Protein 7Y9I (pdb70)

Organism: Arabidopsis thaliana (NCBI:txid3702)

Radius of gyration: 23.37 Å; Cα contacts (8 Å, |Δi|>4): 580; chains: 1; bounding box: 47×69×60 Å

Secondary structure (DSSP, 8-state):
---SS---SS-EEEEE-STTSSHHHHHHHHHHTSPPGGG-TT----TTEEEEEPP-HHHHHHHHHH--SEEE--EEEEEE------HHHHH-SEEEEEEE----SSS--TT----HHHHHHHHHHHHHHHHHHHHHHHHHHHHHHHHH---HHHHHHHHHHHHHHHHHHTT--GGGS---HHHHHHHHHHT-GGGS-EEEEEE--HHHHHHT--TTHHHHHHHHHHTT---EEEE-HHHHHHHHHS-HHHHHHHHHHHT---SHHHHHHH-BTTB-EEEEEEESSSEEEEEEEETT-BHHHHHHHH-HHHHHTEEEEEEE-HHHHHHH-SHHHHHHTT--EEE-TTPBP-TT-EEEEEE---

Foldseek 3Di:
DQAAFDDAWAFEEEEDFAPPLCLVLVQVLQQLQFDDPVVCPPDDADPQKTKHFQDDPLLVLLCVQFVAPDEAGGIYIYGYCRHLVCPSLLPGQAYAYGARQEADDPDHDPPPDGDRLVRVLVVLLSLLVVLLVLLVVVLVVLVVVVVPDVDPVSVVLNVLSVVSNVCSVVVAQPCPDPDDSSSSVSVNVSSRNSNHFYEYEYAYAPVCQLVVHGPCVVVVCVSCVVRPNWHYFYAHSVLSSVLSPDDPVVNVVCCVVSVHDHSVSVVRNVDGPSQAWAWEWEHHRHYTHITIDGAQDFPLVSLCSVPPQLSVFFDWKFKAASVLCVVLVHDVSCVVVVRRDTGDRGHGDDHRIHIDTDGDPD

Sequence (362 aa):
RPILGRFSSHLKIGIVGLPNVGKSTLFNTLTKLSIPAENFPFCTIEPNEARVNIPDERFDWLCQTYKPKSEIPAFLEIHDIAGLFLSHIRAVDGIFHVLRAFEDADIIHVDDIVDPVRDLETITEELRLKDIEFVGKKIDDVEKSMKRSNDKQLKIELELLQKVKAWLEDGKDVRFGDWKTADIEILNTFQLLSAKPVVYLINLNERDYQRKKNKFLPKIHAWVQEHGGDTMIPFSGVFERSLADMAPDEAAKYCEENKLQSALPRIIKTGFSAINLIYFFTAGPDEVKCWQIRRQSKAPQAAGAIHTDFERGFICAEVMKFEDLKELGNEPAVKAAGKYRQEGKTYVVQDGDIIFFKFNVS

Solvent-accessible surface area: 18827 Å² total; per-residue (Å²): 249,59,74,29,26,138,27,79,64,19,8,45,1,0,0,10,5,47,94,132,5,19,14,60,37,1,12,89,5,0,62,101,84,34,23,86,65,92,92,28,115,202,56,138,41,53,126,83,20,5,23,4,58,10,61,24,83,61,13,86,71,0,11,100,49,42,102,16,121,48,101,59,30,6,34,5,14,0,34,16,21,100,48,78,141,54,91,50,8,61,66,4,16,0,0,3,1,1,2,41,2,51,57,78,93,97,155,120,134,139,122,54,116,17,54,1,42,107,14,0,73,58,6,12,95,66,14,35,88,25,2,32,63,48,0,17,82,37,18,74,81,10,87,127,44,77,87,203,51,111,79,72,74,34,55,91,20,25,57,4,0,90,99,0,62,60,72,3,105,97,41,82,14,0,42,84,21,153,32,142,77,56,17,22,53,32,3,18,88,13,65,3,2,4,15,16,12,12,2,1,0,0,9,5,46,44,170,24,32,63,137,172,115,11,137,27,42,90,130,0,97,59,30,0,94,81,81,43,43,21,57,33,1,38,0,0,3,90,0,2,124,49,23,30,116,58,60,122,83,49,20,64,61,68,27,76,88,61,117,18,134,30,6,6,56,133,1,12,114,46,20,17,101,52,6,73,32,3,36,0,0,29,25,14,118,88,62,0,48,6,42,10,10,58,114,123,14,58,0,19,74,0,0,20,42,53,90,86,83,59,68,94,11,27,90,8,0,30,0,6,102,19,57,20,0,79,127,53,33,67,53,95,30,0,104,96,52,62,72,53,72,139,38,35,78,119,31,53,2,93,66,2,1,7,4,144,37,89,82,82,140,125

B-factor: mean 53.59, std 10.77, range [34.73, 107.67]

Structure (mmCIF, N/CA/C/O backbone):
data_7Y9I
#
_entry.id   7Y9I
#
_cell.length_a   72.460
_cell.length_b   111.500
_cell.length_c   52.330
_cell.angle_alpha   90.000
_cell.angle_beta   90.000
_cell.angle_gamma   90.000
#
_symmetry.space_group_name_H-M   'P 21 21 2'
#
loop_
_entity.id
_entity.type
_entity.pdbx_description
1 polymer 'Obg-like ATPase 1'
2 non-polymer "GUANOSINE-5',3'-TETRAPHOSPHATE"
3 non-polymer 'MAGNESIUM ION'
4 water water
#
loop_
_atom_site.group_PDB
_atom_site.id
_atom_site.type_symbol
_atom_site.label_atom_id
_atom_site.label_alt_id
_atom_site.label_comp_id
_atom_site.label_asym_id
_atom_site.label_entity_id
_atom_site.label_seq_id
_atom_site.pdbx_PDB_ins_code
_atom_site.Cartn_x
_atom_site.Cartn_y
_atom_site.Cartn_z
_atom_site.occupancy
_atom_site.B_iso_or_equiv
_atom_site.auth_seq_id
_atom_site.auth_comp_id
_atom_site.auth_asym_id
_atom_site.auth_atom_id
_atom_site.pdbx_PDB_model_num
ATOM 1 N N . ARG A 1 15 ? 17.392 -26.843 1.437 1.000 79.871 15 ARG A N 1
ATOM 2 C CA . ARG A 1 15 ? 18.332 -26.194 0.472 1.000 81.337 15 ARG A CA 1
ATOM 3 C C . ARG A 1 15 ? 18.927 -27.246 -0.473 1.000 84.700 15 ARG A C 1
ATOM 4 O O . ARG A 1 15 ? 18.811 -27.076 -1.688 1.000 87.514 15 ARG A O 1
ATOM 12 N N . PRO A 1 16 ? 19.595 -28.337 0.001 1.000 78.916 16 PRO A N 1
ATOM 13 C CA . PRO A 1 16 ? 19.951 -29.457 -0.878 1.000 68.571 16 PRO A CA 1
ATOM 14 C C . PRO A 1 16 ? 18.723 -30.139 -1.507 1.000 60.009 16 PRO A C 1
ATOM 15 O O . PRO A 1 16 ? 17.761 -30.388 -0.812 1.000 62.060 16 PRO A O 1
ATOM 19 N N . ILE A 1 17 ? 18.782 -30.393 -2.816 1.000 57.972 17 ILE A N 1
ATOM 20 C CA . ILE A 1 17 ? 17.753 -31.143 -3.604 1.000 60.622 17 ILE A CA 1
ATOM 21 C C . ILE A 1 17 ? 18.489 -32.154 -4.498 1.000 51.570 17 ILE A C 1
ATOM 22 O O . ILE A 1 17 ? 19.647 -31.889 -4.831 1.000 50.028 17 ILE A O 1
ATOM 27 N N . LEU A 1 18 ? 17.869 -33.280 -4.848 1.000 51.324 18 LEU A N 1
ATOM 28 C CA . LEU A 1 18 ? 18.494 -34.282 -5.751 1.000 53.203 18 LEU A CA 1
ATOM 29 C C . LEU A 1 18 ? 18.803 -33.608 -7.085 1.000 50.783 18 LEU A C 1
ATOM 30 O O . LEU A 1 18 ? 17.891 -32.992 -7.619 1.000 58.644 18 LEU A O 1
ATOM 35 N N . GLY A 1 19 ? 20.031 -33.760 -7.589 1.000 54.001 19 GLY A N 1
ATOM 36 C CA . GLY A 1 19 ? 20.484 -33.241 -8.893 1.000 57.000 19 GLY A CA 1
ATOM 37 C C . GLY A 1 19 ? 21.058 -31.842 -8.753 1.000 65.124 19 GLY A C 1
ATOM 38 O O . GLY A 1 19 ? 20.337 -30.957 -8.243 1.000 70.455 19 GLY A O 1
ATOM 39 N N . ARG A 1 20 ? 22.295 -31.635 -9.211 1.000 63.492 20 ARG A N 1
ATOM 40 C CA . ARG A 1 20 ? 23.018 -30.341 -9.073 1.000 67.512 20 ARG A CA 1
ATOM 41 C C . ARG A 1 20 ? 22.930 -29.544 -10.381 1.000 58.145 20 ARG A C 1
ATOM 42 O O . ARG A 1 20 ? 23.917 -29.490 -11.115 1.000 64.370 20 ARG A O 1
ATOM 50 N N . PHE A 1 21 ? 21.786 -28.917 -10.633 1.000 53.795 21 PHE A N 1
ATOM 51 C CA . PHE A 1 21 ? 21.589 -27.919 -11.714 1.000 52.997 21 PHE A CA 1
ATOM 52 C C . PHE A 1 21 ? 22.546 -26.736 -11.533 1.000 52.872 21 PHE A C 1
ATOM 53 O O . PHE A 1 21 ? 22.596 -26.167 -10.436 1.000 54.542 21 PHE A O 1
ATOM 61 N N . SER A 1 22 ? 23.24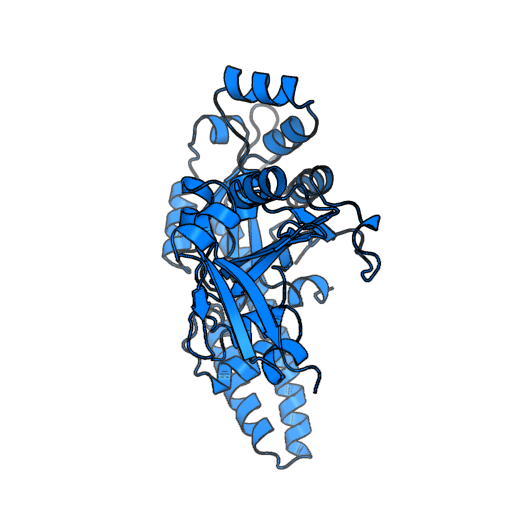0 -26.347 -12.599 1.000 50.274 22 SER A N 1
ATOM 62 C CA . SER A 1 22 ? 24.173 -25.198 -12.582 1.000 59.457 22 SER A CA 1
ATOM 63 C C . SER A 1 22 ? 23.630 -24.071 -13.465 1.000 64.035 22 SER A C 1
ATOM 64 O O . SER A 1 22 ? 23.057 -23.113 -12.894 1.000 84.596 22 SER A O 1
ATOM 67 N N . SER A 1 23 ? 23.806 -24.127 -14.782 1.000 54.021 23 SER A N 1
ATOM 68 C CA . SER A 1 23 ? 23.554 -22.930 -15.637 1.000 46.531 23 SER A CA 1
ATOM 69 C C . SER A 1 23 ? 22.550 -23.255 -16.752 1.000 45.903 23 SER A C 1
ATOM 70 O O . SER A 1 23 ? 21.783 -22.340 -17.174 1.000 41.289 23 SER A O 1
ATOM 73 N N . HIS A 1 24 ? 22.516 -24.519 -17.186 1.000 39.724 24 HIS A N 1
ATOM 74 C CA . HIS A 1 24 ? 21.574 -25.037 -18.214 1.000 43.269 24 HIS A CA 1
ATOM 75 C C . HIS A 1 24 ? 21.389 -26.545 -18.007 1.000 40.870 24 HIS A C 1
ATOM 76 O O . HIS A 1 24 ? 22.294 -27.185 -17.424 1.000 36.739 24 HIS A O 1
ATOM 83 N N . LEU A 1 25 ? 20.270 -27.104 -18.469 1.000 43.022 25 LEU A N 1
ATOM 84 C CA . LEU A 1 25 ? 20.039 -28.574 -18.399 1.000 44.989 25 LEU A CA 1
ATOM 85 C C . LEU A 1 25 ? 20.987 -29.299 -19.359 1.000 40.045 25 LEU A C 1
ATOM 86 O O . LEU A 1 25 ? 21.116 -28.868 -20.513 1.000 40.870 25 LEU A O 1
ATOM 91 N N . LYS A 1 26 ? 21.561 -30.407 -18.906 1.000 42.645 26 LYS A N 1
ATOM 92 C CA . LYS A 1 26 ? 22.224 -31.414 -19.762 1.000 43.878 26 LYS A CA 1
ATOM 93 C C . LYS A 1 26 ? 21.322 -32.653 -19.798 1.000 43.386 26 LYS A C 1
ATOM 94 O O . LYS A 1 26 ? 20.976 -33.178 -18.703 1.000 41.407 26 LYS A O 1
ATOM 100 N N . ILE A 1 27 ? 20.904 -33.076 -20.990 1.000 40.005 27 ILE A N 1
ATOM 101 C CA . ILE A 1 27 ? 19.933 -34.197 -21.153 1.000 41.306 27 ILE A CA 1
ATOM 102 C C . ILE A 1 27 ? 20.620 -35.347 -21.869 1.000 40.337 27 ILE A C 1
ATOM 103 O O . ILE A 1 27 ? 21.175 -35.093 -22.940 1.000 40.752 27 ILE A O 1
ATOM 108 N N . GLY A 1 28 ? 20.508 -36.559 -21.320 1.000 40.352 28 GLY A N 1
ATOM 109 C CA . GLY A 1 28 ? 20.840 -37.810 -22.029 1.000 38.665 28 GLY A CA 1
ATOM 110 C C . GLY A 1 28 ? 19.629 -38.407 -22.728 1.000 39.346 28 GLY A C 1
ATOM 111 O O . GLY A 1 28 ? 18.562 -38.519 -22.086 1.000 38.932 28 GLY A O 1
ATOM 112 N N . ILE A 1 29 ? 19.777 -38.812 -23.990 1.000 38.121 29 ILE A N 1
ATOM 113 C CA . ILE A 1 29 ? 18.729 -39.588 -24.720 1.000 41.534 29 ILE A CA 1
ATOM 114 C C . ILE A 1 29 ? 19.001 -41.068 -24.494 1.000 43.219 29 ILE A C 1
ATOM 115 O O . ILE A 1 29 ? 20.058 -41.530 -24.952 1.000 46.196 29 ILE A O 1
ATOM 120 N N . VAL A 1 30 ? 18.093 -41.790 -23.828 1.000 42.677 30 VAL A N 1
ATOM 121 C CA . VAL A 1 30 ? 18.276 -43.246 -23.558 1.000 39.827 30 VAL A CA 1
ATOM 122 C C . VAL A 1 30 ? 17.094 -44.051 -24.094 1.000 41.617 30 VAL A C 1
ATOM 123 O O . VAL A 1 30 ? 15.983 -43.494 -24.266 1.000 38.973 30 VAL A O 1
ATOM 127 N N . GLY A 1 31 ? 17.342 -45.339 -24.308 1.000 40.526 31 GLY A N 1
ATOM 128 C CA . GLY A 1 31 ? 16.329 -46.319 -24.743 1.000 41.422 31 GLY A CA 1
ATOM 129 C C . GLY A 1 31 ? 16.994 -47.530 -25.372 1.000 43.871 31 GLY A C 1
ATOM 130 O O . GLY A 1 31 ? 18.231 -47.525 -25.528 1.000 41.583 31 GLY A O 1
ATOM 131 N N . LEU A 1 32 ? 16.214 -48.544 -25.739 1.000 44.549 32 LEU A N 1
ATOM 132 C CA . LEU A 1 32 ? 16.773 -49.732 -26.418 1.000 43.206 32 LEU A CA 1
ATOM 133 C C . LEU A 1 32 ? 17.241 -49.320 -27.811 1.000 40.806 32 LEU A C 1
ATOM 134 O O . LEU A 1 32 ? 16.914 -48.236 -28.293 1.000 37.812 32 LEU A O 1
ATOM 139 N N . PRO A 1 33 ? 18.069 -50.156 -28.475 1.000 44.043 33 PRO A N 1
ATOM 140 C CA . PRO A 1 33 ? 18.482 -49.897 -29.849 1.000 42.754 33 PRO A CA 1
ATOM 141 C C . PRO A 1 33 ? 17.292 -49.823 -30.808 1.000 40.257 33 PRO A C 1
ATOM 142 O O . PRO A 1 33 ? 16.300 -50.508 -30.568 1.000 43.973 33 PRO A O 1
ATOM 146 N N . ASN A 1 34 ? 17.449 -49.042 -31.875 1.000 38.757 34 ASN A N 1
ATOM 147 C CA . ASN A 1 34 ? 16.511 -48.943 -33.023 1.000 44.867 34 ASN A CA 1
ATOM 148 C C . ASN A 1 34 ? 15.181 -48.285 -32.621 1.000 42.120 34 ASN A C 1
ATOM 149 O O . ASN A 1 34 ? 14.166 -48.574 -33.287 1.000 41.896 34 ASN A O 1
ATOM 154 N N . VAL A 1 35 ? 15.164 -47.397 -31.623 1.000 42.517 35 VAL A N 1
ATOM 155 C CA . VAL A 1 35 ? 13.908 -46.678 -31.236 1.000 42.659 35 VAL A CA 1
ATOM 156 C C . VAL A 1 35 ? 13.896 -45.266 -31.834 1.000 41.040 35 VAL A C 1
ATOM 157 O O . VAL A 1 35 ? 12.839 -44.654 -31.783 1.000 37.188 35 VAL A O 1
ATOM 161 N N . GLY A 1 36 ? 15.019 -44.788 -32.389 1.000 41.767 36 GLY A N 1
ATOM 162 C CA . GLY A 1 36 ? 15.113 -43.488 -33.087 1.000 39.550 36 GLY A CA 1
ATOM 163 C C . GLY A 1 36 ? 15.851 -42.424 -32.272 1.000 40.478 36 GLY A C 1
ATOM 164 O O . GLY A 1 36 ? 15.609 -41.211 -32.512 1.000 42.461 36 GLY A O 1
ATOM 165 N N . LYS A 1 37 ? 16.717 -42.831 -31.338 1.000 40.070 37 LYS A N 1
ATOM 166 C CA . LYS A 1 37 ? 17.501 -41.897 -30.487 1.000 39.346 37 LYS A CA 1
ATOM 167 C C . LYS A 1 37 ? 18.430 -41.060 -31.379 1.000 43.964 37 LYS A C 1
ATOM 168 O O . LYS A 1 37 ? 18.348 -39.797 -31.325 1.000 42.099 37 LYS A O 1
ATOM 174 N N . SER A 1 38 ? 19.238 -41.712 -32.222 1.000 42.556 38 SER A N 1
ATOM 175 C CA . SER A 1 38 ? 20.254 -41.020 -33.059 1.000 45.671 38 SER A CA 1
ATOM 176 C C . SER A 1 38 ? 19.556 -40.203 -34.147 1.000 46.396 38 SER A C 1
ATOM 177 O O . SER A 1 38 ? 20.062 -39.111 -34.493 1.000 45.995 38 SER A O 1
ATOM 180 N N . THR A 1 39 ? 18.396 -40.662 -34.618 1.000 43.885 39 THR A N 1
ATOM 181 C CA . THR A 1 39 ? 17.569 -39.905 -35.587 1.000 41.358 39 THR A CA 1
ATOM 182 C C . THR A 1 39 ? 17.055 -38.632 -34.912 1.000 42.055 39 THR A C 1
ATOM 183 O O . THR A 1 39 ? 17.217 -37.543 -35.497 1.000 40.465 39 THR A O 1
ATOM 187 N N . LEU A 1 40 ? 16.489 -38.749 -33.706 1.000 40.577 40 LEU A N 1
ATOM 188 C CA . LEU A 1 40 ? 16.024 -37.562 -32.944 1.000 40.036 40 LEU A CA 1
ATOM 189 C C . LEU A 1 40 ? 17.199 -36.598 -32.732 1.000 39.831 40 LEU A C 1
ATOM 190 O O . LEU A 1 40 ? 17.021 -35.382 -32.957 1.000 43.624 40 LEU A O 1
ATOM 195 N N . PHE A 1 41 ? 18.353 -37.118 -32.302 1.000 40.831 41 PHE A N 1
ATOM 196 C CA . PHE A 1 41 ? 19.573 -36.313 -32.045 1.000 41.291 41 PHE A CA 1
ATOM 197 C C . PHE A 1 41 ? 19.970 -35.576 -33.335 1.000 41.520 41 PHE A C 1
ATOM 198 O O . PHE A 1 41 ? 20.241 -34.384 -33.258 1.000 38.898 41 PHE A O 1
ATOM 206 N N . ASN A 1 42 ? 19.974 -36.254 -34.487 1.000 43.186 42 ASN A N 1
ATOM 207 C CA . ASN A 1 42 ? 20.366 -35.650 -35.790 1.000 41.529 42 ASN A CA 1
ATOM 208 C C . ASN A 1 42 ? 19.352 -34.574 -36.169 1.000 42.272 42 ASN A C 1
ATOM 209 O O . ASN A 1 42 ? 19.783 -33.547 -36.738 1.000 42.472 42 ASN A O 1
ATOM 214 N N . THR A 1 43 ? 18.066 -34.780 -35.860 1.000 39.266 43 THR A N 1
ATOM 215 C CA . THR A 1 43 ? 17.014 -33.766 -36.115 1.000 42.891 43 THR A CA 1
ATOM 216 C C . THR A 1 43 ? 17.332 -32.512 -35.285 1.000 45.625 43 THR A C 1
ATOM 217 O O . THR A 1 43 ? 17.280 -31.398 -35.846 1.000 46.090 43 THR A O 1
ATOM 221 N N . LEU A 1 44 ? 17.640 -32.679 -33.997 1.000 45.608 44 LEU A N 1
ATOM 222 C CA . LEU A 1 44 ? 17.994 -31.559 -33.076 1.000 48.485 44 LEU A CA 1
ATOM 223 C C . LEU A 1 44 ? 19.332 -30.924 -33.498 1.000 49.203 44 LEU A C 1
ATOM 224 O O . LEU A 1 44 ? 19.498 -29.708 -33.325 1.000 44.792 44 LEU A O 1
ATOM 229 N N . THR A 1 45 ? 20.286 -31.713 -33.995 1.000 48.169 45 THR A N 1
ATOM 230 C CA . THR A 1 45 ? 21.585 -31.171 -34.475 1.000 54.237 45 THR A CA 1
ATOM 231 C C . THR A 1 45 ? 21.319 -30.159 -35.598 1.000 55.277 45 THR A C 1
ATOM 232 O O . THR A 1 45 ? 21.953 -29.086 -35.551 1.000 54.138 45 THR A O 1
ATOM 236 N N . LYS A 1 46 ? 20.410 -30.457 -36.542 1.000 53.583 46 LYS A N 1
ATOM 237 C CA . LYS A 1 46 ? 20.077 -29.540 -37.674 1.000 59.961 46 LYS A CA 1
ATOM 238 C C . LYS A 1 46 ? 19.592 -28.189 -37.128 1.000 59.284 46 LYS A C 1
ATOM 239 O O . LYS A 1 46 ? 19.835 -27.186 -37.792 1.000 58.216 46 LYS A O 1
ATOM 243 N N . LEU A 1 47 ? 18.965 -28.172 -35.948 1.000 64.633 47 LEU A N 1
ATOM 244 C CA . LEU A 1 47 ? 18.353 -26.968 -35.318 1.000 65.870 47 LEU A CA 1
ATOM 245 C C . LEU A 1 47 ? 19.331 -26.288 -34.339 1.000 61.777 47 LEU A C 1
ATOM 246 O O . LEU A 1 47 ? 18.930 -25.284 -33.735 1.000 63.382 47 LEU A O 1
ATOM 251 N N . SER A 1 48 ? 20.556 -26.796 -34.173 1.000 55.864 48 SER A N 1
ATOM 252 C CA . SER A 1 48 ? 21.413 -26.509 -32.992 1.000 53.374 48 SER A CA 1
ATOM 253 C C . SER A 1 48 ? 22.204 -25.203 -33.167 1.000 55.254 48 SER A C 1
ATOM 254 O O . SER A 1 48 ? 22.254 -24.668 -34.276 1.000 57.064 48 SER A O 1
ATOM 257 N N . ILE A 1 49 ? 22.820 -24.729 -32.083 1.000 53.629 49 ILE A N 1
ATOM 258 C CA . ILE A 1 49 ? 23.758 -23.566 -32.070 1.000 53.179 49 ILE A CA 1
ATOM 259 C C . ILE A 1 49 ? 25.115 -24.060 -32.573 1.000 52.344 49 ILE A C 1
ATOM 260 O O . ILE A 1 49 ? 25.646 -25.031 -32.039 1.000 50.571 49 ILE A O 1
ATOM 265 N N . PRO A 1 50 ? 25.731 -23.432 -33.606 1.000 56.863 50 PRO A N 1
ATOM 266 C CA . PRO A 1 50 ? 27.051 -23.864 -34.085 1.000 55.063 50 PRO A CA 1
ATOM 267 C C . PRO A 1 50 ? 28.120 -23.788 -32.980 1.000 55.351 50 PRO A C 1
ATOM 268 O O . PRO A 1 50 ? 28.013 -22.939 -32.089 1.000 49.625 50 PRO A O 1
ATOM 272 N N . ALA A 1 51 ? 29.113 -24.674 -33.040 1.000 52.258 51 ALA A N 1
ATOM 273 C CA . ALA A 1 51 ? 30.123 -24.877 -31.976 1.000 58.204 51 ALA A CA 1
ATOM 274 C C . ALA A 1 51 ? 31.025 -23.642 -31.819 1.000 61.905 51 ALA A C 1
ATOM 275 O O . ALA A 1 51 ? 31.614 -23.491 -30.734 1.000 66.024 51 ALA A O 1
ATOM 277 N N . GLU A 1 52 ? 31.106 -22.780 -32.839 1.000 64.965 52 GLU A N 1
ATOM 278 C CA . GLU A 1 52 ? 31.968 -21.566 -32.847 1.000 62.871 52 GLU A CA 1
ATOM 279 C C . GLU A 1 52 ? 31.450 -20.536 -31.825 1.000 66.138 52 GLU A C 1
ATOM 280 O O . GLU A 1 52 ? 32.262 -19.688 -31.401 1.000 63.517 52 GLU A O 1
ATOM 282 N N . ASN A 1 53 ? 30.168 -20.597 -31.426 1.000 62.384 53 ASN A N 1
ATOM 283 C CA . ASN A 1 53 ? 29.559 -19.630 -30.465 1.000 57.156 53 ASN A CA 1
ATOM 284 C C . ASN A 1 53 ? 29.963 -19.945 -29.016 1.000 53.893 53 ASN A C 1
ATOM 285 O O . ASN A 1 53 ? 29.603 -19.131 -28.139 1.000 51.619 53 ASN A O 1
ATOM 290 N N . PHE A 1 54 ? 30.666 -21.058 -28.760 1.000 49.825 54 PHE A N 1
ATOM 291 C CA . PHE A 1 54 ? 31.141 -21.461 -27.403 1.000 51.040 54 PHE A CA 1
ATOM 292 C C . PHE A 1 54 ? 32.667 -21.517 -27.379 1.000 49.567 54 PHE A C 1
ATOM 293 O O . PHE A 1 54 ? 33.267 -22.568 -27.159 1.000 50.564 54 PHE A O 1
ATOM 301 N N . PRO A 1 55 ? 33.342 -20.353 -27.482 1.000 50.924 55 PRO A N 1
ATOM 302 C CA . PRO A 1 55 ? 34.805 -20.325 -27.536 1.000 49.665 55 PRO A CA 1
ATOM 303 C C . PRO A 1 55 ? 35.510 -20.841 -26.272 1.000 52.474 55 PRO A C 1
ATOM 304 O O . PRO A 1 55 ? 36.704 -21.029 -26.354 1.000 55.097 55 PRO A O 1
ATOM 308 N N . PHE A 1 56 ? 34.794 -21.020 -25.149 1.000 47.936 56 PHE A N 1
ATOM 309 C CA . PHE A 1 56 ? 35.363 -21.511 -23.867 1.000 45.981 56 PHE A CA 1
ATOM 310 C C . PHE A 1 56 ? 35.160 -23.018 -23.740 1.000 47.642 56 PHE A C 1
ATOM 311 O O . PHE A 1 56 ? 35.704 -23.591 -22.797 1.000 53.682 56 PHE A O 1
ATOM 319 N N . CYS A 1 57 ? 34.364 -23.632 -24.618 1.000 52.377 57 CYS A N 1
ATOM 320 C CA . CYS A 1 57 ? 33.914 -25.042 -24.460 1.000 52.126 57 CYS A CA 1
ATOM 321 C C . CYS A 1 57 ? 34.421 -25.901 -25.625 1.000 52.493 57 CYS A C 1
ATOM 322 O O . CYS A 1 57 ? 34.473 -25.408 -26.772 1.000 53.320 57 CYS A O 1
ATOM 325 N N . THR A 1 58 ? 34.746 -27.161 -25.344 1.000 55.056 58 THR A N 1
ATOM 326 C CA . THR A 1 58 ? 34.875 -28.221 -26.374 1.000 56.539 58 THR A CA 1
ATOM 327 C C . THR A 1 58 ? 33.571 -29.021 -26.392 1.000 54.376 58 THR A C 1
ATOM 328 O O . THR A 1 58 ? 33.232 -29.614 -25.358 1.000 53.343 58 THR A O 1
ATOM 332 N N . ILE A 1 59 ? 32.874 -29.016 -27.524 1.000 52.587 59 ILE A N 1
ATOM 333 C CA . ILE A 1 59 ? 31.590 -29.741 -27.723 1.000 56.570 59 ILE A CA 1
ATOM 334 C C . ILE A 1 59 ? 31.899 -31.078 -28.404 1.000 60.098 59 ILE A C 1
ATOM 335 O O . ILE A 1 59 ? 32.281 -31.054 -29.588 1.000 55.664 59 ILE A O 1
ATOM 340 N N . GLU A 1 60 ? 31.747 -32.184 -27.660 1.000 62.009 60 GLU A N 1
ATOM 341 C CA . GLU A 1 60 ? 32.003 -33.574 -28.130 1.000 62.107 60 GLU A CA 1
ATOM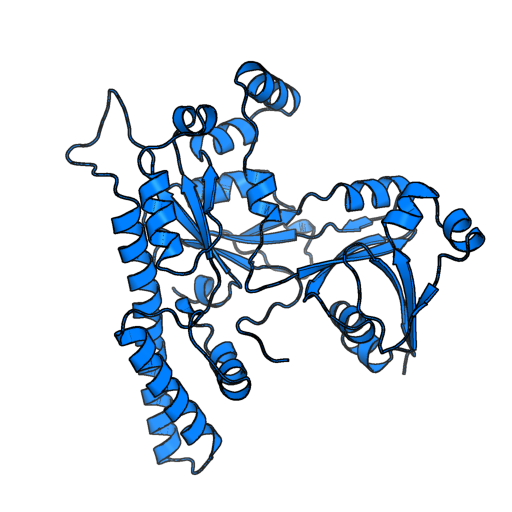 342 C C . GLU A 1 60 ? 31.090 -33.856 -29.319 1.000 62.316 60 GLU A C 1
ATOM 343 O O . GLU A 1 60 ? 30.098 -33.160 -29.529 1.000 60.308 60 GLU A O 1
ATOM 345 N N . PRO A 1 61 ? 31.394 -34.882 -30.145 1.000 68.411 61 PRO A N 1
ATOM 346 C CA . PRO A 1 61 ? 30.630 -35.121 -31.371 1.000 67.194 61 PRO A CA 1
ATOM 347 C C . PRO A 1 61 ? 29.180 -35.574 -31.107 1.000 59.823 61 PRO A C 1
ATOM 348 O O . PRO A 1 61 ? 28.325 -35.275 -31.921 1.000 59.815 61 PRO A O 1
ATOM 352 N N . ASN A 1 62 ? 28.905 -36.238 -29.981 1.000 51.855 62 ASN A N 1
ATOM 353 C CA . ASN A 1 62 ? 27.531 -36.733 -29.683 1.000 54.081 62 ASN A CA 1
ATOM 354 C C . ASN A 1 62 ? 26.791 -35.747 -28.766 1.000 48.773 62 ASN A C 1
ATOM 355 O O . ASN A 1 62 ? 25.934 -36.193 -28.012 1.000 46.715 62 ASN A O 1
ATOM 360 N N . GLU A 1 63 ? 27.074 -34.447 -28.884 1.000 47.710 63 GLU A N 1
ATOM 361 C CA . GLU A 1 63 ? 26.534 -33.374 -28.007 1.000 50.474 63 GLU A CA 1
ATOM 362 C C . GLU A 1 63 ? 26.031 -32.254 -28.910 1.000 46.742 63 GLU A C 1
ATOM 363 O O . GLU A 1 63 ? 26.657 -32.008 -29.920 1.000 50.627 63 GLU A O 1
ATOM 369 N N . ALA A 1 64 ? 24.886 -31.668 -28.586 1.000 44.498 64 ALA A N 1
ATOM 370 C CA . ALA A 1 64 ? 24.275 -30.560 -29.347 1.000 43.644 64 ALA A CA 1
ATOM 371 C C . ALA A 1 64 ? 23.705 -29.575 -28.335 1.000 41.869 64 ALA A C 1
ATOM 372 O O . ALA A 1 64 ? 23.213 -30.019 -27.287 1.000 44.458 64 ALA A O 1
ATOM 374 N N . ARG A 1 65 ? 23.825 -28.288 -28.627 1.000 45.589 65 ARG A N 1
ATOM 375 C CA . ARG A 1 65 ? 23.246 -27.202 -27.808 1.000 42.985 65 ARG A CA 1
ATOM 376 C C . ARG A 1 65 ? 22.139 -26.586 -28.642 1.000 40.711 65 ARG A C 1
ATOM 377 O O . ARG A 1 65 ? 22.429 -26.163 -29.750 1.000 45.612 65 ARG A O 1
ATOM 385 N N . VAL A 1 66 ? 20.909 -26.602 -28.138 1.000 41.067 66 VAL A N 1
ATOM 386 C CA . VAL A 1 66 ? 19.727 -26.126 -28.908 1.000 44.119 66 VAL A CA 1
ATOM 387 C C . VAL A 1 66 ? 19.036 -25.036 -28.090 1.000 44.013 66 VAL A C 1
ATOM 388 O O . VAL A 1 66 ? 18.836 -25.239 -26.867 1.000 46.750 66 VAL A O 1
ATOM 392 N N . ASN A 1 67 ? 18.735 -23.914 -28.746 1.000 40.493 67 ASN A N 1
ATOM 393 C CA . ASN A 1 67 ? 18.035 -22.748 -28.154 1.000 44.602 67 ASN A CA 1
ATOM 394 C C . ASN A 1 67 ? 16.619 -23.160 -27.741 1.000 43.369 67 ASN A C 1
ATOM 395 O O . ASN A 1 67 ? 15.969 -23.939 -28.463 1.000 42.398 67 ASN A O 1
ATOM 400 N N . ILE A 1 68 ? 16.190 -22.680 -26.577 1.000 45.662 68 ILE A N 1
ATOM 401 C CA . ILE A 1 68 ? 14.802 -22.837 -26.061 1.000 43.040 68 ILE A CA 1
ATOM 402 C C . ILE A 1 68 ? 14.001 -21.667 -26.613 1.000 44.616 68 ILE A C 1
ATOM 403 O O . ILE A 1 68 ? 14.346 -20.516 -26.348 1.000 43.182 68 ILE A O 1
ATOM 408 N N . PRO A 1 69 ? 12.969 -21.915 -27.459 1.000 47.623 69 PRO A N 1
ATOM 409 C CA . PRO A 1 69 ? 12.204 -20.830 -28.071 1.000 47.306 69 PRO A CA 1
ATOM 410 C C . PRO A 1 69 ? 11.382 -20.153 -26.974 1.000 44.515 69 PRO A C 1
ATOM 411 O O . PRO A 1 69 ? 10.859 -20.852 -26.141 1.000 44.188 69 PRO A O 1
ATOM 415 N N . ASP A 1 70 ? 11.340 -18.827 -26.994 1.000 46.424 70 ASP A N 1
ATOM 416 C CA . ASP A 1 70 ? 10.631 -18.003 -25.995 1.000 49.264 70 ASP A CA 1
ATOM 417 C C . ASP A 1 70 ? 10.225 -16.695 -26.664 1.000 50.463 70 ASP A C 1
ATOM 418 O O . ASP A 1 70 ? 11.134 -15.921 -27.040 1.000 46.187 70 ASP A O 1
ATOM 423 N N . GLU A 1 71 ? 8.909 -16.474 -26.791 1.000 52.527 71 GLU A N 1
ATOM 424 C CA . GLU A 1 71 ? 8.297 -15.272 -27.421 1.000 52.001 71 GLU A CA 1
ATOM 425 C C . GLU A 1 71 ? 8.786 -14.024 -26.680 1.000 47.335 71 GLU A C 1
ATOM 426 O O . GLU A 1 71 ? 9.032 -12.997 -27.341 1.000 51.750 71 GLU A O 1
ATOM 428 N N . ARG A 1 72 ? 8.896 -14.115 -25.351 1.000 47.711 72 ARG A N 1
ATOM 429 C CA . ARG A 1 72 ? 9.372 -13.012 -24.475 1.000 47.867 72 ARG A CA 1
ATOM 430 C C . ARG A 1 72 ? 10.788 -12.609 -24.903 1.000 47.147 72 ARG A C 1
ATOM 431 O O . ARG A 1 72 ? 11.067 -11.389 -25.019 1.000 43.966 72 ARG A O 1
ATOM 439 N N . PHE A 1 73 ? 11.650 -13.597 -25.158 1.000 46.359 73 PHE A N 1
ATOM 440 C CA . PHE A 1 73 ? 13.085 -13.360 -25.459 1.000 46.387 73 PHE A CA 1
ATOM 441 C C . PHE A 1 73 ? 13.176 -12.640 -26.810 1.000 47.513 73 PHE A C 1
ATOM 442 O O . PHE A 1 73 ? 13.976 -11.688 -26.942 1.000 46.425 73 PHE A O 1
ATOM 450 N N . ASP A 1 74 ? 12.361 -13.077 -27.774 1.000 51.647 74 ASP A N 1
ATOM 451 C CA . ASP A 1 74 ? 12.260 -12.474 -29.133 1.000 53.434 74 ASP A CA 1
ATOM 452 C C . ASP A 1 74 ? 11.785 -11.023 -28.997 1.000 50.335 74 ASP A C 1
ATOM 453 O O . ASP A 1 74 ? 12.397 -10.123 -29.629 1.000 51.543 74 ASP A O 1
ATOM 458 N N . TRP A 1 75 ? 10.757 -10.788 -28.180 1.000 49.507 75 TRP A N 1
ATOM 459 C CA . TRP A 1 75 ? 10.202 -9.425 -27.966 1.000 54.773 75 TRP A CA 1
ATOM 460 C C . TRP A 1 75 ? 11.274 -8.501 -27.370 1.000 56.038 75 TRP A C 1
ATOM 461 O O . TRP A 1 75 ? 11.473 -7.398 -27.917 1.000 54.935 75 TRP A O 1
ATOM 472 N N . LEU A 1 76 ? 11.959 -8.928 -26.305 1.000 54.916 76 LEU A N 1
ATOM 473 C CA . LEU A 1 76 ? 13.047 -8.131 -25.673 1.000 55.888 76 LEU A CA 1
ATOM 474 C C . LEU A 1 76 ? 14.102 -7.738 -26.705 1.000 53.124 76 LEU A C 1
ATOM 475 O O . LEU A 1 76 ? 14.608 -6.614 -26.600 1.000 56.316 76 LEU A O 1
ATOM 480 N N . CYS A 1 77 ? 14.449 -8.638 -27.624 1.000 51.804 77 CYS A N 1
ATOM 481 C CA . CYS A 1 77 ? 15.503 -8.413 -28.656 1.000 54.995 77 CYS A CA 1
ATOM 482 C C . CYS A 1 77 ? 15.022 -7.400 -29.713 1.000 58.852 77 CYS A C 1
ATOM 483 O O . CYS A 1 77 ? 15.848 -6.575 -30.155 1.000 57.318 77 CYS A O 1
ATOM 486 N N . GLN A 1 78 ? 13.740 -7.451 -30.100 1.000 59.248 78 GLN A N 1
ATOM 487 C CA . GLN A 1 78 ? 13.100 -6.428 -30.976 1.000 61.711 78 GLN A CA 1
ATOM 488 C C . GLN A 1 78 ? 13.135 -5.072 -30.253 1.000 59.181 78 GLN A C 1
ATOM 489 O O . GLN A 1 78 ? 13.540 -4.097 -30.877 1.000 63.825 78 GLN A O 1
ATOM 492 N N . THR A 1 79 ? 12.811 -5.039 -28.961 1.000 56.569 79 THR A N 1
ATOM 493 C CA . THR A 1 79 ? 12.694 -3.807 -28.134 1.000 58.146 79 THR A CA 1
ATOM 494 C C . THR A 1 79 ? 14.062 -3.164 -27.863 1.000 61.671 79 THR A C 1
ATOM 495 O O . THR A 1 79 ? 14.119 -1.923 -27.900 1.000 60.882 79 THR A O 1
ATOM 499 N N . TYR A 1 80 ? 15.105 -3.936 -27.521 1.000 55.097 80 TYR A N 1
ATOM 500 C CA . TYR A 1 80 ? 16.430 -3.382 -27.126 1.000 51.507 80 TYR A CA 1
ATOM 501 C C . TYR A 1 80 ? 17.404 -3.360 -28.304 1.000 48.168 80 TYR A C 1
ATOM 502 O O . TYR A 1 80 ? 18.404 -2.657 -28.184 1.000 54.342 80 TYR A O 1
ATOM 511 N N . LYS A 1 81 ? 17.155 -4.115 -29.374 1.000 55.218 81 LYS A N 1
ATOM 512 C CA . LYS A 1 81 ? 18.111 -4.244 -30.512 1.000 58.783 81 LYS A CA 1
ATOM 513 C C . LYS A 1 81 ? 19.528 -4.382 -29.945 1.000 60.652 81 LYS A C 1
ATOM 514 O O . LYS A 1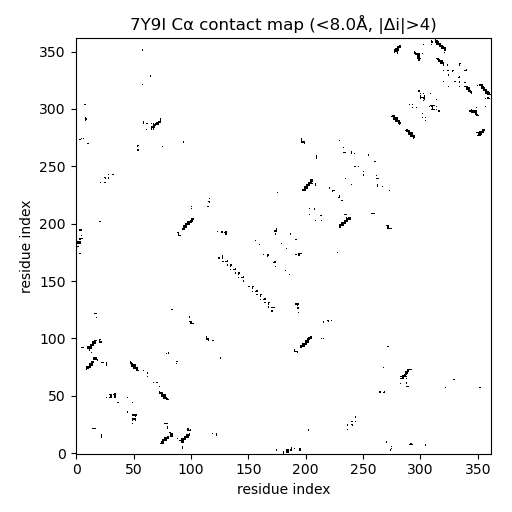 81 ? 20.377 -3.526 -30.188 1.000 63.762 81 LYS A O 1
ATOM 517 N N . PRO A 1 82 ? 19.849 -5.440 -29.157 1.000 55.635 82 PRO A N 1
ATOM 518 C CA . PRO A 1 82 ? 21.155 -5.527 -28.500 1.000 55.216 82 PRO A CA 1
ATOM 519 C C . PRO A 1 82 ? 22.245 -5.897 -29.516 1.000 49.987 82 PRO A C 1
ATOM 520 O O . PRO A 1 82 ? 21.896 -6.418 -30.548 1.000 51.242 82 PRO A O 1
ATOM 524 N N . LYS A 1 83 ? 23.515 -5.653 -29.192 1.000 50.682 83 LYS A N 1
ATOM 525 C CA . LYS A 1 83 ? 24.681 -6.067 -30.027 1.000 55.270 83 LYS A CA 1
ATOM 526 C C . LYS A 1 83 ? 24.674 -7.598 -30.147 1.000 57.603 83 LYS A C 1
ATOM 527 O O . LYS A 1 83 ? 24.870 -8.105 -31.270 1.000 54.620 83 LYS A O 1
ATOM 530 N N . SER A 1 84 ? 24.406 -8.322 -29.049 1.000 57.402 84 SER A N 1
ATOM 531 C CA . SER A 1 84 ? 24.370 -9.809 -29.058 1.000 54.485 84 SER A CA 1
ATOM 532 C C . SER A 1 84 ? 23.126 -10.340 -28.341 1.000 45.357 84 SER A C 1
ATOM 533 O O . SER A 1 84 ? 22.717 -9.765 -27.341 1.000 50.131 84 SER A O 1
ATOM 536 N N . GLU A 1 85 ? 22.566 -11.422 -28.863 1.000 46.785 85 GLU A N 1
ATOM 537 C CA . GLU A 1 85 ? 21.366 -12.121 -28.340 1.000 48.311 85 GLU A CA 1
ATOM 538 C C . GLU A 1 85 ? 21.781 -13.506 -27.840 1.000 48.970 85 GLU A C 1
ATOM 539 O O . GLU A 1 85 ? 22.243 -14.313 -28.670 1.000 46.774 85 GLU A O 1
ATOM 545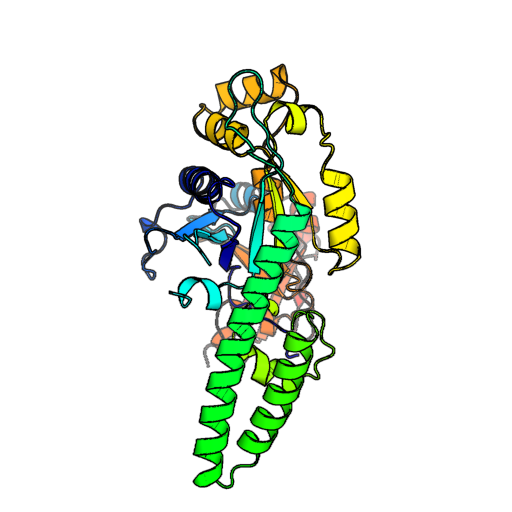 N N . ILE A 1 86 ? 21.591 -13.773 -26.541 1.000 45.426 86 ILE A N 1
ATOM 546 C CA . ILE A 1 86 ? 21.932 -15.074 -25.894 1.000 43.530 86 ILE A CA 1
ATOM 547 C C . ILE A 1 86 ? 20.662 -15.716 -25.343 1.000 41.529 86 ILE A C 1
ATOM 548 O O . ILE A 1 86 ? 20.282 -15.478 -24.195 1.000 39.724 86 ILE A O 1
ATOM 553 N N . PRO A 1 87 ? 19.976 -16.560 -26.143 1.000 42.226 87 PRO A N 1
ATOM 554 C CA . PRO A 1 87 ? 18.806 -17.294 -25.666 1.000 40.227 87 PRO A CA 1
ATOM 555 C C . PRO A 1 87 ? 19.220 -18.348 -24.640 1.000 39.426 87 PRO A C 1
ATOM 556 O O . PRO A 1 87 ? 20.378 -18.714 -24.597 1.000 37.908 87 PRO A O 1
ATOM 560 N N . ALA A 1 88 ? 18.281 -18.786 -23.819 1.000 40.034 88 ALA A N 1
ATOM 561 C CA . ALA A 1 88 ? 18.473 -19.991 -22.988 1.000 42.329 88 ALA A CA 1
ATOM 562 C C . ALA A 1 88 ? 18.673 -21.172 -23.942 1.000 44.610 88 ALA A C 1
ATOM 563 O O . ALA A 1 88 ? 18.102 -21.154 -25.053 1.000 40.891 88 ALA A O 1
ATOM 565 N N . PHE A 1 89 ? 19.472 -22.155 -23.547 1.000 41.413 89 PHE A N 1
ATOM 566 C CA . PHE A 1 89 ? 19.678 -23.370 -24.359 1.000 44.116 89 PHE A CA 1
ATOM 567 C C . PHE A 1 89 ? 19.660 -24.585 -23.443 1.000 43.361 89 PHE A C 1
ATOM 568 O O . PHE A 1 89 ? 19.799 -24.490 -22.199 1.000 40.916 89 PHE A O 1
ATOM 576 N N . LEU A 1 90 ? 19.447 -25.701 -24.119 1.000 43.564 90 LEU A N 1
ATOM 577 C CA . LEU A 1 90 ? 19.458 -27.088 -23.618 1.000 48.141 90 LEU A CA 1
ATOM 578 C C . LEU A 1 90 ? 20.695 -27.769 -24.221 1.000 45.960 90 LEU A C 1
ATOM 579 O O . LEU A 1 90 ? 20.976 -27.542 -25.417 1.000 44.094 90 LEU A O 1
ATOM 584 N N . GLU A 1 91 ? 21.432 -28.538 -23.435 1.000 41.767 91 GLU A N 1
ATOM 585 C CA . GLU A 1 91 ? 22.542 -29.383 -23.937 1.000 45.022 91 GLU A CA 1
ATOM 586 C C . GLU A 1 91 ? 22.070 -30.845 -23.991 1.000 43.024 91 GLU A C 1
ATOM 587 O O . GLU A 1 91 ? 21.691 -31.390 -22.927 1.000 41.351 91 GLU A O 1
ATOM 593 N N . ILE A 1 92 ? 22.130 -31.464 -25.170 1.000 41.238 92 ILE A N 1
ATOM 594 C CA . ILE A 1 92 ? 21.604 -32.842 -25.410 1.000 46.334 92 ILE A CA 1
ATOM 595 C C . ILE A 1 92 ? 22.753 -33.761 -25.835 1.000 42.652 92 ILE A C 1
ATOM 596 O O . ILE A 1 92 ? 23.556 -33.354 -26.677 1.000 44.973 92 ILE A O 1
ATOM 601 N N . HIS A 1 93 ? 22.810 -34.948 -25.233 1.000 43.848 93 HIS A N 1
ATOM 602 C CA . HIS A 1 93 ? 23.804 -36.016 -25.501 1.000 44.464 93 HIS A CA 1
ATOM 603 C C . HIS A 1 93 ? 23.073 -37.253 -26.008 1.000 44.912 93 HIS A C 1
ATOM 604 O O . HIS A 1 93 ? 22.209 -37.756 -25.278 1.000 42.573 93 HIS A O 1
ATOM 611 N N . ASP A 1 94 ? 23.440 -37.722 -27.201 1.000 47.514 94 ASP A N 1
ATOM 612 C CA . ASP A 1 94 ? 23.068 -39.057 -27.733 1.000 49.357 94 ASP A CA 1
ATOM 613 C C . ASP A 1 94 ? 23.928 -40.130 -27.050 1.000 52.620 94 ASP A C 1
ATOM 614 O O . ASP A 1 94 ? 25.147 -40.061 -27.179 1.000 56.468 94 ASP A O 1
ATOM 619 N N . ILE A 1 95 ? 23.297 -41.070 -26.344 1.000 57.772 95 ILE A N 1
ATOM 620 C CA . ILE A 1 95 ? 23.943 -42.261 -25.716 1.000 62.200 95 ILE A CA 1
ATOM 621 C C . ILE A 1 95 ? 23.694 -43.470 -26.632 1.000 62.599 95 ILE A C 1
ATOM 622 O O . ILE A 1 95 ? 22.522 -43.681 -27.007 1.000 62.328 95 ILE A O 1
ATOM 627 N N . ALA A 1 96 ? 24.746 -44.223 -26.974 1.000 66.450 96 ALA A N 1
ATOM 628 C CA . ALA A 1 96 ? 24.742 -45.307 -27.992 1.000 72.478 96 ALA A CA 1
ATOM 629 C C . ALA A 1 96 ? 24.018 -46.564 -27.482 1.000 72.711 96 ALA A C 1
ATOM 630 O O . ALA A 1 96 ? 23.229 -47.149 -28.257 1.000 70.815 96 ALA A O 1
ATOM 632 N N . GLY A 1 97 ? 24.320 -46.996 -26.254 1.000 76.687 97 GLY A N 1
ATOM 633 C CA . GLY A 1 97 ? 23.716 -48.181 -25.609 1.000 80.188 97 GLY A CA 1
ATOM 634 C C . GLY A 1 97 ? 23.798 -48.076 -24.095 1.000 84.014 97 GLY A C 1
ATOM 635 O O . GLY A 1 97 ? 24.449 -47.120 -23.626 1.000 86.426 97 GLY A O 1
ATOM 636 N N . LEU A 1 98 ? 23.151 -48.995 -23.362 1.000 81.993 98 LEU A N 1
ATOM 637 C CA . LEU A 1 98 ? 23.132 -49.042 -21.869 1.000 87.494 98 LEU A CA 1
ATOM 638 C C . LEU A 1 98 ? 23.728 -50.373 -21.387 1.000 86.737 98 LEU A C 1
ATOM 639 O O . LEU A 1 98 ? 24.118 -51.177 -22.261 1.000 86.611 98 LEU A O 1
ATOM 641 N N . PHE A 1 112 ? 32.561 -45.669 -20.323 1.000 86.203 112 PHE A N 1
ATOM 642 C CA . PHE A 1 112 ? 31.320 -46.114 -21.016 1.000 88.767 112 PHE A CA 1
ATOM 643 C C . PHE A 1 112 ? 30.101 -45.386 -20.422 1.000 95.754 112 PHE A C 1
ATOM 644 O O . PHE A 1 112 ? 29.215 -44.966 -21.197 1.000 89.241 112 PHE A O 1
ATOM 646 N N . LEU A 1 113 ? 30.070 -45.247 -19.088 1.000 99.249 113 LEU A N 1
ATOM 647 C CA . LEU A 1 113 ? 28.959 -44.653 -18.293 1.000 92.880 113 LEU A CA 1
ATOM 648 C C . LEU A 1 113 ? 29.332 -43.247 -17.802 1.000 88.802 113 LEU A C 1
ATOM 649 O O . LEU A 1 113 ? 28.613 -42.724 -16.938 1.000 86.278 113 LEU A O 1
ATOM 654 N N . SER A 1 114 ? 30.411 -42.648 -18.310 1.000 83.997 114 SER A N 1
ATOM 655 C CA . SER A 1 114 ? 30.837 -41.278 -17.919 1.000 88.338 114 SER A CA 1
ATOM 656 C C . SER A 1 114 ? 29.851 -40.268 -18.518 1.000 83.246 114 SER A C 1
ATOM 657 O O . SER A 1 114 ? 29.402 -39.370 -17.773 1.000 88.019 114 SER A O 1
ATOM 660 N N . HIS A 1 115 ? 29.515 -40.432 -19.804 1.000 75.970 115 HIS A N 1
ATOM 661 C CA . HIS A 1 115 ? 28.546 -39.587 -20.554 1.000 70.885 115 HIS A CA 1
ATOM 662 C C . HIS A 1 115 ? 27.218 -39.523 -19.782 1.000 61.442 115 HIS A C 1
ATOM 663 O O . HIS A 1 115 ? 26.747 -38.410 -19.518 1.000 65.172 115 HIS A O 1
ATOM 665 N N . ILE A 1 116 ? 26.657 -40.669 -19.390 1.000 57.982 116 ILE A N 1
ATOM 666 C CA . ILE A 1 116 ? 25.289 -40.754 -18.786 1.000 58.990 116 ILE A CA 1
ATOM 667 C C . ILE A 1 116 ? 25.303 -40.163 -17.362 1.000 57.339 116 ILE A C 1
ATOM 668 O O . ILE A 1 116 ? 24.329 -39.487 -16.991 1.000 49.342 116 ILE A O 1
ATOM 673 N N . ARG A 1 117 ? 26.358 -40.384 -16.577 1.000 55.261 117 ARG A N 1
ATOM 674 C CA . ARG A 1 117 ? 26.389 -39.965 -15.146 1.000 57.033 117 ARG A CA 1
ATOM 675 C C . ARG A 1 117 ? 26.350 -38.439 -15.006 1.000 52.883 117 ARG A C 1
ATOM 676 O O . ARG A 1 117 ? 25.868 -37.978 -13.949 1.000 47.690 117 ARG A O 1
ATOM 684 N N . ALA A 1 118 ? 26.800 -37.694 -16.023 1.000 55.175 118 ALA A N 1
ATOM 685 C CA . ALA A 1 118 ? 27.028 -36.225 -15.979 1.000 55.567 118 ALA A CA 1
ATOM 686 C C . ALA A 1 118 ? 25.730 -35.456 -16.267 1.000 53.410 118 ALA A C 1
ATOM 687 O O . ALA A 1 118 ? 25.616 -34.298 -15.814 1.000 61.080 118 ALA A O 1
ATOM 689 N N . VAL A 1 119 ? 24.769 -36.070 -16.963 1.000 47.854 119 VAL A N 1
ATOM 690 C CA . VAL A 1 119 ? 23.528 -35.371 -17.413 1.000 45.178 119 VAL A CA 1
ATOM 691 C C . VAL A 1 119 ? 22.643 -35.096 -16.200 1.000 42.504 119 VAL A C 1
ATOM 692 O O . VAL A 1 119 ? 22.750 -35.832 -15.210 1.000 45.099 119 VAL A O 1
ATOM 696 N N . ASP A 1 120 ? 21.814 -34.057 -16.294 1.000 41.086 120 ASP A N 1
ATOM 697 C CA . ASP A 1 120 ? 20.860 -33.649 -15.232 1.000 43.109 120 ASP A CA 1
ATOM 698 C C . ASP A 1 120 ? 19.637 -34.560 -15.288 1.000 42.684 120 ASP A C 1
ATOM 699 O O . ASP A 1 120 ? 19.135 -34.942 -14.227 1.000 47.407 120 ASP A O 1
ATOM 704 N N . GLY A 1 121 ? 19.177 -34.863 -16.499 1.000 40.403 121 GLY A N 1
ATOM 705 C CA . GLY A 1 121 ? 17.917 -35.582 -16.738 1.000 41.955 121 GLY A CA 1
ATOM 706 C C . GLY A 1 121 ? 17.987 -36.403 -18.008 1.000 41.482 121 GLY A C 1
ATOM 707 O O . GLY A 1 121 ? 18.971 -36.279 -18.756 1.000 40.679 121 GLY A O 1
ATOM 708 N N . ILE A 1 122 ? 16.966 -37.221 -18.225 1.000 41.707 122 ILE A N 1
ATOM 709 C CA . ILE A 1 122 ? 16.946 -38.262 -19.282 1.000 42.704 122 ILE A CA 1
ATOM 710 C C . ILE A 1 122 ? 15.683 -38.067 -20.116 1.000 39.412 122 ILE A C 1
ATOM 711 O O . ILE A 1 122 ? 14.613 -37.848 -19.529 1.000 40.291 122 ILE A O 1
ATOM 716 N N . PHE A 1 123 ? 15.852 -38.043 -21.435 1.000 41.282 123 PHE A N 1
ATOM 717 C CA . PHE A 1 123 ? 14.796 -38.284 -22.450 1.000 37.964 123 PHE A CA 1
ATOM 718 C C . PHE A 1 123 ? 14.787 -39.780 -22.749 1.000 37.521 123 PHE A C 1
ATOM 719 O O . PHE A 1 123 ? 15.759 -40.301 -23.329 1.000 38.416 123 PHE A O 1
ATOM 727 N N . HIS A 1 124 ? 13.764 -40.473 -22.267 1.000 35.856 124 HIS A N 1
ATOM 728 C CA . HIS A 1 124 ?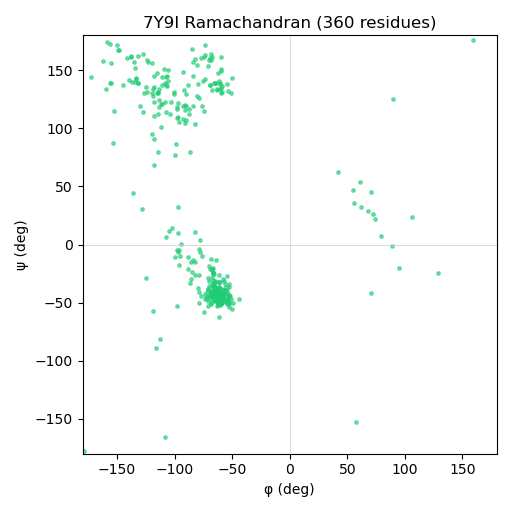 13.626 -41.938 -22.414 1.000 37.050 124 HIS A CA 1
ATOM 729 C C . HIS A 1 124 ? 12.725 -42.190 -23.618 1.000 36.289 124 HIS A C 1
ATOM 730 O O . HIS A 1 124 ? 11.516 -41.955 -23.497 1.000 40.665 124 HIS A O 1
ATOM 737 N N . VAL A 1 125 ? 13.298 -42.624 -24.736 1.000 35.515 125 VAL A N 1
ATOM 738 C CA . VAL A 1 125 ? 12.562 -42.823 -26.020 1.000 35.722 125 VAL A CA 1
ATOM 739 C C . VAL A 1 125 ? 12.025 -44.257 -26.062 1.000 37.439 125 VAL A C 1
ATOM 740 O O . VAL A 1 125 ? 12.810 -45.179 -25.814 1.000 39.876 125 VAL A O 1
ATOM 744 N N . LEU A 1 126 ? 10.731 -44.406 -26.351 1.000 41.590 126 LEU A N 1
ATOM 745 C CA . LEU A 1 126 ? 10.015 -45.700 -26.502 1.000 43.354 126 LEU A CA 1
ATOM 746 C C . LEU A 1 126 ? 9.568 -45.888 -27.956 1.000 43.206 126 LEU A C 1
ATOM 747 O O . LEU A 1 126 ? 8.993 -44.949 -28.532 1.000 37.877 126 LEU A O 1
ATOM 752 N N . ARG A 1 127 ? 9.803 -47.083 -28.505 1.000 44.100 127 ARG A N 1
ATOM 753 C CA . ARG A 1 127 ? 9.242 -47.526 -29.802 1.000 41.350 127 ARG A CA 1
ATOM 754 C C . ARG A 1 127 ? 7.752 -47.866 -29.630 1.000 39.575 127 ARG A C 1
ATOM 755 O O . ARG A 1 127 ? 7.433 -48.827 -28.936 1.000 39.006 127 ARG A O 1
ATOM 763 N N . ALA A 1 128 ? 6.872 -47.118 -30.276 1.000 40.748 128 ALA A N 1
ATOM 764 C CA . ALA A 1 128 ? 5.444 -47.471 -30.430 1.000 43.346 128 ALA A CA 1
ATOM 765 C C . ALA A 1 128 ? 5.075 -47.386 -31.912 1.000 43.835 128 ALA A C 1
ATOM 766 O O . ALA A 1 128 ? 3.925 -47.016 -32.222 1.000 50.763 128 ALA A O 1
ATOM 768 N N . PHE A 1 129 ? 6.026 -47.654 -32.803 1.000 43.150 129 PHE A N 1
ATOM 769 C CA . PHE A 1 129 ? 5.796 -47.664 -34.275 1.000 46.548 129 PHE A CA 1
ATOM 770 C C . PHE A 1 129 ? 5.910 -49.102 -34.788 1.000 47.108 129 PHE A C 1
ATOM 771 O O . PHE A 1 129 ? 6.778 -49.853 -34.297 1.000 44.558 129 PHE A O 1
ATOM 779 N N . GLU A 1 130 ? 5.081 -49.442 -35.775 1.000 50.381 130 GLU A N 1
ATOM 780 C CA . GLU A 1 130 ? 5.006 -50.778 -36.424 1.000 53.933 130 GLU A CA 1
ATOM 781 C C . GLU A 1 130 ? 4.967 -50.572 -37.936 1.000 51.183 130 GLU A C 1
ATOM 782 O O . GLU A 1 130 ? 4.291 -49.635 -38.367 1.000 52.559 130 GLU A O 1
ATOM 785 N N . ASP A 1 131 ? 5.624 -51.447 -38.696 1.000 59.061 131 ASP A N 1
ATOM 786 C CA . ASP A 1 131 ? 5.571 -51.498 -40.185 1.000 64.129 131 ASP A CA 1
ATOM 787 C C . ASP A 1 131 ? 4.223 -52.074 -40.644 1.000 64.678 131 ASP A C 1
ATOM 788 O O . ASP A 1 131 ? 3.464 -52.560 -39.778 1.000 59.876 131 ASP A O 1
ATOM 793 N N . ALA A 1 132 ? 3.948 -52.031 -41.957 1.000 69.301 132 ALA A N 1
ATOM 794 C CA . ALA A 1 132 ? 2.626 -52.319 -42.571 1.000 67.589 132 ALA A CA 1
ATOM 795 C C . ALA A 1 132 ? 2.688 -53.553 -43.484 1.000 67.567 132 ALA A C 1
ATOM 796 O O . ALA A 1 132 ? 2.405 -54.668 -42.994 1.000 70.793 132 ALA A O 1
ATOM 798 N N . ASP A 1 133 ? 3.012 -53.357 -44.769 1.000 68.832 133 ASP A N 1
ATOM 799 C CA . ASP A 1 133 ? 2.931 -54.399 -45.832 1.000 70.555 133 ASP A CA 1
ATOM 800 C C . ASP A 1 133 ? 4.237 -55.207 -45.841 1.000 64.436 133 ASP A C 1
ATOM 801 O O . ASP A 1 133 ? 4.199 -56.409 -46.169 1.000 63.439 133 ASP A O 1
ATOM 803 N N . ILE A 1 134 ? 5.356 -54.557 -45.519 1.000 66.861 134 ILE A N 1
ATOM 804 C CA . ILE A 1 134 ? 6.722 -55.159 -45.492 1.000 64.214 134 ILE A CA 1
ATOM 805 C C . ILE A 1 134 ? 7.183 -55.144 -44.030 1.000 60.970 134 ILE A C 1
ATOM 806 O O . ILE A 1 134 ? 7.340 -54.042 -43.474 1.000 57.136 134 ILE A O 1
ATOM 811 N N . ILE A 1 135 ? 7.317 -56.318 -43.407 1.000 57.774 135 ILE A N 1
ATOM 812 C CA . ILE A 1 135 ? 7.545 -56.442 -41.935 1.000 57.168 135 ILE A CA 1
ATOM 813 C C . ILE A 1 135 ? 8.645 -57.472 -41.663 1.000 54.935 135 ILE A C 1
ATOM 814 O O . ILE A 1 135 ? 8.880 -58.373 -42.510 1.000 50.899 135 ILE A O 1
ATOM 819 N N . HIS A 1 136 ? 9.271 -57.348 -40.496 1.000 51.257 136 HIS A N 1
ATOM 820 C CA . HIS A 1 136 ? 10.265 -58.312 -39.964 1.000 55.599 136 HIS A CA 1
ATOM 821 C C . HIS A 1 136 ? 9.498 -59.445 -39.272 1.000 55.320 136 HIS A C 1
ATOM 822 O O . HIS A 1 136 ? 8.427 -59.170 -38.683 1.000 52.073 136 HIS A O 1
ATOM 829 N N . VAL A 1 137 ? 10.001 -60.677 -39.358 1.000 45.449 137 VAL A N 1
ATOM 830 C CA . VAL A 1 137 ? 9.414 -61.835 -38.624 1.000 50.486 137 VAL A CA 1
ATOM 831 C C . VAL A 1 137 ? 9.534 -61.566 -37.114 1.000 48.203 137 VAL A C 1
ATOM 832 O O . VAL A 1 137 ? 10.634 -61.123 -36.677 1.000 46.812 137 VAL A O 1
ATOM 836 N N . ASP A 1 138 ? 8.436 -61.788 -36.376 1.000 45.146 138 ASP A N 1
ATOM 837 C CA . ASP A 1 138 ? 8.345 -61.795 -34.884 1.000 49.232 138 ASP A CA 1
ATOM 838 C C . ASP A 1 138 ? 8.867 -60.476 -34.311 1.000 50.901 138 ASP A C 1
ATOM 839 O O . ASP A 1 138 ? 9.516 -60.513 -33.257 1.000 54.027 138 ASP A O 1
ATOM 844 N N . ASP A 1 139 ? 8.628 -59.365 -35.003 1.000 50.927 139 ASP A N 1
ATOM 845 C CA . ASP A 1 139 ? 9.118 -58.028 -34.587 1.000 53.240 139 ASP A CA 1
ATOM 846 C C . ASP A 1 139 ? 8.069 -57.447 -33.635 1.000 54.957 139 ASP A C 1
ATOM 847 O O . ASP A 1 139 ? 7.242 -56.637 -34.091 1.000 54.344 139 ASP A O 1
ATOM 852 N N . ILE A 1 140 ? 8.092 -57.873 -32.368 1.000 54.325 140 ILE A N 1
ATOM 853 C CA . ILE A 1 140 ? 7.002 -57.601 -31.385 1.000 56.103 140 ILE A CA 1
ATOM 854 C C . ILE A 1 140 ? 7.285 -56.251 -30.718 1.000 53.464 140 ILE A C 1
ATOM 855 O O . ILE A 1 140 ? 8.270 -56.151 -29.973 1.000 54.235 140 ILE A O 1
ATOM 860 N N . VAL A 1 141 ? 6.441 -55.252 -30.983 1.000 53.139 141 VAL A N 1
ATOM 861 C CA . VAL A 1 141 ? 6.487 -53.929 -30.295 1.000 52.470 141 VAL A CA 1
ATOM 862 C C . VAL A 1 141 ? 5.780 -54.068 -28.940 1.000 49.150 141 VAL A C 1
ATOM 863 O O . VAL A 1 141 ? 4.660 -54.591 -28.914 1.000 46.332 141 VAL A O 1
ATOM 867 N N . ASP A 1 142 ? 6.434 -53.659 -27.852 1.000 44.986 142 ASP A N 1
ATOM 868 C CA . ASP A 1 142 ? 5.848 -53.680 -26.486 1.000 47.354 142 ASP A CA 1
ATOM 869 C C . ASP A 1 142 ? 6.536 -52.600 -25.649 1.000 45.219 142 ASP A C 1
ATOM 870 O O . ASP A 1 142 ? 7.551 -52.853 -25.001 1.000 43.270 142 ASP A O 1
ATOM 875 N N . PRO A 1 143 ? 6.027 -51.352 -25.690 1.000 46.562 143 PRO A N 1
ATOM 876 C CA . PRO A 1 143 ? 6.637 -50.230 -24.970 1.000 48.515 143 PRO A CA 1
ATOM 877 C C . PRO A 1 143 ? 6.782 -50.456 -23.460 1.000 47.948 143 PRO A C 1
ATOM 878 O O . PRO A 1 143 ? 7.800 -50.086 -22.911 1.000 45.925 143 PRO A O 1
ATOM 882 N N . VAL A 1 144 ? 5.773 -51.066 -22.834 1.000 47.553 144 VAL A N 1
ATOM 883 C CA . VAL A 1 144 ? 5.783 -51.370 -21.373 1.000 52.033 144 VAL A CA 1
ATOM 884 C C . VAL A 1 144 ? 6.947 -52.317 -21.059 1.000 51.779 144 VAL A C 1
ATOM 885 O O . VAL A 1 144 ? 7.712 -52.011 -20.136 1.000 52.945 144 VAL A O 1
ATOM 889 N N . ARG A 1 145 ? 7.072 -53.426 -21.789 1.000 50.563 145 ARG A N 1
ATOM 890 C CA . ARG A 1 145 ? 8.212 -54.376 -21.644 1.000 52.003 145 ARG A CA 1
ATOM 891 C C . ARG A 1 145 ? 9.527 -53.586 -21.733 1.000 49.090 145 ARG A C 1
ATOM 892 O O . ARG A 1 145 ? 10.422 -53.816 -20.913 1.000 49.119 145 ARG A O 1
ATOM 900 N N . ASP A 1 146 ? 9.630 -52.670 -22.695 1.000 45.922 146 ASP A N 1
ATOM 901 C CA . ASP A 1 146 ? 10.858 -51.865 -22.920 1.000 48.138 146 ASP A CA 1
ATOM 902 C C . ASP A 1 146 ? 11.072 -50.912 -21.729 1.000 45.112 146 ASP A C 1
ATOM 903 O O . ASP A 1 146 ? 12.217 -50.799 -21.289 1.000 43.785 146 ASP A O 1
ATOM 908 N N . LEU A 1 147 ? 10.014 -50.271 -21.220 1.000 44.819 147 LEU A N 1
ATOM 909 C CA . LEU A 1 147 ? 10.081 -49.395 -20.018 1.000 51.817 147 LEU A CA 1
ATOM 910 C C . LEU A 1 147 ? 10.696 -50.164 -18.845 1.000 51.584 147 LEU A C 1
ATOM 911 O O . LEU A 1 147 ? 11.614 -49.634 -18.217 1.000 47.820 147 LEU A O 1
ATOM 916 N N . GLU A 1 148 ? 10.184 -51.358 -18.556 1.000 51.865 148 GLU A N 1
ATOM 917 C CA . GLU A 1 148 ? 10.654 -52.216 -17.437 1.000 51.481 148 GLU A CA 1
ATOM 918 C C . GLU A 1 148 ? 12.120 -52.602 -17.670 1.000 51.047 148 GLU A C 1
ATOM 919 O O . GLU A 1 148 ? 12.895 -52.565 -16.705 1.000 52.458 148 GLU A O 1
ATOM 923 N N . THR A 1 149 ? 12.506 -52.945 -18.901 1.000 46.513 149 THR A N 1
ATOM 924 C CA . THR A 1 149 ? 13.897 -53.333 -19.239 1.000 45.579 149 THR A CA 1
ATOM 925 C C . THR A 1 149 ? 14.853 -52.173 -18.933 1.000 46.524 149 THR A C 1
ATOM 926 O O . THR A 1 149 ? 15.867 -52.422 -18.274 1.000 44.693 149 THR A O 1
ATOM 930 N N . ILE A 1 150 ? 14.589 -50.964 -19.438 1.000 45.835 150 ILE A N 1
ATOM 931 C CA . ILE A 1 150 ? 15.585 -49.855 -19.340 1.000 45.918 150 ILE A CA 1
ATOM 932 C C . ILE A 1 150 ? 15.620 -49.337 -17.897 1.000 45.530 150 ILE A C 1
ATOM 933 O O . ILE A 1 150 ? 16.732 -49.155 -17.387 1.000 45.386 150 ILE A O 1
ATOM 938 N N . THR A 1 151 ? 14.469 -49.168 -17.243 1.000 44.605 151 THR A N 1
ATOM 939 C CA . THR A 1 151 ? 14.416 -48.677 -15.842 1.000 47.817 151 THR A CA 1
ATOM 940 C C . THR A 1 151 ? 15.137 -49.670 -14.933 1.000 51.739 151 THR A C 1
ATOM 941 O O . THR A 1 151 ? 15.813 -49.215 -13.994 1.000 55.139 151 THR A O 1
ATOM 945 N N . GLU A 1 152 ? 15.005 -50.970 -15.201 1.000 53.553 152 GLU A N 1
ATOM 946 C CA . GLU A 1 152 ? 15.705 -52.026 -14.431 1.000 52.970 152 GLU A CA 1
ATOM 947 C C . GLU A 1 152 ? 17.208 -51.854 -14.651 1.000 53.386 152 GLU A C 1
ATOM 948 O O . GLU A 1 152 ? 17.961 -51.865 -13.665 1.000 55.514 152 GLU A O 1
ATOM 954 N N . GLU A 1 153 ? 17.625 -51.663 -15.899 1.000 50.227 153 GLU A N 1
ATOM 955 C CA . GLU A 1 153 ? 19.058 -51.586 -16.274 1.000 53.768 153 GLU A CA 1
ATOM 956 C C . GLU A 1 153 ? 19.713 -50.379 -15.576 1.000 53.340 153 GLU A C 1
ATOM 957 O O . GLU A 1 153 ? 20.878 -50.507 -15.162 1.000 47.699 153 GLU A O 1
ATOM 963 N N . LEU A 1 154 ? 19.005 -49.255 -15.437 1.000 52.311 154 LEU A N 1
ATOM 964 C CA . LEU A 1 154 ? 19.547 -48.048 -14.753 1.000 49.749 154 LEU A CA 1
ATOM 965 C C . LEU A 1 154 ? 19.751 -48.378 -13.272 1.000 48.562 154 LEU A C 1
ATOM 966 O O . LEU A 1 154 ? 20.828 -48.079 -12.728 1.000 45.890 154 LEU A O 1
ATOM 971 N N . ARG A 1 155 ? 18.778 -49.021 -12.642 1.000 47.250 155 ARG A N 1
ATOM 972 C CA . ARG A 1 155 ? 18.900 -49.417 -11.218 1.000 48.159 155 ARG A CA 1
ATOM 973 C C . ARG A 1 155 ? 20.057 -50.406 -11.045 1.000 52.458 155 ARG A C 1
ATOM 974 O O . ARG A 1 155 ? 20.811 -50.272 -10.054 1.000 52.321 155 ARG A O 1
ATOM 982 N N . LEU A 1 156 ? 20.225 -51.337 -11.983 1.000 52.991 156 LEU A N 1
ATOM 983 C CA . LEU A 1 156 ? 21.307 -52.355 -11.918 1.000 52.633 156 LEU A CA 1
ATOM 984 C C . LEU A 1 156 ? 22.672 -51.663 -11.993 1.000 50.731 156 LEU A C 1
ATOM 985 O O . LEU A 1 156 ? 23.606 -52.110 -11.290 1.000 43.399 156 LEU A O 1
ATOM 990 N N . LYS A 1 157 ? 22.821 -50.651 -12.848 1.000 47.150 157 LYS A N 1
ATOM 991 C CA . LYS A 1 157 ? 24.111 -49.919 -12.945 1.000 50.737 157 LYS A CA 1
ATOM 992 C C . LYS A 1 157 ? 24.340 -49.160 -11.628 1.000 48.893 157 LYS A C 1
ATOM 993 O O . LYS A 1 157 ? 25.503 -49.060 -11.197 1.000 54.399 157 LYS A O 1
ATOM 997 N N . ASP A 1 158 ? 23.270 -48.692 -10.988 1.000 45.264 158 ASP A N 1
ATOM 998 C CA . ASP A 1 158 ? 23.339 -48.011 -9.675 1.000 45.316 158 ASP A CA 1
ATOM 999 C C . ASP A 1 158 ? 23.768 -49.045 -8.626 1.000 43.908 158 ASP A C 1
ATOM 1000 O O . ASP A 1 158 ? 24.661 -48.724 -7.847 1.000 46.412 158 ASP A O 1
ATOM 1005 N N . ILE A 1 159 ? 23.220 -50.262 -8.649 1.000 48.949 159 ILE A N 1
ATOM 1006 C CA . ILE A 1 159 ? 23.559 -51.321 -7.648 1.000 50.591 159 ILE A CA 1
ATOM 1007 C C . ILE A 1 159 ? 25.047 -51.662 -7.789 1.000 49.780 159 ILE A C 1
ATOM 1008 O O . ILE A 1 159 ? 25.721 -51.738 -6.747 1.000 51.469 159 ILE A O 1
ATOM 1013 N N . GLU A 1 160 ? 25.552 -51.797 -9.019 1.000 48.730 160 GLU A N 1
ATOM 1014 C CA . GLU A 1 160 ? 26.998 -52.047 -9.295 1.000 51.695 160 GLU A CA 1
ATOM 1015 C C . GLU A 1 160 ? 27.838 -50.894 -8.717 1.000 53.147 160 GLU A C 1
ATOM 1016 O O . GLU A 1 160 ? 28.801 -51.174 -7.959 1.000 47.245 160 GLU A O 1
ATOM 1018 N N . PHE A 1 161 ? 27.492 -49.639 -9.028 1.000 47.605 161 PHE A N 1
ATOM 1019 C CA . PHE A 1 161 ? 28.212 -48.444 -8.508 1.000 50.022 161 PHE A CA 1
ATOM 1020 C C . PHE A 1 161 ? 28.219 -48.459 -6.966 1.000 47.380 161 PHE A C 1
ATOM 1021 O O . PHE A 1 161 ? 29.281 -48.248 -6.339 1.000 46.230 161 PHE A O 1
ATOM 1029 N N . VAL A 1 162 ? 27.059 -48.675 -6.357 1.000 46.630 162 VAL A N 1
ATOM 1030 C CA . VAL A 1 162 ? 26.895 -48.617 -4.877 1.000 48.664 162 VAL A CA 1
ATOM 1031 C C . VAL A 1 162 ? 27.698 -49.760 -4.232 1.000 50.323 162 VAL A C 1
ATOM 1032 O O . VAL A 1 162 ? 28.363 -49.505 -3.212 1.000 47.061 162 VAL A O 1
ATOM 1036 N N . GLY A 1 163 ? 27.672 -50.954 -4.835 1.000 50.397 163 GLY A N 1
ATOM 1037 C CA . GLY A 1 163 ? 28.494 -52.116 -4.438 1.000 51.836 163 GLY A CA 1
ATOM 1038 C C . GLY A 1 163 ? 29.970 -51.762 -4.358 1.000 51.506 163 GLY A C 1
ATOM 1039 O O . GLY A 1 163 ? 30.562 -51.966 -3.288 1.000 52.871 163 GLY A O 1
ATOM 1040 N N . LYS A 1 164 ? 30.532 -51.202 -5.434 1.000 53.994 164 LYS A N 1
ATOM 1041 C CA . LYS A 1 164 ? 31.945 -50.733 -5.493 1.000 54.585 164 LYS A CA 1
ATOM 1042 C C . LYS A 1 164 ? 32.211 -49.688 -4.392 1.000 55.297 164 LYS A C 1
ATOM 1043 O O . LYS A 1 164 ? 33.240 -49.817 -3.699 1.000 54.897 164 LYS A O 1
ATOM 1046 N N . LYS A 1 165 ? 31.339 -48.689 -4.213 1.000 53.505 165 LYS A N 1
ATOM 1047 C CA . LYS A 1 165 ? 31.544 -47.611 -3.203 1.000 54.926 165 LYS A CA 1
ATOM 1048 C C . LYS A 1 165 ? 31.489 -48.191 -1.780 1.000 51.545 165 LYS A C 1
ATOM 1049 O O . LYS A 1 165 ? 32.218 -47.673 -0.924 1.000 50.070 165 LYS A O 1
ATOM 1053 N N . ILE A 1 166 ? 30.645 -49.191 -1.518 1.000 47.905 166 ILE A N 1
ATOM 1054 C CA . ILE A 1 166 ? 30.552 -49.864 -0.183 1.000 50.414 166 ILE A CA 1
ATOM 1055 C C . ILE A 1 166 ? 31.894 -50.543 0.124 1.000 49.612 166 ILE A C 1
ATOM 1056 O O . ILE A 1 166 ? 32.357 -50.430 1.263 1.000 54.248 166 ILE A O 1
ATOM 1061 N N . ASP A 1 167 ? 32.502 -51.194 -0.866 1.000 49.958 167 ASP A N 1
ATOM 1062 C CA . ASP A 1 167 ? 33.828 -51.851 -0.744 1.000 56.430 167 ASP A CA 1
ATOM 1063 C C . ASP A 1 167 ? 34.892 -50.801 -0.418 1.000 56.432 167 ASP A C 1
ATOM 1064 O O . ASP A 1 167 ? 35.632 -51.013 0.554 1.000 56.843 167 ASP A O 1
ATOM 1069 N N . ASP A 1 168 ? 34.950 -49.717 -1.196 1.000 56.069 168 ASP A N 1
ATOM 1070 C CA . ASP A 1 168 ? 35.876 -48.571 -0.985 1.000 52.837 168 ASP A CA 1
ATOM 1071 C C . ASP A 1 168 ? 35.740 -48.027 0.434 1.000 51.593 168 ASP A C 1
ATOM 1072 O O . ASP A 1 168 ? 36.776 -47.783 1.065 1.000 50.749 168 ASP A O 1
ATOM 1077 N N . VAL A 1 169 ? 34.510 -47.806 0.896 1.000 48.426 169 VAL A N 1
ATOM 1078 C CA . VAL A 1 169 ? 34.239 -47.189 2.224 1.000 55.289 169 VAL A CA 1
ATOM 1079 C C . VAL A 1 169 ? 34.662 -48.171 3.318 1.000 57.501 169 VAL A C 1
ATOM 1080 O O . VAL A 1 169 ? 35.224 -47.695 4.326 1.000 56.181 169 VAL A O 1
ATOM 1084 N N . GLU A 1 170 ? 34.392 -49.470 3.137 1.000 55.077 170 GLU A N 1
ATOM 1085 C CA . GLU A 1 170 ? 34.741 -50.516 4.136 1.000 56.572 170 GLU A CA 1
ATOM 1086 C C . GLU A 1 170 ? 36.270 -50.596 4.269 1.000 53.559 170 GLU A C 1
ATOM 1087 O O . GLU A 1 170 ? 36.745 -50.816 5.394 1.000 47.568 170 GLU A O 1
ATOM 1093 N N . LYS A 1 171 ? 36.998 -50.425 3.166 1.000 54.477 171 LYS A N 1
ATOM 1094 C CA . LYS A 1 171 ? 38.485 -50.466 3.127 1.000 60.950 171 LYS A CA 1
ATOM 1095 C C . LYS A 1 171 ? 39.027 -49.249 3.878 1.000 66.625 171 LYS A C 1
ATOM 1096 O O . LYS A 1 171 ? 39.880 -49.436 4.767 1.000 63.042 171 LYS A O 1
ATOM 1102 N N . SER A 1 172 ? 38.525 -48.061 3.532 1.000 62.630 172 SER A N 1
ATOM 1103 C CA . SER A 1 172 ? 38.836 -46.786 4.217 1.000 60.568 172 SER A CA 1
ATOM 1104 C C . SER A 1 172 ? 38.570 -46.933 5.710 1.000 59.102 172 SER A C 1
ATOM 1105 O O . SER A 1 172 ? 39.403 -46.451 6.501 1.000 58.177 172 SER A O 1
ATOM 1108 N N . MET A 1 173 ? 37.464 -47.575 6.085 1.000 54.143 173 MET A N 1
ATOM 1109 C CA . MET A 1 173 ? 37.069 -47.711 7.511 1.000 55.164 173 MET A CA 1
ATOM 1110 C C . MET A 1 173 ? 38.019 -48.669 8.255 1.000 57.469 173 MET A C 1
ATOM 1111 O O . MET A 1 173 ? 38.022 -48.624 9.491 1.000 60.973 173 MET A O 1
ATOM 1116 N N . LYS A 1 174 ? 38.784 -49.508 7.549 1.000 55.828 174 LYS A N 1
ATOM 1117 C CA . LYS A 1 174 ? 39.872 -50.331 8.147 1.000 62.437 174 LYS A CA 1
ATOM 1118 C C . LYS A 1 174 ? 40.975 -49.389 8.664 1.000 63.869 174 LYS A C 1
ATOM 1119 O O . LYS A 1 174 ? 41.551 -49.682 9.727 1.000 64.439 174 LYS A O 1
ATOM 1121 N N . ARG A 1 175 ? 41.218 -48.280 7.956 1.000 64.939 175 ARG A N 1
ATOM 1122 C CA . ARG A 1 175 ? 42.348 -47.336 8.183 1.000 67.151 175 ARG A CA 1
ATOM 1123 C C . ARG A 1 175 ? 41.877 -46.135 9.011 1.000 69.724 175 ARG A C 1
ATOM 1124 O O . ARG A 1 175 ? 42.505 -45.853 10.050 1.000 73.047 175 ARG A O 1
ATOM 1132 N N . SER A 1 176 ? 40.802 -45.469 8.579 1.000 67.373 176 SER A N 1
ATOM 1133 C CA . SER A 1 176 ? 40.310 -44.184 9.140 1.000 63.797 176 SER A CA 1
ATOM 1134 C C . SER A 1 176 ? 39.259 -44.423 10.234 1.000 67.377 176 SER A C 1
ATOM 1135 O O . SER A 1 176 ? 38.521 -45.427 10.167 1.000 68.916 176 SER A O 1
ATOM 1138 N N . ASN A 1 177 ? 39.207 -43.526 11.223 1.000 71.157 177 ASN A N 1
ATOM 1139 C CA . ASN A 1 177 ? 38.222 -43.543 12.341 1.000 78.055 177 ASN A CA 1
ATOM 1140 C C . ASN A 1 177 ? 37.062 -42.580 12.020 1.000 79.106 177 ASN A C 1
ATOM 1141 O O . ASN A 1 177 ? 36.078 -42.557 12.787 1.000 80.605 177 ASN A O 1
ATOM 1143 N N . ASP A 1 178 ? 37.173 -41.850 10.903 1.000 72.010 178 ASP A N 1
ATOM 1144 C CA . ASP A 1 178 ? 36.343 -40.679 10.509 1.000 74.191 178 ASP A CA 1
ATOM 1145 C C . ASP A 1 178 ? 34.851 -41.035 10.547 1.000 75.408 178 ASP A C 1
ATOM 1146 O O . ASP A 1 178 ? 34.472 -42.084 9.978 1.000 77.381 178 ASP A O 1
ATOM 1151 N N . LYS A 1 179 ? 34.042 -40.172 11.179 1.000 73.237 179 LYS A N 1
ATOM 1152 C CA . LYS A 1 179 ? 32.571 -40.337 11.351 1.000 70.876 179 LYS A CA 1
ATOM 1153 C C . LYS A 1 179 ? 31.871 -40.279 9.981 1.000 59.716 179 LYS A C 1
ATOM 1154 O O . LYS A 1 179 ? 30.882 -40.984 9.823 1.000 63.485 179 LYS A O 1
ATOM 1156 N N . GLN A 1 180 ? 32.372 -39.488 9.027 1.000 60.974 180 GLN A N 1
ATOM 1157 C CA . GLN A 1 180 ? 31.722 -39.299 7.699 1.000 62.769 180 GLN A CA 1
ATOM 1158 C C . GLN A 1 180 ? 31.637 -40.652 6.974 1.000 63.422 180 GLN A C 1
ATOM 1159 O O . GLN A 1 180 ? 30.665 -40.845 6.235 1.000 65.098 180 GLN A O 1
ATOM 1162 N N . LEU A 1 181 ? 32.604 -41.557 7.184 1.000 57.087 181 LEU A N 1
ATOM 1163 C CA . LEU A 1 181 ? 32.630 -42.880 6.506 1.000 57.386 181 LEU A CA 1
ATOM 1164 C C . LEU A 1 181 ? 31.465 -43.737 7.010 1.000 55.584 181 LEU A C 1
ATOM 1165 O O . LEU A 1 181 ? 30.839 -44.395 6.184 1.000 58.082 181 LEU A O 1
ATOM 1170 N N . LYS A 1 182 ? 31.207 -43.730 8.318 1.000 55.259 182 LYS A N 1
ATOM 1171 C CA . LYS A 1 182 ? 30.101 -44.481 8.962 1.000 60.241 182 LYS A CA 1
ATOM 1172 C C . LYS A 1 182 ? 28.758 -43.979 8.408 1.000 63.501 182 LYS A C 1
ATOM 1173 O O . LYS A 1 182 ? 27.836 -44.821 8.248 1.000 56.483 182 LYS A O 1
ATOM 1175 N N . ILE A 1 183 ? 28.651 -42.669 8.137 1.000 61.395 183 ILE A N 1
ATOM 1176 C CA . ILE A 1 183 ? 27.416 -42.022 7.596 1.000 61.334 183 ILE A CA 1
ATOM 1177 C C . ILE A 1 183 ? 27.262 -42.468 6.138 1.000 55.344 183 ILE A C 1
ATOM 1178 O O . ILE A 1 183 ? 26.190 -42.982 5.779 1.000 51.662 183 ILE A O 1
ATOM 1183 N N . GLU A 1 184 ? 28.313 -42.295 5.337 1.000 50.375 184 GLU A N 1
ATOM 1184 C CA . GLU A 1 184 ? 28.309 -42.669 3.902 1.000 53.447 184 GLU A CA 1
ATOM 1185 C C . GLU A 1 184 ? 27.899 -44.149 3.777 1.000 54.845 184 GLU A C 1
ATOM 1186 O O . GLU A 1 184 ? 27.030 -44.478 2.932 1.000 51.722 184 GLU A O 1
ATOM 1189 N N . LEU A 1 185 ? 28.475 -45.022 4.603 1.000 56.001 185 LEU A N 1
ATOM 1190 C CA . LEU A 1 185 ? 28.193 -46.480 4.571 1.000 55.126 185 LEU A CA 1
ATOM 1191 C C . LEU A 1 185 ? 26.712 -46.744 4.877 1.000 55.242 185 LEU A C 1
ATOM 1192 O O . LEU A 1 185 ? 26.118 -47.561 4.142 1.000 59.570 185 LEU A O 1
ATOM 1197 N N . GLU A 1 186 ? 26.153 -46.136 5.935 1.000 51.960 186 GLU A N 1
ATOM 1198 C CA . GLU A 1 186 ? 24.744 -46.372 6.367 1.000 58.990 186 GLU A CA 1
ATOM 1199 C C . GLU A 1 186 ? 23.818 -45.982 5.212 1.000 55.188 186 GLU A C 1
ATOM 1200 O O . GLU A 1 186 ? 22.903 -46.765 4.901 1.000 52.720 186 GLU A O 1
ATOM 1202 N N . LEU A 1 187 ? 24.106 -44.846 4.573 1.000 50.300 187 LEU A N 1
ATOM 1203 C CA . LEU A 1 187 ? 23.354 -44.337 3.399 1.000 49.785 187 LEU A CA 1
ATOM 1204 C C . LEU A 1 187 ? 23.502 -45.306 2.225 1.000 48.631 187 LEU A C 1
ATOM 1205 O O . LEU A 1 187 ? 22.469 -45.654 1.630 1.000 50.433 187 LEU A O 1
ATOM 1210 N N . LEU A 1 188 ? 24.723 -45.735 1.898 1.000 48.133 188 LEU A N 1
ATOM 1211 C CA . LEU A 1 188 ? 24.944 -46.602 0.714 1.000 46.757 188 LEU A CA 1
ATOM 1212 C C . LEU A 1 188 ? 24.166 -47.911 0.891 1.000 52.260 188 LEU A C 1
ATOM 1213 O O . LEU A 1 188 ? 23.667 -48.442 -0.122 1.000 48.851 188 LEU A O 1
ATOM 1218 N N . GLN A 1 189 ? 24.088 -48.426 2.120 1.000 52.476 189 GLN A N 1
ATOM 1219 C CA . GLN A 1 189 ? 23.373 -49.694 2.420 1.000 54.459 189 GLN A CA 1
ATOM 1220 C C . GLN A 1 189 ? 21.855 -49.473 2.318 1.000 48.989 189 GLN A C 1
ATOM 1221 O O . GLN A 1 189 ? 21.194 -50.363 1.782 1.000 52.536 189 GLN A O 1
ATOM 1227 N N . LYS A 1 190 ? 21.329 -48.343 2.810 1.000 49.608 190 LYS A N 1
ATOM 1228 C CA . LYS A 1 190 ? 19.905 -47.935 2.629 1.000 53.092 190 LYS A CA 1
ATOM 1229 C C . LYS A 1 190 ? 19.575 -47.884 1.121 1.000 52.113 190 LYS A C 1
ATOM 1230 O O . LYS A 1 190 ? 18.510 -48.380 0.735 1.000 51.227 190 LYS A O 1
ATOM 1234 N N . VAL A 1 191 ? 20.479 -47.328 0.299 1.000 53.834 191 VAL A N 1
ATOM 1235 C CA . VAL A 1 191 ? 20.303 -47.124 -1.172 1.000 50.894 191 VAL A CA 1
ATOM 1236 C C . VAL A 1 191 ? 20.363 -48.484 -1.870 1.000 50.894 191 VAL A C 1
ATOM 1237 O O . VAL A 1 191 ? 19.477 -48.758 -2.693 1.000 49.405 191 VAL A O 1
ATOM 1241 N N . LYS A 1 192 ? 21.364 -49.303 -1.557 1.000 49.970 192 LYS A N 1
ATOM 1242 C CA . LYS A 1 192 ? 21.478 -50.682 -2.094 1.000 56.522 192 LYS A CA 1
ATOM 1243 C C . LYS A 1 192 ? 20.140 -51.421 -1.910 1.000 57.198 192 LYS A C 1
ATOM 1244 O O . LYS A 1 192 ? 19.640 -51.996 -2.904 1.000 53.955 192 LYS A O 1
ATOM 1250 N N . ALA A 1 193 ? 19.573 -51.400 -0.700 1.000 53.535 193 ALA A N 1
ATOM 1251 C CA . ALA A 1 193 ? 18.334 -52.135 -0.352 1.000 53.939 193 ALA A CA 1
ATOM 1252 C C . ALA A 1 193 ? 17.147 -51.559 -1.135 1.000 51.871 193 ALA A C 1
ATOM 1253 O O . ALA A 1 193 ? 16.354 -52.363 -1.658 1.000 58.293 193 ALA A O 1
ATOM 1255 N N . TRP A 1 194 ? 17.039 -50.226 -1.222 1.000 48.749 194 TRP A N 1
ATOM 1256 C CA . TRP A 1 194 ? 15.998 -49.514 -2.010 1.000 45.890 194 TRP A CA 1
ATOM 1257 C C . TRP A 1 194 ? 16.036 -49.994 -3.466 1.000 45.384 194 TRP A C 1
ATOM 1258 O O . TRP A 1 194 ? 14.987 -50.348 -4.003 1.000 50.876 194 TRP A O 1
ATOM 1269 N N . LEU A 1 195 ? 17.222 -50.011 -4.068 1.000 46.208 195 LEU A N 1
ATOM 1270 C CA . LEU A 1 195 ? 17.436 -50.369 -5.488 1.000 45.621 195 LEU A CA 1
ATOM 1271 C C . LEU A 1 195 ? 17.127 -51.856 -5.692 1.000 52.531 195 LEU A C 1
ATOM 1272 O O . LEU A 1 195 ? 16.491 -52.202 -6.705 1.000 49.611 195 LEU A O 1
ATOM 1277 N N . GLU A 1 196 ? 17.569 -52.715 -4.774 1.000 57.731 196 GLU A N 1
ATOM 1278 C CA . GLU A 1 196 ? 17.344 -54.182 -4.882 1.000 60.898 196 GLU A CA 1
ATOM 1279 C C . GLU A 1 196 ? 15.841 -54.474 -4.749 1.000 59.731 196 GLU A C 1
ATOM 1280 O O . GLU A 1 196 ? 15.410 -55.484 -5.310 1.000 65.724 196 GLU A O 1
ATOM 1286 N N . ASP A 1 197 ? 15.072 -53.595 -4.093 1.000 58.643 197 ASP A N 1
ATOM 1287 C CA . ASP A 1 197 ? 13.595 -53.709 -3.978 1.000 60.944 197 ASP A CA 1
ATOM 1288 C C . ASP A 1 197 ? 12.913 -53.154 -5.237 1.000 57.672 197 ASP A C 1
ATOM 1289 O O . ASP A 1 197 ? 11.688 -52.978 -5.192 1.000 58.400 197 ASP A O 1
ATOM 1294 N N . GLY A 1 198 ? 13.673 -52.876 -6.300 1.000 58.958 198 GLY A N 1
ATOM 1295 C CA . GLY A 1 198 ? 13.176 -52.420 -7.616 1.000 55.764 198 GLY A CA 1
ATOM 1296 C C . GLY A 1 198 ? 12.714 -50.971 -7.611 1.000 52.665 198 GLY A C 1
ATOM 1297 O O . GLY A 1 198 ? 11.919 -50.621 -8.487 1.000 55.553 198 GLY A O 1
ATOM 1298 N N . LYS A 1 199 ? 13.181 -50.145 -6.672 1.000 49.255 199 LYS A N 1
ATOM 1299 C CA . LYS A 1 199 ? 12.726 -48.733 -6.547 1.000 51.371 199 LYS A CA 1
ATOM 1300 C C . LYS A 1 199 ? 13.848 -47.784 -6.998 1.000 53.158 199 LYS A C 1
ATOM 1301 O O . LYS A 1 199 ? 15.034 -48.055 -6.671 1.000 52.211 199 LYS A O 1
ATOM 1307 N N . ASP A 1 200 ? 13.486 -46.724 -7.731 1.000 51.151 200 ASP A N 1
ATOM 1308 C CA . ASP A 1 200 ? 14.413 -45.664 -8.204 1.000 48.374 200 ASP A CA 1
ATOM 1309 C C . ASP A 1 200 ? 14.766 -44.757 -7.025 1.000 45.453 200 ASP A C 1
ATOM 1310 O O . ASP A 1 200 ? 13.877 -44.438 -6.247 1.000 48.532 200 ASP A O 1
ATOM 1315 N N . VAL A 1 201 ? 16.023 -44.327 -6.950 1.000 45.356 201 VAL A N 1
ATOM 1316 C CA . VAL A 1 201 ? 16.535 -43.397 -5.903 1.000 44.602 201 VAL A CA 1
ATOM 1317 C C . VAL A 1 201 ? 15.695 -42.116 -5.886 1.000 45.331 201 VAL A C 1
ATOM 1318 O O . VAL A 1 201 ? 15.454 -41.609 -4.781 1.000 41.981 201 VAL A O 1
ATOM 1322 N N . ARG A 1 202 ? 15.232 -41.618 -7.037 1.000 45.177 202 ARG A N 1
ATOM 1323 C CA . ARG A 1 202 ? 14.515 -40.306 -7.097 1.000 48.137 202 ARG A CA 1
ATOM 1324 C C . ARG A 1 202 ? 13.147 -40.380 -6.396 1.000 45.804 202 ARG A C 1
ATOM 1325 O O . ARG A 1 202 ? 12.565 -39.318 -6.171 1.000 46.406 202 ARG A O 1
ATOM 1333 N N . PHE A 1 203 ? 12.641 -41.568 -6.067 1.000 47.870 203 PHE A N 1
ATOM 1334 C CA . PHE A 1 203 ? 11.340 -41.733 -5.363 1.000 53.742 203 PHE A CA 1
ATOM 1335 C C . PHE A 1 203 ? 11.564 -42.034 -3.878 1.000 56.414 203 PHE A C 1
ATOM 1336 O O . PHE A 1 203 ? 10.613 -42.476 -3.223 1.000 58.584 203 PHE A O 1
ATOM 1344 N N . GLY A 1 204 ? 12.781 -41.821 -3.374 1.000 53.438 204 GLY A N 1
ATOM 1345 C CA . GLY A 1 204 ? 13.114 -42.040 -1.961 1.000 50.877 204 GLY A CA 1
ATOM 1346 C C . GLY A 1 204 ? 12.757 -40.830 -1.122 1.000 54.038 204 GLY A C 1
ATOM 1347 O O . GLY A 1 204 ? 12.669 -39.719 -1.667 1.000 52.850 204 GLY A O 1
ATOM 1348 N N . ASP A 1 205 ? 12.559 -41.041 0.174 1.000 59.617 205 ASP A N 1
ATOM 1349 C CA . ASP A 1 205 ? 12.360 -39.951 1.155 1.000 63.282 205 ASP A CA 1
ATOM 1350 C C . ASP A 1 205 ? 13.715 -39.746 1.832 1.000 57.359 205 ASP A C 1
ATOM 1351 O O . ASP A 1 205 ? 13.972 -40.421 2.837 1.000 61.863 205 ASP A O 1
ATOM 1356 N N . TRP A 1 206 ? 14.569 -38.917 1.227 1.000 55.571 206 TRP A N 1
ATOM 1357 C CA . TRP A 1 206 ? 15.964 -38.645 1.657 1.000 50.505 206 TRP A CA 1
ATOM 1358 C C . TRP A 1 206 ? 16.011 -37.324 2.422 1.000 50.033 206 TRP A C 1
ATOM 1359 O O . TRP A 1 206 ? 15.498 -36.322 1.912 1.000 48.455 206 TRP A O 1
ATOM 1370 N N . LYS A 1 207 ? 16.642 -37.319 3.592 1.000 52.636 207 LYS A N 1
ATOM 1371 C CA . LYS A 1 207 ? 16.828 -36.086 4.397 1.000 57.137 207 LYS A CA 1
ATOM 1372 C C . LYS A 1 207 ? 17.964 -35.301 3.734 1.000 56.138 207 LYS A C 1
ATOM 1373 O O . LYS A 1 207 ? 18.693 -35.916 2.942 1.000 55.454 207 LYS A O 1
ATOM 1379 N N . THR A 1 208 ? 18.085 -33.997 3.993 1.000 51.742 208 THR A N 1
ATOM 1380 C CA . THR A 1 208 ? 19.017 -33.094 3.263 1.000 58.056 208 THR A CA 1
ATOM 1381 C C . THR A 1 208 ? 20.457 -33.621 3.356 1.000 58.302 208 THR A C 1
ATOM 1382 O O . THR A 1 208 ? 21.238 -33.419 2.387 1.000 55.702 208 THR A O 1
ATOM 1386 N N . ALA A 1 209 ? 20.801 -34.239 4.488 1.000 57.645 209 ALA A N 1
ATOM 1387 C CA . ALA A 1 209 ? 22.143 -34.799 4.773 1.000 60.871 209 ALA A CA 1
ATOM 1388 C C . ALA A 1 209 ? 22.441 -35.935 3.787 1.000 55.804 209 ALA A C 1
ATOM 1389 O O . ALA A 1 209 ? 23.576 -36.006 3.296 1.000 53.934 209 ALA A O 1
ATOM 1391 N N . ASP A 1 210 ? 21.445 -36.788 3.531 1.000 53.847 210 ASP A N 1
ATOM 1392 C CA . ASP A 1 210 ? 21.525 -37.919 2.573 1.000 53.170 210 ASP A CA 1
ATOM 1393 C C . ASP A 1 210 ? 21.659 -37.364 1.156 1.000 50.543 210 ASP A C 1
ATOM 1394 O O . ASP A 1 210 ? 22.498 -37.893 0.385 1.000 50.911 210 ASP A O 1
ATOM 1399 N N . ILE A 1 211 ? 20.851 -36.353 0.829 1.000 49.231 211 ILE A N 1
ATOM 1400 C CA . ILE A 1 211 ? 20.776 -35.740 -0.529 1.000 51.621 211 ILE A CA 1
ATOM 1401 C C . ILE A 1 211 ? 22.160 -35.223 -0.919 1.000 50.197 211 ILE A C 1
ATOM 1402 O O . ILE A 1 211 ? 22.550 -35.449 -2.084 1.000 49.573 211 ILE A O 1
ATOM 1407 N N . GLU A 1 212 ? 22.864 -34.553 0.004 1.000 51.413 212 GLU A N 1
ATOM 1408 C CA . GLU A 1 212 ? 24.213 -33.982 -0.255 1.000 52.722 212 GLU A CA 1
ATOM 1409 C C . GLU A 1 212 ? 25.176 -35.141 -0.581 1.000 49.565 212 GLU A C 1
ATOM 1410 O O . GLU A 1 212 ? 25.991 -35.015 -1.497 1.000 45.961 212 GLU A O 1
ATOM 1412 N N . ILE A 1 213 ? 25.053 -36.278 0.089 1.000 47.810 213 ILE A N 1
ATOM 1413 C CA . ILE A 1 213 ? 25.943 -37.439 -0.214 1.000 50.860 213 ILE A CA 1
ATOM 1414 C C . ILE A 1 213 ? 25.514 -38.055 -1.557 1.000 45.193 213 ILE A C 1
ATOM 1415 O O . ILE A 1 213 ? 26.394 -38.315 -2.400 1.000 45.125 213 ILE A O 1
ATOM 1420 N N . LEU A 1 214 ? 24.208 -38.248 -1.768 1.000 40.804 214 LEU A N 1
ATOM 1421 C CA . LEU A 1 214 ? 23.670 -38.889 -2.996 1.000 43.876 214 LEU A CA 1
ATOM 1422 C C . LEU A 1 214 ? 24.127 -38.101 -4.219 1.000 41.602 214 LEU A C 1
ATOM 1423 O O . LEU A 1 214 ? 24.429 -38.738 -5.234 1.000 47.712 214 LEU A O 1
ATOM 1428 N N . ASN A 1 215 ? 24.170 -36.776 -4.129 1.000 40.840 215 ASN A N 1
ATOM 1429 C CA . ASN A 1 215 ? 24.467 -35.891 -5.286 1.000 46.100 215 ASN A CA 1
ATOM 1430 C C . ASN A 1 215 ? 25.906 -36.137 -5.780 1.000 47.816 215 ASN A C 1
ATOM 1431 O O . ASN A 1 215 ? 26.117 -36.090 -7.016 1.000 51.046 215 ASN A O 1
ATOM 1436 N N . THR A 1 216 ? 26.843 -36.501 -4.898 1.000 47.899 216 THR A N 1
ATOM 1437 C CA . THR A 1 216 ? 28.255 -36.804 -5.286 1.000 50.211 216 THR A CA 1
ATOM 1438 C C . THR A 1 216 ? 28.347 -38.111 -6.093 1.000 46.246 216 THR A C 1
ATOM 1439 O O . THR A 1 216 ? 29.345 -38.264 -6.803 1.000 52.164 216 THR A O 1
ATOM 1443 N N . PHE A 1 217 ? 27.358 -39.003 -5.993 1.000 42.446 217 PHE A N 1
ATOM 1444 C CA . PHE A 1 217 ? 27.354 -40.332 -6.652 1.000 44.777 217 PHE A CA 1
ATOM 1445 C C . PHE A 1 217 ? 26.818 -40.241 -8.085 1.000 44.309 217 PHE A C 1
ATOM 1446 O O . PHE A 1 217 ? 27.196 -41.108 -8.896 1.000 45.836 217 PHE A O 1
ATOM 1454 N N . GLN A 1 218 ? 25.920 -39.292 -8.380 1.000 42.886 218 GLN A N 1
ATOM 1455 C CA . GLN A 1 218 ? 25.309 -39.123 -9.729 1.000 46.805 218 GLN A CA 1
ATOM 1456 C C . GLN A 1 218 ? 24.659 -40.441 -10.180 1.000 43.804 218 GLN A C 1
ATOM 1457 O O . GLN A 1 218 ? 24.854 -40.844 -11.316 1.000 44.689 218 GLN A O 1
ATOM 1463 N N . LEU A 1 219 ? 23.883 -41.075 -9.310 1.000 43.598 219 LEU A N 1
ATOM 1464 C CA . LEU A 1 219 ? 23.142 -42.322 -9.616 1.000 43.969 219 LEU A CA 1
ATOM 1465 C C . LEU A 1 219 ? 22.136 -42.068 -10.752 1.000 45.680 219 LEU A C 1
ATOM 1466 O O . LEU A 1 219 ? 21.527 -40.980 -10.816 1.000 45.536 219 LEU A O 1
ATOM 1471 N N . LEU A 1 220 ? 22.009 -43.036 -11.647 1.000 45.395 220 LEU A N 1
ATOM 1472 C CA . LEU A 1 220 ? 21.199 -42.949 -12.889 1.000 43.422 220 LEU A CA 1
ATOM 1473 C C . LEU A 1 220 ? 19.713 -42.870 -12.533 1.000 40.843 220 LEU A C 1
ATOM 1474 O O . LEU A 1 220 ? 18.981 -42.072 -13.144 1.000 39.920 220 LEU A O 1
ATOM 1479 N N . SER A 1 221 ? 19.288 -43.652 -11.541 1.000 40.844 221 SER A N 1
ATOM 1480 C CA . SER A 1 221 ? 17.878 -43.744 -11.097 1.000 40.243 221 SER A CA 1
ATOM 1481 C C . SER A 1 221 ? 17.526 -42.548 -10.204 1.000 39.567 221 SER A C 1
ATOM 1482 O O . SER A 1 221 ? 16.357 -42.438 -9.823 1.000 39.423 221 SER A O 1
ATOM 1485 N N . ALA A 1 222 ? 18.496 -41.680 -9.893 1.000 40.109 222 ALA A N 1
ATOM 1486 C CA . ALA A 1 222 ? 18.276 -40.389 -9.203 1.000 41.320 222 ALA A CA 1
ATOM 1487 C C . ALA A 1 222 ? 17.880 -39.289 -10.203 1.000 41.723 222 ALA A C 1
ATOM 1488 O O . ALA A 1 222 ? 17.461 -38.221 -9.764 1.000 40.067 222 ALA A O 1
ATOM 1490 N N . LYS A 1 223 ? 18.036 -39.518 -11.502 1.000 40.521 223 LYS A N 1
ATOM 1491 C CA . LYS A 1 223 ? 17.820 -38.464 -12.521 1.000 41.044 223 LYS A CA 1
ATOM 1492 C C . LYS A 1 223 ? 16.361 -38.441 -12.948 1.000 41.684 223 LYS A C 1
ATOM 1493 O O . LYS A 1 223 ? 15.766 -39.494 -13.159 1.000 39.840 223 LYS A O 1
ATOM 1499 N N . PRO A 1 224 ? 15.762 -37.238 -13.092 1.000 39.788 224 PRO A N 1
ATOM 1500 C CA . PRO A 1 224 ? 14.392 -37.108 -13.573 1.000 40.541 224 PRO A CA 1
ATOM 1501 C C . PRO A 1 224 ? 14.319 -37.473 -15.064 1.000 40.413 224 PRO A C 1
ATOM 1502 O O . PRO A 1 224 ? 15.327 -37.422 -15.782 1.000 34.729 224 PRO A O 1
ATOM 1506 N N . VAL A 1 225 ? 13.116 -37.823 -15.498 1.000 40.071 225 VAL A N 1
ATOM 1507 C CA . VAL A 1 225 ? 12.865 -38.452 -16.824 1.000 42.307 225 VAL A CA 1
ATOM 1508 C C . VAL A 1 225 ? 11.721 -37.724 -17.503 1.000 40.403 225 VAL A C 1
ATOM 1509 O O . VAL A 1 225 ? 10.733 -37.424 -16.828 1.000 39.130 225 VAL A O 1
ATOM 1513 N N . VAL A 1 226 ? 11.861 -37.508 -18.808 1.000 41.450 226 VAL A N 1
ATOM 1514 C CA . VAL A 1 226 ? 10.726 -37.266 -19.734 1.000 41.089 226 VAL A CA 1
ATOM 1515 C C . VAL A 1 226 ? 10.664 -38.438 -20.716 1.000 41.007 226 VAL A C 1
ATOM 1516 O O . VAL A 1 226 ? 11.706 -38.782 -21.297 1.000 36.993 226 VAL A O 1
ATOM 1520 N N . TYR A 1 227 ? 9.470 -39.003 -20.896 1.000 38.705 227 TYR A N 1
ATOM 1521 C CA . TYR A 1 227 ? 9.195 -40.151 -21.796 1.000 40.801 227 TYR A CA 1
ATOM 1522 C C . TYR A 1 227 ? 8.806 -39.599 -23.157 1.000 40.499 227 TYR A C 1
ATOM 1523 O O . TYR A 1 227 ? 7.866 -38.796 -23.199 1.000 43.999 227 TYR A O 1
ATOM 1532 N N . LEU A 1 228 ? 9.564 -39.932 -24.200 1.000 40.382 228 LEU A N 1
ATOM 1533 C CA . LEU A 1 228 ? 9.256 -39.525 -25.599 1.000 39.163 228 LEU A CA 1
ATOM 1534 C C . LEU A 1 228 ? 8.779 -40.769 -26.353 1.000 40.896 228 LEU A C 1
ATOM 1535 O O . LEU A 1 228 ? 9.584 -41.704 -26.543 1.000 38.655 228 LEU A O 1
ATOM 1540 N N . ILE A 1 229 ? 7.508 -40.778 -26.758 1.000 38.499 229 ILE A N 1
ATOM 1541 C CA . ILE A 1 229 ? 6.871 -41.965 -27.385 1.000 38.087 229 ILE A CA 1
ATOM 1542 C C . ILE A 1 229 ? 6.910 -41.775 -28.899 1.000 37.997 229 ILE A C 1
ATOM 1543 O O . ILE A 1 229 ? 6.205 -40.875 -29.430 1.000 39.610 229 ILE A O 1
ATOM 1547 N N . ASN A 1 230 ? 7.753 -42.569 -29.558 1.000 36.190 230 ASN A N 1
ATOM 1548 C CA . ASN A 1 230 ? 8.006 -42.465 -31.015 1.000 36.184 230 ASN A CA 1
ATOM 1549 C C . ASN A 1 230 ? 6.917 -43.245 -31.766 1.000 36.507 230 ASN A C 1
ATOM 1550 O O . ASN A 1 230 ? 6.835 -44.479 -31.607 1.000 38.317 230 ASN A O 1
ATOM 1555 N N . LEU A 1 231 ? 6.164 -42.540 -32.598 1.000 38.537 231 LEU A N 1
ATOM 1556 C CA . LEU A 1 231 ? 5.005 -43.051 -33.356 1.000 41.434 231 LEU A CA 1
ATOM 1557 C C . LEU A 1 231 ? 5.289 -42.878 -34.846 1.000 41.895 231 LEU A C 1
ATOM 1558 O O . LEU A 1 231 ? 6.023 -41.926 -35.208 1.000 37.585 231 LEU A O 1
ATOM 1563 N N . ASN A 1 232 ? 4.644 -43.673 -35.702 1.000 43.997 232 ASN A N 1
ATOM 1564 C CA . ASN A 1 232 ? 4.645 -43.333 -37.150 1.000 47.065 232 ASN A CA 1
ATOM 1565 C C . ASN A 1 232 ? 3.824 -42.057 -37.306 1.000 42.765 232 ASN A C 1
ATOM 1566 O O . ASN A 1 232 ? 3.079 -41.676 -36.363 1.000 43.095 232 ASN A O 1
ATOM 1571 N N . GLU A 1 233 ? 4.013 -41.391 -38.435 1.000 40.545 233 GLU A N 1
ATOM 1572 C CA . GLU A 1 233 ? 3.452 -40.053 -38.697 1.000 44.130 233 GLU A CA 1
ATOM 1573 C C . GLU A 1 233 ? 1.919 -40.124 -38.749 1.000 43.970 233 GLU A C 1
ATOM 1574 O O . GLU A 1 233 ? 1.277 -39.136 -38.354 1.000 41.139 233 GLU A O 1
ATOM 1580 N N . ARG A 1 234 ? 1.341 -41.237 -39.208 1.000 42.998 234 ARG A N 1
ATOM 1581 C CA . ARG A 1 234 ? -0.140 -41.393 -39.243 1.000 44.331 234 ARG A CA 1
ATOM 1582 C C . ARG A 1 234 ? -0.690 -41.328 -37.805 1.000 43.427 234 ARG A C 1
ATOM 1583 O O . ARG A 1 234 ? -1.618 -40.558 -37.571 1.000 43.562 234 ARG A O 1
ATOM 1591 N N . ASP A 1 235 ? -0.134 -42.116 -36.879 1.000 46.080 235 ASP A N 1
ATOM 1592 C CA . ASP A 1 235 ? -0.589 -42.166 -35.466 1.000 46.323 235 ASP A CA 1
ATOM 1593 C C . ASP A 1 235 ? -0.426 -40.790 -34.823 1.000 47.217 235 ASP A C 1
ATOM 1594 O O . ASP A 1 235 ? -1.321 -40.414 -34.059 1.000 47.529 235 ASP A O 1
ATOM 1599 N N . TYR A 1 236 ? 0.643 -40.064 -35.142 1.000 45.801 236 TYR A N 1
ATOM 1600 C CA . TYR A 1 236 ? 0.928 -38.721 -34.574 1.000 47.833 236 TYR A CA 1
ATOM 1601 C C . TYR A 1 236 ? -0.092 -37.718 -35.111 1.000 46.278 236 TYR A C 1
ATOM 1602 O O . TYR A 1 236 ? -0.587 -36.872 -34.330 1.000 45.509 236 TYR A O 1
ATOM 1611 N N . GLN A 1 237 ? -0.372 -37.777 -36.411 1.000 47.702 237 GLN A N 1
ATOM 1612 C CA . GLN A 1 237 ? -1.388 -36.909 -37.069 1.000 48.015 237 GLN A CA 1
ATOM 1613 C C . GLN A 1 237 ? -2.782 -37.224 -36.509 1.000 48.089 237 GLN A C 1
ATOM 1614 O O . GLN A 1 237 ? -3.539 -36.285 -36.312 1.000 50.097 237 GLN A O 1
ATOM 1620 N N . ARG A 1 238 ? -3.104 -38.505 -36.303 1.000 49.431 238 ARG A N 1
ATOM 1621 C CA . ARG A 1 238 ? -4.418 -38.979 -35.787 1.000 49.490 238 ARG A CA 1
ATOM 1622 C C . ARG A 1 238 ? -4.576 -38.623 -34.312 1.000 52.106 238 ARG A C 1
ATOM 1623 O O . ARG A 1 238 ? -5.707 -38.491 -33.868 1.000 53.772 238 ARG A O 1
ATOM 1631 N N . LYS A 1 239 ? -3.465 -38.530 -33.582 1.000 49.924 239 LYS A N 1
ATOM 1632 C CA . LYS A 1 239 ? -3.449 -38.260 -32.131 1.000 46.916 239 LYS A CA 1
ATOM 1633 C C . LYS A 1 239 ? -3.982 -39.498 -31.428 1.000 47.822 239 LYS A C 1
ATOM 1634 O O . LYS A 1 239 ? -4.748 -39.362 -30.462 1.000 48.846 239 LYS A O 1
ATOM 1640 N N . LYS A 1 240 ? -3.510 -40.665 -31.853 1.000 48.779 240 LYS A N 1
ATOM 1641 C CA . LYS A 1 240 ? -4.001 -41.952 -31.322 1.000 48.214 240 LYS A CA 1
ATOM 1642 C C . LYS A 1 240 ? -2.938 -43.034 -31.485 1.000 43.572 240 LYS A C 1
ATOM 1643 O O . LYS A 1 240 ? -2.347 -43.146 -32.567 1.000 49.303 240 LYS A O 1
ATOM 1649 N N . ASN A 1 241 ? -2.785 -43.874 -30.475 1.000 42.828 241 ASN A N 1
ATOM 1650 C CA . ASN A 1 241 ? -1.933 -45.076 -30.575 1.000 44.260 241 ASN A CA 1
ATOM 1651 C C . ASN A 1 241 ? -2.348 -46.061 -29.480 1.000 44.651 241 ASN A C 1
ATOM 1652 O O . ASN A 1 241 ? -2.452 -45.637 -28.307 1.000 50.415 241 ASN A O 1
ATOM 1657 N N . LYS A 1 242 ? -2.511 -47.331 -29.838 1.000 47.599 242 LYS A N 1
ATOM 1658 C CA . LYS A 1 242 ? -3.058 -48.395 -28.959 1.000 52.538 242 LYS A CA 1
ATOM 1659 C C . LYS A 1 242 ? -2.215 -48.501 -27.684 1.000 56.728 242 LYS A C 1
ATOM 1660 O O . LYS A 1 242 ? -2.789 -48.844 -26.640 1.000 61.592 242 LYS A O 1
ATOM 1666 N N . PHE A 1 243 ? -0.909 -48.209 -27.765 1.000 52.620 243 PHE A N 1
ATOM 1667 C CA . PHE A 1 243 ? 0.049 -48.391 -26.646 1.000 50.733 243 PHE A CA 1
ATOM 1668 C C . PHE A 1 243 ? 0.010 -47.215 -25.670 1.000 49.625 243 PHE A C 1
ATOM 1669 O O . PHE A 1 243 ? 0.581 -47.391 -24.585 1.000 52.298 243 PHE A O 1
ATOM 1677 N N . LEU A 1 244 ? -0.584 -46.071 -26.027 1.000 47.189 244 LEU A N 1
ATOM 1678 C CA . LEU A 1 244 ? -0.485 -44.850 -25.180 1.000 48.551 244 LEU A CA 1
ATOM 1679 C C . LEU A 1 244 ? -1.176 -45.068 -23.833 1.000 50.596 244 LEU A C 1
ATOM 1680 O O . LEU A 1 244 ? -0.588 -44.775 -22.791 1.000 45.806 244 LEU A O 1
ATOM 1685 N N . PRO A 1 245 ? -2.419 -45.603 -23.776 1.000 51.728 245 PRO A N 1
ATOM 1686 C CA . PRO A 1 245 ? -3.054 -45.868 -22.487 1.000 47.934 245 PRO A CA 1
ATOM 1687 C C . PRO A 1 245 ? -2.242 -46.812 -21.595 1.000 44.966 245 PRO A C 1
ATOM 1688 O O . PRO A 1 245 ? -2.190 -46.569 -20.427 1.000 49.106 245 PRO A O 1
ATOM 1692 N N . LYS A 1 246 ? -1.642 -47.856 -22.161 1.000 44.914 246 LYS A N 1
ATOM 1693 C CA . LYS A 1 246 ? -0.808 -48.827 -21.418 1.000 49.845 246 LYS A CA 1
ATOM 1694 C C . LYS A 1 246 ? 0.459 -48.130 -20.898 1.000 50.229 246 LYS A C 1
ATOM 1695 O O . LYS A 1 246 ? 0.860 -48.417 -19.756 1.000 50.377 246 LYS A O 1
ATOM 1701 N N . ILE A 1 247 ? 1.059 -47.239 -21.690 1.000 47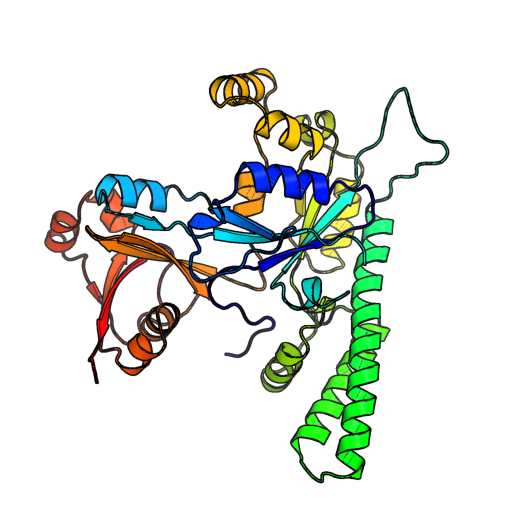.781 247 ILE A N 1
ATOM 1702 C CA . ILE A 1 247 ? 2.270 -46.465 -21.283 1.000 47.616 247 ILE A CA 1
ATOM 1703 C C . ILE A 1 247 ? 1.867 -45.487 -20.172 1.000 48.636 247 ILE A C 1
ATOM 1704 O O . ILE A 1 247 ? 2.542 -45.450 -19.127 1.000 44.079 247 ILE A O 1
ATOM 1709 N N . HIS A 1 248 ? 0.809 -44.712 -20.394 1.000 46.247 248 HIS A N 1
ATOM 1710 C CA . HIS A 1 248 ? 0.286 -43.735 -19.404 1.000 52.273 248 HIS A CA 1
ATOM 1711 C C . HIS A 1 248 ? 0.046 -44.446 -18.059 1.000 58.463 248 HIS A C 1
ATOM 1712 O O . HIS A 1 248 ? 0.571 -43.959 -17.038 1.000 57.776 248 HIS A O 1
ATOM 1719 N N . ALA A 1 249 ? -0.644 -45.592 -18.061 1.000 54.412 249 ALA A N 1
ATOM 1720 C CA . ALA A 1 249 ? -1.013 -46.345 -16.837 1.000 58.791 249 ALA A CA 1
ATOM 1721 C C . ALA A 1 249 ? 0.259 -46.729 -16.076 1.000 58.158 249 ALA A C 1
ATOM 1722 O O . ALA A 1 249 ? 0.331 -46.472 -14.857 1.000 58.863 249 ALA A O 1
ATOM 1724 N N . TRP A 1 250 ? 1.229 -47.318 -16.778 1.000 54.253 250 TRP A N 1
ATOM 1725 C CA . TRP A 1 250 ? 2.519 -47.758 -16.191 1.000 52.617 250 TRP A CA 1
ATOM 1726 C C . TRP A 1 250 ? 3.235 -46.556 -15.558 1.000 53.868 250 TRP A C 1
ATOM 1727 O O . TRP A 1 250 ? 3.749 -46.700 -14.438 1.000 57.737 250 TRP A O 1
ATOM 1738 N N . VAL A 1 251 ? 3.229 -45.412 -16.242 1.000 51.346 251 VAL A N 1
ATOM 1739 C CA . VAL A 1 251 ? 3.937 -44.173 -15.829 1.000 55.818 251 VAL A CA 1
ATOM 1740 C C . VAL A 1 251 ? 3.276 -43.612 -14.565 1.000 58.434 251 VAL A C 1
ATOM 1741 O O . VAL A 1 251 ? 4.017 -43.108 -13.699 1.000 62.766 251 VAL A O 1
ATOM 1745 N N . GLN A 1 252 ? 1.955 -43.753 -14.427 1.000 59.069 252 GLN A N 1
ATOM 1746 C CA . GLN A 1 252 ? 1.215 -43.344 -13.201 1.000 59.840 252 GLN A CA 1
ATOM 1747 C C . GLN A 1 252 ? 1.668 -44.187 -12.007 1.000 58.392 252 GLN A C 1
ATOM 1748 O O . GLN A 1 252 ? 1.879 -43.607 -10.942 1.000 62.709 252 GLN A O 1
ATOM 1754 N N . GLU A 1 253 ? 1.827 -45.498 -12.182 1.000 60.459 253 GLU A N 1
ATOM 1755 C CA . GLU A 1 253 ? 2.265 -46.433 -11.106 1.000 67.641 253 GLU A CA 1
ATOM 1756 C C . GLU A 1 253 ? 3.782 -46.304 -10.842 1.000 69.166 253 GLU A C 1
ATOM 1757 O O . GLU A 1 253 ? 4.250 -46.897 -9.849 1.000 69.180 253 GLU A O 1
ATOM 1759 N N . HIS A 1 254 ? 4.545 -45.588 -11.680 1.000 64.568 254 HIS A N 1
ATOM 1760 C CA . HIS A 1 254 ? 6.026 -45.502 -11.551 1.000 62.509 254 HIS A CA 1
ATOM 1761 C C . HIS A 1 254 ? 6.515 -44.059 -11.750 1.000 55.585 254 HIS A C 1
ATOM 1762 O O . HIS A 1 254 ? 7.506 -43.875 -12.464 1.000 61.684 254 HIS A O 1
ATOM 1769 N N . GLY A 1 255 ? 5.850 -43.072 -11.149 1.000 54.302 255 GLY A N 1
ATOM 1770 C CA . GLY A 1 255 ? 6.429 -41.730 -10.944 1.000 51.932 255 GLY A CA 1
ATOM 1771 C C . GLY A 1 255 ? 5.556 -40.594 -11.431 1.000 54.456 255 GLY A C 1
ATOM 1772 O O . GLY A 1 255 ? 5.756 -39.469 -10.946 1.000 60.701 255 GLY A O 1
ATOM 1773 N N . GLY A 1 256 ? 4.661 -40.828 -12.394 1.000 55.442 256 GLY A N 1
ATOM 1774 C CA . GLY A 1 256 ? 3.796 -39.764 -12.947 1.000 50.591 256 GLY A CA 1
ATOM 1775 C C . GLY A 1 256 ? 4.536 -38.775 -13.837 1.000 52.127 256 GLY A C 1
ATOM 1776 O O . GLY A 1 256 ? 4.038 -37.648 -13.991 1.000 49.965 256 GLY A O 1
ATOM 1777 N N . ASP A 1 257 ? 5.648 -39.181 -14.468 1.000 56.311 257 ASP A N 1
ATOM 1778 C CA . ASP A 1 257 ? 6.522 -38.281 -15.282 1.000 51.873 257 ASP A CA 1
ATOM 1779 C C . ASP A 1 257 ? 5.787 -37.852 -16.562 1.000 48.606 257 ASP A C 1
ATOM 1780 O O . ASP A 1 257 ? 4.846 -38.539 -16.980 1.000 52.550 257 ASP A O 1
ATOM 1785 N N . THR A 1 258 ? 6.228 -36.768 -17.186 1.000 45.816 258 THR A N 1
ATOM 1786 C CA . THR A 1 258 ? 5.689 -36.249 -18.468 1.000 47.478 258 THR A CA 1
ATOM 1787 C C . THR A 1 258 ? 5.945 -37.251 -19.605 1.000 47.057 258 THR A C 1
ATOM 1788 O O . THR A 1 258 ? 7.059 -37.828 -19.674 1.000 43.710 258 THR A O 1
ATOM 1792 N N . MET A 1 259 ? 4.943 -37.417 -20.462 1.000 43.634 259 MET A N 1
ATOM 1793 C CA . MET A 1 259 ? 4.962 -38.220 -21.706 1.000 47.166 259 MET A CA 1
ATOM 1794 C C . MET A 1 259 ? 4.693 -37.292 -22.886 1.000 44.065 259 MET A C 1
ATOM 1795 O O . MET A 1 259 ? 3.687 -36.598 -22.866 1.000 45.779 259 MET A O 1
ATOM 1800 N N . ILE A 1 260 ? 5.532 -37.316 -23.905 1.000 41.122 260 ILE A N 1
ATOM 1801 C CA . ILE A 1 260 ? 5.319 -36.475 -25.114 1.000 42.241 260 ILE A CA 1
ATOM 1802 C C . ILE A 1 260 ? 5.383 -37.411 -26.308 1.000 41.704 260 ILE A C 1
ATOM 1803 O O . ILE A 1 260 ? 6.432 -37.980 -26.601 1.000 40.763 260 ILE A O 1
ATOM 1808 N N . PRO A 1 261 ? 4.257 -37.576 -27.022 1.000 39.534 261 PRO A N 1
ATOM 1809 C CA . PRO A 1 261 ? 4.263 -38.317 -28.272 1.000 39.116 261 PRO A CA 1
ATOM 1810 C C . PRO A 1 261 ? 4.930 -37.484 -29.369 1.000 38.822 261 PRO A C 1
ATOM 1811 O O . PRO A 1 261 ? 4.782 -36.274 -29.396 1.000 39.083 261 PRO A O 1
ATOM 1815 N N . PHE A 1 262 ? 5.685 -38.157 -30.233 1.000 38.054 262 PHE A N 1
ATOM 1816 C CA . PHE A 1 262 ? 6.289 -37.550 -31.442 1.000 37.221 262 PHE A CA 1
ATOM 1817 C C . PHE A 1 262 ? 6.371 -38.625 -32.530 1.000 38.278 262 PHE A C 1
ATOM 1818 O O . PHE A 1 262 ? 6.198 -39.834 -32.252 1.000 39.763 262 PHE A O 1
ATOM 1826 N N . SER A 1 263 ? 6.646 -38.189 -33.752 1.000 41.345 263 SER A N 1
ATOM 1827 C CA . SER A 1 263 ? 7.069 -39.063 -34.870 1.000 43.489 263 SER A CA 1
ATOM 1828 C C . SER A 1 263 ? 8.482 -38.667 -35.330 1.000 42.263 263 SER A C 1
ATOM 1829 O O . SER A 1 263 ? 8.635 -37.587 -35.920 1.000 39.647 263 SER A O 1
ATOM 1832 N N . GLY A 1 264 ? 9.472 -39.521 -35.071 1.000 41.451 264 GLY A N 1
ATOM 1833 C CA . GLY A 1 264 ? 10.871 -39.310 -35.496 1.000 41.087 264 GLY A CA 1
ATOM 1834 C C . GLY A 1 264 ? 10.977 -39.160 -37.004 1.000 41.734 264 GLY A C 1
ATOM 1835 O O . GLY A 1 264 ? 11.689 -38.248 -37.460 1.000 43.310 264 GLY A O 1
ATOM 1836 N N . VAL A 1 265 ? 10.262 -39.997 -37.761 1.000 41.625 265 VAL A N 1
ATOM 1837 C CA . VAL A 1 265 ? 10.285 -39.965 -39.254 1.000 45.420 265 VAL A CA 1
ATOM 1838 C C . VAL A 1 265 ? 9.703 -38.634 -39.744 1.000 43.132 265 VAL A C 1
ATOM 1839 O O . VAL A 1 265 ? 10.276 -38.063 -40.680 1.000 44.438 265 VAL A O 1
ATOM 1843 N N . PHE A 1 266 ? 8.611 -38.151 -39.146 1.000 42.542 266 PHE A N 1
ATOM 1844 C CA . PHE A 1 266 ? 7.988 -36.853 -39.510 1.000 39.352 266 PHE A CA 1
ATOM 1845 C C . PHE A 1 266 ? 8.940 -35.703 -39.162 1.000 40.776 266 PHE A C 1
ATOM 1846 O O . PHE A 1 266 ? 9.171 -34.818 -40.016 1.000 43.279 266 PHE A O 1
ATOM 1854 N N . GLU A 1 267 ? 9.502 -35.699 -37.951 1.000 40.875 267 GLU A N 1
ATOM 1855 C CA . GLU A 1 267 ? 10.409 -34.602 -37.512 1.000 40.916 267 GLU A CA 1
ATOM 1856 C C . GLU A 1 267 ? 11.657 -34.579 -38.397 1.000 42.503 267 GLU A C 1
ATOM 1857 O O . GLU A 1 267 ? 12.113 -33.458 -38.731 1.000 41.581 267 GLU A O 1
ATOM 1863 N N . ARG A 1 268 ? 12.194 -35.743 -38.779 1.000 42.090 268 ARG A N 1
ATOM 1864 C CA . ARG A 1 268 ? 13.371 -35.795 -39.699 1.000 46.452 268 ARG A CA 1
ATOM 1865 C C . ARG A 1 268 ? 13.004 -35.118 -41.031 1.000 46.232 268 ARG A C 1
ATOM 1866 O O . ARG A 1 268 ? 13.772 -34.237 -41.496 1.000 43.589 268 ARG A O 1
ATOM 1874 N N . SER A 1 269 ? 11.867 -35.501 -41.620 1.000 44.362 269 SER A N 1
ATOM 1875 C CA . SER A 1 269 ? 11.384 -34.942 -42.911 1.000 48.170 269 SER A CA 1
ATOM 1876 C C . SER A 1 269 ? 11.157 -33.432 -42.782 1.000 46.023 269 SER A C 1
ATOM 1877 O O . SER A 1 269 ? 11.575 -32.677 -43.677 1.000 43.982 269 SER A O 1
ATOM 1880 N N . LEU A 1 270 ? 10.505 -32.997 -41.709 1.000 48.896 270 LEU A N 1
ATOM 1881 C CA . LEU A 1 270 ? 10.117 -31.571 -41.560 1.000 49.287 270 LEU A CA 1
ATOM 1882 C C . LEU A 1 270 ? 11.378 -30.719 -41.406 1.000 46.724 270 LEU A C 1
ATOM 1883 O O . LEU A 1 270 ? 11.438 -29.658 -42.016 1.000 51.687 270 LEU A O 1
ATOM 1888 N N . ALA A 1 271 ? 12.374 -31.193 -40.663 1.000 47.439 271 ALA A N 1
ATOM 1889 C CA . ALA A 1 271 ? 13.629 -30.445 -40.418 1.000 47.714 271 ALA A CA 1
ATOM 1890 C C . ALA A 1 271 ? 14.439 -30.308 -41.716 1.000 53.962 271 ALA A C 1
ATOM 1891 O O . ALA A 1 271 ? 15.295 -29.422 -41.772 1.000 57.808 271 ALA A O 1
ATOM 1893 N N . ASP A 1 272 ? 14.202 -31.165 -42.712 1.000 56.203 272 ASP A N 1
ATOM 1894 C CA . ASP A 1 272 ? 14.935 -31.165 -44.009 1.000 60.743 272 ASP A CA 1
ATOM 1895 C C . ASP A 1 272 ? 14.255 -30.223 -45.028 1.000 64.803 272 ASP A C 1
ATOM 1896 O O . ASP A 1 272 ? 14.928 -29.798 -45.977 1.000 64.673 272 ASP A O 1
ATOM 1901 N N . MET A 1 273 ? 12.972 -29.899 -44.847 1.000 63.554 273 MET A N 1
ATOM 1902 C CA . MET A 1 273 ? 12.213 -28.978 -45.735 1.000 63.577 273 MET A CA 1
ATOM 1903 C C . MET A 1 273 ? 12.658 -27.530 -45.498 1.000 64.369 273 MET A C 1
ATOM 1904 O O . MET A 1 273 ? 13.291 -27.251 -44.467 1.000 61.178 273 MET A O 1
ATOM 1909 N N . ALA A 1 274 ? 12.335 -26.642 -46.437 1.000 66.937 274 ALA A N 1
ATOM 1910 C CA . ALA A 1 274 ? 12.518 -25.179 -46.300 1.000 72.864 274 ALA A CA 1
ATOM 1911 C C . ALA A 1 274 ? 11.360 -24.624 -45.476 1.000 74.520 274 ALA A C 1
ATOM 1912 O O . ALA A 1 274 ? 10.289 -25.226 -45.441 1.000 79.969 274 ALA A O 1
ATOM 1914 N N . PRO A 1 275 ? 11.537 -23.475 -44.785 1.000 75.617 275 PRO A N 1
ATOM 1915 C CA . PRO A 1 275 ? 10.460 -22.863 -44.000 1.000 73.718 275 PRO A CA 1
ATOM 1916 C C . PRO A 1 275 ? 9.089 -22.820 -44.695 1.000 74.309 275 PRO A C 1
ATOM 1917 O O . PRO A 1 275 ? 8.116 -23.196 -44.059 1.000 78.615 275 PRO A O 1
ATOM 1921 N N . ASP A 1 276 ? 9.042 -22.396 -45.965 1.000 74.647 276 ASP A N 1
ATOM 1922 C CA . ASP A 1 276 ? 7.796 -22.276 -46.778 1.000 73.098 276 ASP A CA 1
ATOM 1923 C C . ASP A 1 276 ? 7.138 -23.653 -46.956 1.000 73.480 276 ASP A C 1
ATOM 1924 O O . ASP A 1 276 ? 5.922 -23.766 -46.687 1.000 70.247 276 ASP A O 1
ATOM 1926 N N . GLU A 1 277 ? 7.909 -24.647 -47.418 1.000 69.441 277 GLU A N 1
ATOM 1927 C CA . GLU A 1 277 ? 7.465 -26.053 -47.626 1.000 67.641 277 GLU A CA 1
ATOM 1928 C C . GLU A 1 277 ? 6.993 -26.654 -46.286 1.000 67.475 277 GLU A C 1
ATOM 1929 O O . GLU A 1 277 ? 5.959 -27.369 -46.275 1.000 63.539 277 GLU A O 1
ATOM 1931 N N . ALA A 1 278 ? 7.719 -26.377 -45.196 1.000 63.652 278 ALA A N 1
ATOM 1932 C CA . ALA A 1 278 ? 7.436 -26.886 -43.834 1.000 64.649 278 ALA A CA 1
ATOM 1933 C C . ALA A 1 278 ? 6.039 -26.415 -43.390 1.000 61.921 278 ALA A C 1
ATOM 1934 O O . ALA A 1 278 ? 5.237 -27.270 -42.946 1.000 59.640 278 ALA A O 1
ATOM 1936 N N . ALA A 1 279 ? 5.758 -25.114 -43.524 1.000 61.083 279 ALA A N 1
ATOM 1937 C CA . ALA A 1 279 ? 4.463 -24.474 -43.188 1.000 62.537 279 ALA A CA 1
ATOM 1938 C C . ALA A 1 279 ? 3.331 -25.064 -44.046 1.000 63.571 279 ALA A C 1
ATOM 1939 O O . ALA A 1 279 ? 2.278 -25.446 -43.474 1.000 65.232 279 ALA A O 1
ATOM 1941 N N . LYS A 1 280 ? 3.532 -25.152 -45.364 1.000 62.250 280 LYS A N 1
ATOM 1942 C CA . LYS A 1 280 ? 2.548 -25.744 -46.311 1.000 62.536 280 LYS A CA 1
ATOM 1943 C C . LYS A 1 280 ? 2.260 -27.196 -45.896 1.000 65.691 280 LYS A C 1
ATOM 1944 O O . LYS A 1 280 ? 1.070 -27.587 -45.863 1.000 66.215 280 LYS A O 1
ATOM 1946 N N . TYR A 1 281 ? 3.304 -27.971 -45.581 1.000 59.603 281 TYR A N 1
ATOM 1947 C CA . TYR A 1 281 ? 3.177 -29.404 -45.222 1.000 55.829 281 TYR A CA 1
ATOM 1948 C C . TYR A 1 281 ? 2.315 -29.527 -43.960 1.000 54.492 281 TYR A C 1
ATOM 1949 O O . TYR A 1 281 ? 1.386 -30.354 -43.957 1.000 55.140 281 TYR A O 1
ATOM 1958 N N . CYS A 1 282 ? 2.594 -28.710 -42.938 1.000 59.529 282 CYS A N 1
ATOM 1959 C CA . CYS A 1 282 ? 1.908 -28.731 -41.612 1.000 57.933 282 CYS A CA 1
ATOM 1960 C C . CYS A 1 282 ? 0.446 -28.263 -41.758 1.000 57.101 282 CYS A C 1
ATOM 1961 O O . CYS A 1 282 ? -0.444 -28.906 -41.163 1.000 56.748 282 CYS A O 1
ATOM 1964 N N . GLU A 1 283 ? 0.187 -27.222 -42.554 1.000 60.419 283 GLU A N 1
ATOM 1965 C CA . GLU A 1 283 ? -1.192 -26.725 -42.850 1.000 64.795 283 GLU A CA 1
ATOM 1966 C C . GLU A 1 283 ? -1.990 -27.833 -43.551 1.000 64.260 283 GLU A C 1
ATOM 1967 O O . GLU A 1 283 ? -2.984 -28.307 -42.961 1.000 65.106 283 GLU A O 1
ATOM 1969 N N . GLU A 1 284 ? -1.535 -28.246 -44.740 1.000 64.863 284 GLU A N 1
ATOM 1970 C CA . GLU A 1 284 ? -2.216 -29.229 -45.625 1.000 67.584 284 GLU A CA 1
ATOM 1971 C C . GLU A 1 284 ? -2.474 -30.546 -44.875 1.000 73.834 284 GLU A C 1
ATOM 1972 O O . GLU A 1 284 ? -3.581 -31.094 -45.049 1.000 74.512 284 GLU A O 1
ATOM 1974 N N . ASN A 1 285 ? -1.521 -31.036 -44.067 1.000 65.259 285 ASN A N 1
ATOM 1975 C CA . ASN A 1 285 ? -1.617 -32.371 -43.413 1.000 61.958 285 ASN A CA 1
ATOM 1976 C C . ASN A 1 285 ? -2.167 -32.256 -41.989 1.000 57.684 285 ASN A C 1
ATOM 1977 O O . ASN A 1 285 ? -2.381 -33.320 -41.369 1.000 55.642 285 ASN A O 1
ATOM 1982 N N . LYS A 1 286 ? -2.386 -31.034 -41.494 1.000 58.735 286 LYS A N 1
ATOM 1983 C CA . LYS A 1 286 ? -3.058 -30.773 -40.192 1.000 60.175 286 LYS A CA 1
ATOM 1984 C C . LYS A 1 286 ? -2.250 -31.417 -39.049 1.000 58.574 286 LYS A C 1
ATOM 1985 O O . LYS A 1 286 ? -2.821 -32.201 -38.278 1.000 58.884 286 LYS A O 1
ATOM 1989 N N . LEU A 1 287 ? -0.957 -31.108 -38.946 1.000 55.959 287 LEU A N 1
ATOM 1990 C CA . LEU A 1 287 ? -0.140 -31.427 -37.748 1.000 54.441 287 LEU A CA 1
ATOM 1991 C C . LEU A 1 287 ? 0.947 -30.364 -37.596 1.000 53.080 287 LEU A C 1
ATOM 1992 O O . LEU A 1 287 ? 1.113 -29.560 -38.519 1.000 55.170 287 LEU A O 1
ATOM 1997 N N . GLN A 1 288 ? 1.607 -30.346 -36.439 1.000 52.924 288 GLN A N 1
ATOM 1998 C CA . GLN A 1 288 ? 2.722 -29.422 -36.113 1.000 55.971 288 GLN A CA 1
ATOM 1999 C C . GLN A 1 288 ? 3.879 -30.230 -35.511 1.000 50.059 288 GLN A C 1
ATOM 2000 O O . GLN A 1 288 ? 3.657 -31.379 -35.031 1.000 48.216 288 GLN A O 1
ATOM 2006 N N . SER A 1 289 ? 5.065 -29.630 -35.512 1.000 44.367 289 SER A N 1
ATOM 2007 C CA . SER A 1 289 ? 6.280 -30.167 -34.857 1.000 45.242 289 SER A CA 1
ATOM 2008 C C . SER A 1 289 ? 6.035 -30.317 -33.350 1.000 44.916 289 SER A C 1
ATOM 2009 O O . SER A 1 289 ? 5.407 -29.433 -32.765 1.000 44.240 289 SER A O 1
ATOM 2012 N N . ALA A 1 290 ? 6.492 -31.425 -32.772 1.000 44.148 290 ALA A N 1
ATOM 2013 C CA . ALA A 1 290 ? 6.546 -31.685 -31.316 1.000 41.719 290 ALA A CA 1
ATOM 2014 C C . ALA A 1 290 ? 7.836 -31.120 -30.699 1.000 40.620 290 ALA A C 1
ATOM 2015 O O . ALA A 1 290 ? 7.906 -31.049 -29.461 1.000 43.605 290 ALA A O 1
ATOM 2017 N N . LEU A 1 291 ? 8.841 -30.767 -31.500 1.000 42.855 291 LEU A N 1
ATOM 2018 C CA . LEU A 1 291 ? 10.197 -30.463 -30.970 1.000 47.157 291 LEU A CA 1
ATOM 2019 C C . LEU A 1 291 ? 10.144 -29.262 -30.025 1.000 49.126 291 LEU A C 1
ATOM 2020 O O . LEU A 1 291 ? 10.753 -29.300 -28.960 1.000 47.361 291 LEU A O 1
ATOM 2025 N N . PRO A 1 292 ? 9.434 -28.162 -30.364 1.000 48.228 292 PRO A N 1
ATOM 2026 C CA . PRO A 1 292 ? 9.350 -27.015 -29.459 1.000 49.933 292 PRO A CA 1
ATOM 2027 C C . PRO A 1 292 ? 8.865 -27.405 -28.051 1.000 48.528 292 PRO A C 1
ATOM 2028 O O . PRO A 1 292 ? 9.524 -27.068 -27.064 1.000 45.909 292 PRO A O 1
ATOM 2032 N N . ARG A 1 293 ? 7.768 -28.152 -27.978 1.000 45.955 293 ARG A N 1
ATOM 2033 C CA . ARG A 1 293 ? 7.213 -28.683 -26.702 1.000 52.159 293 ARG A CA 1
ATOM 2034 C C . ARG A 1 293 ? 8.284 -29.527 -25.983 1.000 48.567 293 ARG A C 1
ATOM 2035 O O . ARG A 1 293 ? 8.479 -29.324 -24.780 1.000 46.695 293 ARG A O 1
ATOM 2043 N N . ILE A 1 294 ? 8.969 -30.425 -26.694 1.000 45.564 294 ILE A N 1
ATOM 2044 C CA . ILE A 1 294 ? 10.009 -31.310 -26.097 1.000 46.060 294 ILE A CA 1
ATOM 2045 C C . ILE A 1 294 ? 11.133 -30.432 -25.520 1.000 48.212 294 ILE A C 1
ATOM 2046 O O . ILE A 1 294 ? 11.573 -30.703 -24.390 1.000 43.901 294 ILE A O 1
ATOM 2051 N N . ILE A 1 295 ? 11.586 -29.428 -26.270 1.000 43.676 295 ILE A N 1
ATOM 2052 C CA . ILE A 1 295 ? 12.720 -28.545 -25.858 1.000 47.038 295 ILE A CA 1
ATOM 2053 C C . ILE A 1 295 ? 12.321 -27.711 -24.633 1.000 47.171 295 ILE A C 1
ATOM 2054 O O . ILE A 1 295 ? 13.179 -27.532 -23.755 1.000 47.911 295 ILE A O 1
ATOM 2059 N N . LYS A 1 296 ? 11.066 -27.269 -24.549 1.000 48.388 296 LYS A N 1
ATOM 2060 C CA . LYS A 1 296 ? 10.582 -26.350 -23.483 1.000 50.278 296 LYS A CA 1
ATOM 2061 C C . LYS A 1 296 ? 10.105 -27.119 -22.248 1.000 53.171 296 LYS A C 1
ATOM 2062 O O . LYS A 1 296 ? 9.845 -26.464 -21.246 1.000 56.668 296 LYS A O 1
ATOM 2068 N N . THR A 1 297 ? 9.963 -28.442 -22.299 1.000 57.309 297 THR A N 1
ATOM 2069 C CA . THR A 1 297 ? 9.231 -29.204 -21.250 1.000 60.802 297 THR A CA 1
ATOM 2070 C C . THR A 1 297 ? 10.038 -29.189 -19.941 1.000 58.554 297 THR A C 1
ATOM 2071 O O . THR A 1 297 ? 9.433 -28.933 -18.877 1.000 61.944 297 THR A O 1
ATOM 2075 N N . GLY A 1 298 ? 11.342 -29.458 -19.991 1.000 52.578 298 GLY A N 1
ATOM 2076 C CA . GLY A 1 298 ? 12.177 -29.584 -18.778 1.000 58.422 298 GLY A CA 1
ATOM 2077 C C . GLY A 1 298 ? 11.642 -30.660 -17.840 1.000 58.008 298 GLY A C 1
ATOM 2078 O O . GLY A 1 298 ? 10.964 -31.576 -18.342 1.000 55.568 298 GLY A O 1
ATOM 2079 N N . PHE A 1 299 ? 11.900 -30.547 -16.530 1.000 55.212 299 PHE A N 1
ATOM 2080 C CA . PHE A 1 299 ? 11.638 -31.611 -15.521 1.000 56.874 299 PHE A CA 1
ATOM 2081 C C . PHE A 1 299 ? 11.028 -31.035 -14.244 1.000 56.206 299 PHE A C 1
ATOM 2082 O O . PHE A 1 299 ? 11.507 -29.991 -13.767 1.000 62.742 299 PHE A O 1
ATOM 2090 N N . SER A 1 300 ? 10.054 -31.756 -13.684 1.000 60.956 300 SER A N 1
ATOM 2091 C CA . SER A 1 300 ? 9.311 -31.433 -12.437 1.000 62.479 300 SER A CA 1
ATOM 2092 C C . SER A 1 300 ? 10.276 -31.329 -11.255 1.000 60.851 300 SER A C 1
ATOM 2093 O O . SER A 1 300 ? 10.133 -30.378 -10.466 1.000 66.110 300 SER A O 1
ATOM 2096 N N . ALA A 1 301 ? 11.205 -32.283 -11.122 1.000 54.389 301 ALA A N 1
ATOM 2097 C CA . ALA A 1 301 ? 12.150 -32.353 -9.985 1.000 56.820 301 ALA A CA 1
ATOM 2098 C C . ALA A 1 301 ? 13.122 -31.165 -10.027 1.000 54.850 301 ALA A C 1
ATOM 2099 O O . ALA A 1 301 ? 13.671 -30.831 -8.955 1.000 59.909 301 ALA A O 1
ATOM 2101 N N . ILE A 1 302 ? 13.324 -30.577 -11.215 1.000 52.832 302 ILE A N 1
ATOM 2102 C CA . ILE A 1 302 ? 14.250 -29.437 -11.493 1.000 54.924 302 ILE A CA 1
ATOM 2103 C C . ILE A 1 302 ? 13.383 -28.243 -11.902 1.000 53.682 302 ILE A C 1
ATOM 2104 O O . ILE A 1 302 ? 13.237 -27.962 -13.120 1.000 52.646 302 ILE A O 1
ATOM 2109 N N . ASN A 1 303 ? 12.808 -27.581 -10.907 1.000 51.379 303 ASN A N 1
ATOM 2110 C CA . ASN A 1 303 ? 11.828 -26.486 -11.093 1.000 50.820 303 ASN A CA 1
ATOM 2111 C C . ASN A 1 303 ? 12.597 -25.187 -11.373 1.000 50.436 303 ASN A C 1
ATOM 2112 O O . ASN A 1 303 ? 13.156 -24.580 -10.436 1.000 47.423 303 ASN A O 1
ATOM 2117 N N . LEU A 1 304 ? 12.607 -24.782 -12.634 1.000 45.910 304 LEU A N 1
ATOM 2118 C CA . LEU A 1 304 ? 13.420 -23.668 -13.173 1.000 47.460 304 LEU A CA 1
ATOM 2119 C C . LEU A 1 304 ? 12.492 -22.505 -13.507 1.000 49.790 304 LEU A C 1
ATOM 2120 O O . LEU A 1 304 ? 11.322 -22.778 -13.871 1.000 44.374 304 LEU A O 1
ATOM 2125 N N . ILE A 1 305 ? 13.016 -21.276 -13.421 1.000 46.195 30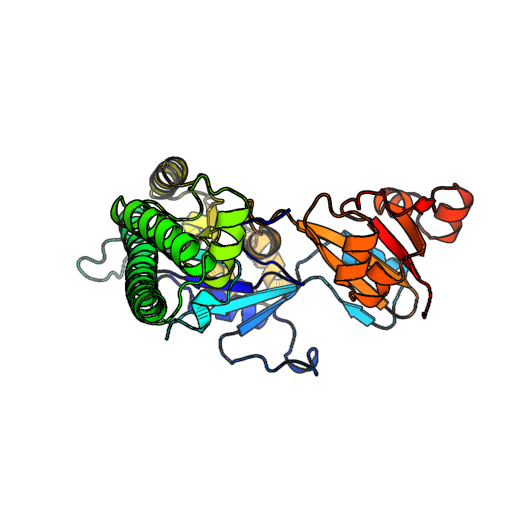5 ILE A N 1
ATOM 2126 C CA . ILE A 1 305 ? 12.395 -20.049 -14.001 1.000 47.790 305 ILE A CA 1
ATOM 2127 C C . ILE A 1 305 ? 13.446 -19.353 -14.863 1.000 44.638 305 ILE A C 1
ATOM 2128 O O . ILE A 1 305 ? 14.633 -19.643 -14.707 1.000 43.711 305 ILE A O 1
ATOM 2133 N N . TYR A 1 306 ? 13.009 -18.442 -15.722 1.000 45.437 306 TYR A N 1
ATOM 2134 C CA . TYR A 1 306 ? 13.887 -17.567 -16.532 1.000 45.562 306 TYR A CA 1
ATOM 2135 C C . TYR A 1 306 ? 13.840 -16.154 -15.959 1.000 43.355 306 TYR A C 1
ATOM 2136 O O . TYR A 1 306 ? 12.756 -15.691 -15.578 1.000 45.536 306 TYR A O 1
ATOM 2145 N N . PHE A 1 307 ? 14.998 -15.507 -15.850 1.000 39.550 307 PHE A N 1
ATOM 2146 C CA . PHE A 1 307 ? 15.099 -14.028 -15.755 1.000 39.236 307 PHE A CA 1
ATOM 2147 C C . PHE A 1 307 ? 15.993 -13.557 -16.902 1.000 40.127 307 PHE A C 1
ATOM 2148 O O . PHE A 1 307 ? 16.744 -14.355 -17.477 1.000 37.727 307 PHE A O 1
ATOM 2156 N N . PHE A 1 308 ? 15.841 -12.299 -17.290 1.000 39.496 308 PHE A N 1
ATOM 2157 C CA . PHE A 1 308 ? 16.580 -11.698 -18.422 1.000 39.879 308 PHE A CA 1
ATOM 2158 C C . PHE A 1 308 ? 17.488 -10.590 -17.896 1.000 40.738 308 PHE A C 1
ATOM 2159 O O . PHE A 1 308 ? 17.126 -9.930 -16.908 1.000 43.377 308 PHE A O 1
ATOM 2167 N N . THR A 1 309 ? 18.636 -10.415 -18.545 1.000 38.974 309 THR A N 1
ATOM 2168 C CA . THR A 1 309 ? 19.419 -9.161 -18.532 1.000 39.899 309 THR A CA 1
ATOM 2169 C C . THR A 1 309 ? 19.246 -8.533 -19.914 1.000 42.729 309 THR A C 1
ATOM 2170 O O . THR A 1 309 ? 19.208 -9.273 -20.907 1.000 42.263 309 THR A O 1
ATOM 2174 N N . ALA A 1 310 ? 19.049 -7.221 -19.971 1.000 39.419 310 ALA A N 1
ATOM 2175 C CA . ALA A 1 310 ? 18.743 -6.532 -21.239 1.000 42.606 310 ALA A CA 1
ATOM 2176 C C . ALA A 1 310 ? 19.397 -5.150 -21.241 1.000 43.725 310 ALA A C 1
ATOM 2177 O O . ALA A 1 310 ? 19.367 -4.467 -20.221 1.000 45.219 310 ALA A O 1
ATOM 2179 N N . GLY A 1 311 ? 19.987 -4.778 -22.369 1.000 44.432 311 GLY A N 1
ATOM 2180 C CA . GLY A 1 311 ? 20.654 -3.484 -22.554 1.000 46.541 311 GLY A CA 1
ATOM 2181 C C . GLY A 1 311 ? 21.184 -3.388 -23.975 1.000 47.922 311 GLY A C 1
ATOM 2182 O O . GLY A 1 311 ? 21.009 -4.316 -24.762 1.000 45.014 311 GLY A O 1
ATOM 2183 N N . PRO A 1 312 ? 21.867 -2.284 -24.328 1.000 48.307 312 PRO A N 1
ATOM 2184 C CA . PRO A 1 312 ? 22.367 -2.106 -25.692 1.000 52.257 312 PRO A CA 1
ATOM 2185 C C . PRO A 1 312 ? 23.377 -3.203 -26.065 1.000 48.764 312 PRO A C 1
ATOM 2186 O O . PRO A 1 312 ? 23.394 -3.595 -27.201 1.000 51.605 312 PRO A O 1
ATOM 2190 N N . ASP A 1 313 ? 24.153 -3.698 -25.096 1.000 48.248 313 ASP A N 1
ATOM 2191 C CA . ASP A 1 313 ? 25.248 -4.681 -25.330 1.000 48.740 313 ASP A CA 1
ATOM 2192 C C . ASP A 1 313 ? 24.661 -6.085 -25.539 1.000 48.484 313 ASP A C 1
ATOM 2193 O O . ASP A 1 313 ? 25.104 -6.799 -26.463 1.000 48.245 313 ASP A O 1
ATOM 2196 N N . GLU A 1 314 ? 23.687 -6.483 -24.719 1.000 46.272 314 GLU A N 1
ATOM 2197 C CA . GLU A 1 314 ? 23.281 -7.901 -24.649 1.000 43.327 314 GLU A CA 1
ATOM 2198 C C . GLU A 1 314 ? 21.851 -8.032 -24.136 1.000 40.246 314 GLU A C 1
ATOM 2199 O O . GLU A 1 314 ? 21.485 -7.338 -23.191 1.000 40.935 314 GLU A O 1
ATOM 2205 N N . VAL A 1 315 ? 21.082 -8.933 -24.738 1.000 40.991 315 VAL A N 1
ATOM 2206 C CA . VAL A 1 315 ? 19.878 -9.522 -24.094 1.000 41.468 315 VAL A CA 1
ATOM 2207 C C . VAL A 1 315 ? 20.180 -10.995 -23.871 1.000 38.760 315 VAL A C 1
ATOM 2208 O O . VAL A 1 315 ? 20.542 -11.669 -24.833 1.000 43.105 315 VAL A O 1
ATOM 2212 N N . LYS A 1 316 ? 20.070 -11.448 -22.630 1.000 36.805 316 LYS A N 1
ATOM 2213 C CA . LYS A 1 316 ? 20.395 -12.841 -22.254 1.000 38.206 316 LYS A CA 1
ATOM 2214 C C . LYS A 1 316 ? 19.287 -13.386 -21.348 1.000 37.569 316 LYS A C 1
ATOM 2215 O O . LYS A 1 316 ? 18.818 -12.658 -20.462 1.000 38.119 316 LYS A O 1
ATOM 2221 N N . CYS A 1 317 ? 18.927 -14.648 -21.561 1.000 39.418 317 CYS A N 1
ATOM 2222 C CA . CYS A 1 317 ? 18.000 -15.442 -20.717 1.000 37.486 317 CYS A CA 1
ATOM 2223 C C . CYS A 1 317 ? 18.819 -16.305 -19.755 1.000 39.345 317 CYS A C 1
ATOM 2224 O O . CYS A 1 317 ? 19.696 -17.074 -20.217 1.000 40.580 317 CYS A O 1
ATOM 2227 N N . TRP A 1 318 ? 18.594 -16.125 -18.453 1.000 36.897 318 TRP A N 1
ATOM 2228 C CA . TRP A 1 318 ? 19.247 -16.896 -17.368 1.000 36.155 318 TRP A CA 1
ATOM 2229 C C . TRP A 1 318 ? 18.238 -17.880 -16.795 1.000 40.311 318 TRP A C 1
ATOM 2230 O O . TRP A 1 318 ? 17.045 -17.504 -16.647 1.000 42.054 318 TRP A O 1
ATOM 2241 N N . GLN A 1 319 ? 18.711 -19.086 -16.479 1.000 40.668 319 GLN A N 1
ATOM 2242 C CA . GLN A 1 319 ? 17.896 -20.186 -15.922 1.000 39.455 319 GLN A CA 1
ATOM 2243 C C . GLN A 1 319 ? 18.322 -20.399 -14.476 1.000 38.940 319 GLN A C 1
ATOM 2244 O O . GLN A 1 319 ? 19.496 -20.728 -14.266 1.000 39.132 319 GLN A O 1
ATOM 2250 N N . ILE A 1 320 ? 17.399 -20.266 -13.525 1.000 36.325 320 ILE A N 1
ATOM 2251 C CA . ILE A 1 320 ? 17.683 -20.538 -12.085 1.000 38.391 320 ILE A CA 1
ATOM 2252 C C . ILE A 1 320 ? 16.507 -21.304 -11.456 1.000 40.901 320 ILE A C 1
ATOM 2253 O O . ILE A 1 320 ? 15.384 -21.275 -12.009 1.000 38.266 320 ILE A O 1
ATOM 2258 N N . ARG A 1 321 ? 16.772 -21.930 -10.311 1.000 42.939 321 ARG A N 1
ATOM 2259 C CA . ARG A 1 321 ? 15.750 -22.636 -9.508 1.000 47.647 321 ARG A CA 1
ATOM 2260 C C . ARG A 1 321 ? 14.664 -21.650 -9.088 1.000 44.723 321 ARG A C 1
ATOM 2261 O O . ARG A 1 321 ? 15.009 -20.540 -8.665 1.000 46.048 321 ARG A O 1
ATOM 2269 N N . ARG A 1 322 ? 13.399 -22.049 -9.231 1.000 47.764 322 ARG A N 1
ATOM 2270 C CA . ARG A 1 322 ? 12.225 -21.318 -8.682 1.000 49.437 322 ARG A CA 1
ATOM 2271 C C . ARG A 1 322 ? 12.490 -21.024 -7.201 1.000 46.800 322 ARG A C 1
ATOM 2272 O O . ARG A 1 322 ? 13.142 -21.854 -6.539 1.000 46.816 322 ARG A O 1
ATOM 2280 N N . GLN A 1 323 ? 12.042 -19.858 -6.736 1.000 48.303 323 GLN A N 1
ATOM 2281 C CA . GLN A 1 323 ? 12.077 -19.378 -5.326 1.000 53.188 323 GLN A CA 1
ATOM 2282 C C . GLN A 1 323 ? 13.468 -18.862 -4.975 1.000 52.651 323 GLN A C 1
ATOM 2283 O O . GLN A 1 323 ? 13.668 -18.571 -3.790 1.000 54.933 323 GLN A O 1
ATOM 2289 N N . SER A 1 324 ? 14.388 -18.755 -5.940 1.000 51.730 324 SER A N 1
ATOM 2290 C CA . SER A 1 324 ? 15.734 -18.156 -5.722 1.000 48.223 324 SER A CA 1
ATOM 2291 C C . SER A 1 324 ? 15.571 -16.707 -5.242 1.000 44.363 324 SER A C 1
ATOM 2292 O O . SER A 1 324 ? 14.739 -15.992 -5.807 1.000 43.413 324 SER A O 1
ATOM 2295 N N . LYS A 1 325 ? 16.335 -16.285 -4.235 1.000 47.780 325 LYS A N 1
ATOM 2296 C CA . LYS A 1 325 ? 16.364 -14.865 -3.782 1.000 48.933 325 LYS A CA 1
ATOM 2297 C C . LYS A 1 325 ? 17.313 -14.083 -4.701 1.000 46.709 325 LYS A C 1
ATOM 2298 O O . LYS A 1 325 ? 18.193 -14.707 -5.307 1.000 49.533 325 LYS A O 1
ATOM 2302 N N . ALA A 1 326 ? 17.174 -12.759 -4.754 1.000 47.518 326 ALA A N 1
ATOM 2303 C CA . ALA A 1 326 ? 17.914 -11.865 -5.677 1.000 47.386 326 ALA A CA 1
ATOM 2304 C C . ALA A 1 326 ? 19.420 -12.123 -5.628 1.000 46.784 326 ALA A C 1
ATOM 2305 O O . ALA A 1 326 ? 20.054 -12.207 -6.677 1.000 47.337 326 ALA A O 1
ATOM 2307 N N . PRO A 1 327 ? 20.073 -12.231 -4.449 1.000 44.789 327 PRO A N 1
ATOM 2308 C CA . PRO A 1 327 ? 21.517 -12.438 -4.420 1.000 44.267 327 PRO A CA 1
ATOM 2309 C C . PRO A 1 327 ? 21.917 -13.809 -4.995 1.000 46.759 327 PRO A C 1
ATOM 2310 O O . PRO A 1 327 ? 22.989 -13.918 -5.568 1.000 44.613 327 PRO A O 1
ATOM 2314 N N . GLN A 1 328 ? 21.057 -14.820 -4.860 1.000 45.830 328 GLN A N 1
ATOM 2315 C CA . GLN A 1 328 ? 21.321 -16.166 -5.437 1.000 49.623 328 GLN A CA 1
ATOM 2316 C C . GLN A 1 328 ? 21.212 -16.089 -6.963 1.000 45.422 328 GLN A C 1
ATOM 2317 O O . GLN A 1 328 ? 21.988 -16.771 -7.630 1.000 47.323 328 GLN A O 1
ATOM 2323 N N . ALA A 1 329 ? 20.299 -15.278 -7.499 1.000 42.577 329 ALA A N 1
ATOM 2324 C CA . ALA A 1 329 ? 20.177 -15.057 -8.960 1.000 43.748 329 ALA A CA 1
ATOM 2325 C C . ALA A 1 329 ? 21.452 -14.357 -9.464 1.000 43.846 329 ALA A C 1
ATOM 2326 O O . ALA A 1 329 ? 21.933 -14.707 -10.549 1.000 45.033 329 ALA A O 1
ATOM 2328 N N . ALA A 1 330 ? 22.008 -13.433 -8.680 1.000 45.550 330 ALA A N 1
ATOM 2329 C CA . ALA A 1 330 ? 23.273 -12.729 -8.986 1.000 40.778 330 ALA A CA 1
ATOM 2330 C C . ALA A 1 330 ? 24.409 -13.749 -9.028 1.000 39.631 330 ALA A C 1
ATOM 2331 O O . ALA A 1 330 ? 25.225 -13.684 -9.948 1.000 41.660 330 ALA A O 1
ATOM 2333 N N . GLY A 1 331 ? 24.444 -14.650 -8.046 1.000 42.991 331 GLY A N 1
ATOM 2334 C CA . GLY A 1 331 ? 25.379 -15.790 -7.935 1.000 43.914 331 GLY A CA 1
ATOM 2335 C C . GLY A 1 331 ? 25.403 -16.656 -9.185 1.000 44.706 331 GLY A C 1
ATOM 2336 O O . GLY A 1 331 ? 26.500 -17.110 -9.565 1.000 41.587 331 GLY A O 1
ATOM 2337 N N . ALA A 1 332 ? 24.260 -16.843 -9.842 1.000 42.230 332 ALA A N 1
ATOM 2338 C CA . ALA A 1 332 ? 24.155 -17.621 -11.103 1.000 46.906 332 ALA A CA 1
ATOM 2339 C C . ALA A 1 332 ? 24.904 -16.900 -12.234 1.000 46.101 332 ALA A C 1
ATOM 2340 O O . ALA A 1 332 ? 25.311 -17.558 -13.196 1.000 44.803 332 ALA A O 1
ATOM 2342 N N . ILE A 1 333 ? 25.086 -15.584 -12.148 1.000 43.924 333 ILE A N 1
ATOM 2343 C CA . ILE A 1 333 ? 25.964 -14.852 -13.108 1.000 43.641 333 ILE A CA 1
ATOM 2344 C C . ILE A 1 333 ? 27.420 -15.089 -12.678 1.000 42.923 333 ILE A C 1
ATOM 2345 O O . ILE A 1 333 ? 28.224 -15.549 -13.494 1.000 44.080 333 ILE A O 1
ATOM 2350 N N . HIS A 1 334 ? 27.722 -14.877 -11.402 1.000 45.519 334 HIS A N 1
ATOM 2351 C CA . HIS A 1 334 ? 29.025 -15.212 -10.781 1.000 44.107 334 HIS A CA 1
ATOM 2352 C C . HIS A 1 334 ? 28.939 -14.994 -9.268 1.000 44.898 334 HIS A C 1
ATOM 2353 O O . HIS A 1 334 ? 28.260 -14.046 -8.837 1.000 41.954 334 HIS A O 1
ATOM 2360 N N . THR A 1 335 ? 29.608 -15.846 -8.496 1.000 47.554 335 THR A N 1
ATOM 2361 C CA . THR A 1 335 ? 29.605 -15.810 -7.007 1.000 53.407 335 THR A CA 1
ATOM 2362 C C . THR A 1 335 ? 29.991 -14.409 -6.492 1.000 50.908 335 THR A C 1
ATOM 2363 O O . THR A 1 335 ? 29.434 -14.002 -5.467 1.000 48.597 335 THR A O 1
ATOM 2367 N N . ASP A 1 336 ? 30.881 -13.678 -7.176 1.000 47.821 336 ASP A N 1
ATOM 2368 C CA . ASP A 1 336 ? 31.342 -12.338 -6.718 1.000 49.750 336 ASP A CA 1
ATOM 2369 C C . ASP A 1 336 ? 30.162 -11.370 -6.661 1.000 48.569 336 ASP A C 1
ATOM 2370 O O . ASP A 1 336 ? 30.186 -10.469 -5.822 1.000 48.761 336 ASP A O 1
ATOM 2375 N N . PHE A 1 337 ? 29.172 -11.527 -7.540 1.000 47.545 337 PHE A N 1
ATOM 2376 C CA . PHE A 1 337 ? 28.034 -10.580 -7.641 1.000 44.737 337 PHE A CA 1
ATOM 2377 C C . PHE A 1 337 ? 27.051 -10.879 -6.509 1.000 47.192 337 PHE A C 1
ATOM 2378 O O . PHE A 1 337 ? 26.333 -9.951 -6.084 1.000 48.413 337 PHE A O 1
ATOM 2386 N N . GLU A 1 338 ? 27.037 -12.126 -6.020 1.000 49.267 338 GLU A N 1
ATOM 2387 C CA . GLU A 1 338 ? 26.242 -12.536 -4.834 1.000 52.970 338 GLU A CA 1
ATOM 2388 C C . GLU A 1 338 ? 26.933 -11.996 -3.581 1.000 50.761 338 GLU A C 1
ATOM 2389 O O . GLU A 1 338 ? 26.296 -11.218 -2.867 1.000 49.044 338 GLU A O 1
ATOM 2395 N N . ARG A 1 339 ? 28.198 -12.369 -3.370 1.000 52.045 339 ARG A N 1
ATOM 2396 C CA . ARG A 1 339 ? 29.028 -11.950 -2.205 1.000 56.091 339 ARG A CA 1
ATOM 2397 C C . ARG A 1 339 ? 29.068 -10.418 -2.122 1.000 57.307 339 ARG A C 1
ATOM 2398 O O . ARG A 1 339 ? 28.984 -9.909 -1.015 1.000 61.616 339 ARG A O 1
ATOM 2400 N N . GLY A 1 340 ? 29.153 -9.707 -3.250 1.000 56.229 340 GLY A N 1
ATOM 2401 C CA . GLY A 1 340 ? 29.263 -8.237 -3.266 1.000 53.222 340 GLY A CA 1
ATOM 2402 C C . GLY A 1 340 ? 27.927 -7.555 -3.490 1.000 52.333 340 GLY A C 1
ATOM 2403 O O . GLY A 1 340 ? 27.935 -6.344 -3.728 1.000 53.712 340 GLY A O 1
ATOM 2404 N N . PHE A 1 341 ? 26.821 -8.304 -3.432 1.000 52.374 341 PHE A N 1
ATOM 2405 C CA . PHE A 1 341 ? 25.458 -7.847 -3.801 1.000 49.182 341 PHE A CA 1
ATOM 2406 C C . PHE A 1 341 ? 25.096 -6.582 -3.025 1.000 51.483 341 PHE A C 1
ATOM 2407 O O . PHE A 1 341 ? 25.354 -6.556 -1.819 1.000 55.733 341 PHE A O 1
ATOM 2415 N N . ILE A 1 342 ? 24.461 -5.606 -3.688 1.000 55.703 342 ILE A N 1
ATOM 2416 C CA . ILE A 1 342 ? 23.869 -4.391 -3.044 1.000 54.685 342 ILE A CA 1
ATOM 2417 C C . ILE A 1 342 ? 22.359 -4.351 -3.283 1.000 54.368 342 ILE A C 1
ATOM 2418 O O . ILE A 1 342 ? 21.603 -4.215 -2.308 1.000 53.734 342 ILE A O 1
ATOM 2423 N N . CYS A 1 343 ? 21.929 -4.370 -4.543 1.000 52.336 343 CYS A N 1
ATOM 2424 C CA . CYS A 1 343 ? 20.488 -4.412 -4.876 1.000 54.575 343 CYS A CA 1
ATOM 2425 C C . CYS A 1 343 ? 20.284 -4.941 -6.294 1.000 49.957 343 CYS A C 1
ATOM 2426 O O . CYS A 1 343 ? 21.269 -5.193 -7.008 1.000 47.790 343 CYS A O 1
ATOM 2429 N N . ALA A 1 344 ? 19.023 -5.137 -6.642 1.000 45.925 344 ALA A N 1
ATOM 2430 C CA . ALA A 1 344 ? 18.563 -5.637 -7.950 1.000 46.615 344 ALA A CA 1
ATOM 2431 C C . ALA A 1 344 ? 17.478 -4.676 -8.420 1.000 47.450 344 ALA A C 1
ATOM 2432 O O . ALA A 1 344 ? 16.506 -4.479 -7.677 1.000 49.119 344 ALA A O 1
ATOM 2434 N N . GLU A 1 345 ? 17.685 -4.029 -9.560 1.000 47.635 345 GLU A N 1
ATOM 2435 C CA . GLU A 1 345 ? 16.668 -3.135 -10.158 1.000 50.133 345 GLU A CA 1
ATOM 2436 C C . GLU A 1 345 ? 15.869 -4.008 -11.118 1.000 47.225 345 GLU A C 1
ATOM 2437 O O . GLU A 1 345 ? 16.483 -4.587 -12.042 1.000 47.878 345 GLU A O 1
ATOM 2443 N N . VAL A 1 346 ? 14.570 -4.142 -10.876 1.000 44.752 346 VAL A N 1
ATOM 2444 C CA . VAL A 1 346 ? 13.744 -5.218 -11.486 1.000 43.379 346 VAL A CA 1
ATOM 2445 C C . VAL A 1 346 ? 12.567 -4.564 -12.196 1.000 45.084 346 VAL A C 1
ATOM 2446 O O . VAL A 1 346 ? 11.970 -3.633 -11.621 1.000 50.158 346 VAL A O 1
ATOM 2450 N N . MET A 1 347 ? 12.277 -5.030 -13.409 1.000 46.192 347 MET A N 1
ATOM 2451 C CA . MET A 1 347 ? 10.984 -4.825 -14.111 1.000 46.362 347 MET A CA 1
ATOM 2452 C C . MET A 1 347 ? 10.368 -6.200 -14.344 1.000 50.705 347 MET A C 1
ATOM 2453 O O . MET A 1 347 ? 11.101 -7.107 -14.803 1.000 49.544 347 MET A O 1
ATOM 2458 N N . LYS A 1 348 ? 9.073 -6.325 -14.077 1.000 51.007 348 LYS A N 1
ATOM 2459 C CA . LYS A 1 348 ? 8.242 -7.463 -14.527 1.000 54.005 348 LYS A CA 1
ATOM 2460 C C . LYS A 1 348 ? 8.123 -7.371 -16.045 1.000 51.575 348 LYS A C 1
ATOM 2461 O O . LYS A 1 348 ? 7.863 -6.269 -16.539 1.000 59.410 348 LYS A O 1
ATOM 2467 N N . PHE A 1 349 ? 8.333 -8.477 -16.757 1.000 57.601 349 PHE A N 1
ATOM 2468 C CA . PHE A 1 349 ? 8.226 -8.546 -18.239 1.000 57.761 349 PHE A CA 1
ATOM 2469 C C . PHE A 1 349 ? 6.864 -7.991 -18.694 1.000 56.954 349 PHE A C 1
ATOM 2470 O O . PHE A 1 349 ? 6.838 -7.227 -19.679 1.000 62.266 349 PHE A O 1
ATOM 2478 N N . GLU A 1 350 ? 5.779 -8.384 -18.018 1.000 61.504 350 GLU A N 1
ATOM 2479 C CA . GLU A 1 350 ? 4.388 -7.921 -18.292 1.000 65.858 350 GLU A CA 1
ATOM 2480 C C . GLU A 1 350 ? 4.387 -6.383 -18.351 1.000 66.768 350 GLU A C 1
ATOM 2481 O O . GLU A 1 350 ? 3.979 -5.835 -19.409 1.000 64.612 350 GLU A O 1
ATOM 2483 N N . ASP A 1 351 ? 4.880 -5.730 -17.284 1.000 60.304 351 ASP A N 1
ATOM 2484 C CA . ASP A 1 351 ? 4.954 -4.249 -17.144 1.000 57.136 351 ASP A CA 1
ATOM 2485 C C . ASP A 1 351 ? 5.678 -3.649 -18.348 1.000 58.011 351 ASP A C 1
ATOM 2486 O O . ASP A 1 351 ? 5.185 -2.635 -18.875 1.000 53.125 351 ASP A O 1
ATOM 2491 N N . LEU A 1 352 ? 6.809 -4.230 -18.759 1.000 55.556 352 LEU A N 1
ATOM 2492 C CA . LEU A 1 352 ? 7.590 -3.684 -19.895 1.000 54.335 352 LEU A CA 1
ATOM 2493 C C . LEU A 1 352 ? 6.782 -3.881 -21.177 1.000 52.112 352 LEU A C 1
ATOM 2494 O O . LEU A 1 352 ? 6.751 -2.930 -21.975 1.000 50.771 352 LEU A O 1
ATOM 2499 N N . LYS A 1 353 ? 6.159 -5.055 -21.352 1.000 55.718 353 LYS A N 1
ATOM 2500 C CA . LYS A 1 353 ? 5.422 -5.434 -22.593 1.000 58.183 353 LYS A CA 1
ATOM 2501 C C . LYS A 1 353 ? 4.242 -4.473 -22.817 1.000 56.806 353 LYS A C 1
ATOM 2502 O O . LYS A 1 353 ? 4.044 -4.041 -23.969 1.000 60.518 353 LYS A O 1
ATOM 2506 N N . GLU A 1 354 ? 3.481 -4.144 -21.775 1.000 59.709 354 GLU A N 1
ATOM 2507 C CA . GLU A 1 354 ? 2.246 -3.322 -21.926 1.000 67.996 354 GLU A CA 1
ATOM 2508 C C . GLU A 1 354 ? 2.612 -1.829 -22.054 1.000 61.448 354 GLU A C 1
ATOM 2509 O O . GLU A 1 354 ? 1.973 -1.163 -22.872 1.000 68.409 354 GLU A O 1
ATOM 2515 N N . LEU A 1 355 ? 3.628 -1.331 -21.342 1.000 58.386 355 LEU A N 1
ATOM 2516 C CA . LEU A 1 355 ? 4.061 0.094 -21.423 1.000 58.040 355 LEU A CA 1
ATOM 2517 C C . LEU A 1 355 ? 4.971 0.304 -22.641 1.000 61.953 355 LEU A C 1
ATOM 2518 O O . LEU A 1 355 ? 5.029 1.442 -23.135 1.000 64.780 355 LEU A O 1
ATOM 2523 N N . GLY A 1 356 ? 5.669 -0.736 -23.110 1.000 62.616 356 GLY A N 1
ATOM 2524 C CA . GLY A 1 356 ? 6.320 -0.750 -24.436 1.000 55.796 356 GLY A CA 1
ATOM 2525 C C . GLY A 1 356 ? 7.792 -0.353 -24.418 1.000 56.751 356 GLY A C 1
ATOM 2526 O O . GLY A 1 356 ? 8.474 -0.686 -25.383 1.000 57.443 356 GLY A O 1
ATOM 2527 N N . ASN A 1 357 ? 8.286 0.348 -23.395 1.000 56.891 357 ASN A N 1
ATOM 2528 C CA . ASN A 1 357 ? 9.709 0.779 -23.350 1.000 56.949 357 ASN A CA 1
ATOM 2529 C C . ASN A 1 357 ? 10.103 1.152 -21.921 1.000 53.290 357 ASN A C 1
ATOM 2530 O O . ASN A 1 357 ? 9.219 1.457 -21.108 1.000 56.014 357 ASN A O 1
ATOM 2535 N N . GLU A 1 358 ? 11.404 1.119 -21.646 1.000 49.962 358 GLU A N 1
ATOM 2536 C CA . GLU A 1 358 ? 11.987 1.288 -20.293 1.000 52.735 358 GLU A CA 1
ATOM 2537 C C . GLU A 1 358 ? 11.684 2.687 -19.751 1.000 54.672 358 GLU A C 1
ATOM 2538 O O . GLU A 1 358 ? 11.323 2.814 -18.584 1.000 53.274 358 GLU A O 1
ATOM 2544 N N . PRO A 1 359 ? 11.839 3.785 -20.534 1.000 60.585 359 PRO A N 1
ATOM 2545 C CA . PRO A 1 359 ? 11.480 5.119 -20.043 1.000 63.547 359 PRO A CA 1
ATOM 2546 C C . PRO A 1 35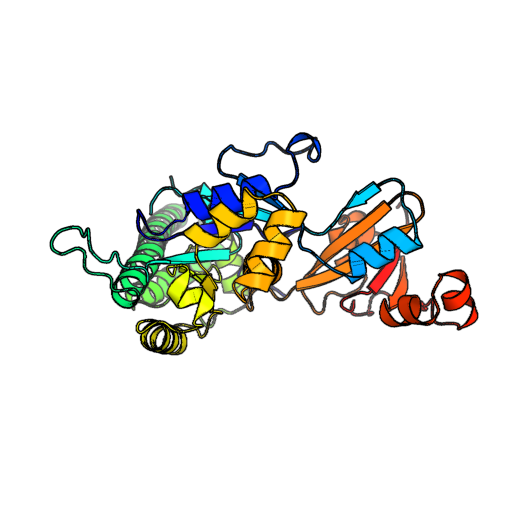9 ? 10.040 5.150 -19.507 1.000 63.014 359 PRO A C 1
ATOM 2547 O O . PRO A 1 359 ? 9.831 5.687 -18.439 1.000 63.000 359 PRO A O 1
ATOM 2551 N N . ALA A 1 360 ? 9.104 4.530 -20.234 1.000 60.692 360 ALA A N 1
ATOM 2552 C CA . ALA A 1 360 ? 7.680 4.411 -19.842 1.000 59.052 360 ALA A CA 1
ATOM 2553 C C . ALA A 1 360 ? 7.563 3.660 -18.511 1.000 59.709 360 ALA A C 1
ATOM 2554 O O . ALA A 1 360 ? 6.792 4.106 -17.640 1.000 59.612 360 ALA A O 1
ATOM 2556 N N . VAL A 1 361 ? 8.300 2.560 -18.347 1.000 55.492 361 VAL A N 1
ATOM 2557 C CA . VAL A 1 361 ? 8.235 1.720 -17.115 1.000 50.864 361 VAL A CA 1
ATOM 2558 C C . VAL A 1 361 ? 8.738 2.561 -15.938 1.000 53.847 361 VAL A C 1
ATOM 2559 O O . VAL A 1 361 ? 8.164 2.467 -14.840 1.000 56.312 361 VAL A O 1
ATOM 2563 N N . LYS A 1 362 ? 9.777 3.360 -16.155 1.000 55.714 362 LYS A N 1
ATOM 2564 C CA . LYS A 1 362 ? 10.357 4.217 -15.088 1.000 60.165 362 LYS A CA 1
ATOM 2565 C C . LYS A 1 362 ? 9.339 5.300 -14.719 1.000 62.003 362 LYS A C 1
ATOM 2566 O O . LYS A 1 362 ? 9.124 5.491 -13.507 1.000 58.386 362 LYS A O 1
ATOM 2572 N N . ALA A 1 363 ? 8.719 5.942 -15.721 1.000 61.130 363 ALA A N 1
ATOM 2573 C CA . ALA A 1 363 ? 7.694 7.007 -15.553 1.000 63.181 363 ALA A CA 1
ATOM 2574 C C . ALA A 1 363 ? 6.494 6.460 -14.774 1.000 59.788 363 ALA A C 1
ATOM 2575 O O . ALA A 1 363 ? 6.012 7.165 -13.890 1.000 67.761 363 ALA A O 1
ATOM 2577 N N . ALA A 1 364 ? 6.054 5.231 -15.041 1.000 60.787 364 ALA A N 1
ATOM 2578 C CA . ALA A 1 364 ? 4.935 4.596 -14.303 1.000 62.533 364 ALA A CA 1
ATOM 2579 C C . ALA A 1 364 ? 5.392 4.082 -12.923 1.000 62.965 364 ALA A C 1
ATOM 2580 O O . ALA A 1 364 ? 4.568 3.456 -12.229 1.000 67.487 364 ALA A O 1
ATOM 2582 N N . GLY A 1 365 ? 6.643 4.318 -12.520 1.000 59.727 365 GLY A N 1
ATOM 2583 C CA . GLY A 1 365 ? 7.168 3.898 -11.203 1.000 59.720 365 GLY A CA 1
ATOM 2584 C C . GLY A 1 365 ? 7.148 2.389 -11.026 1.000 63.217 365 GLY A C 1
ATOM 2585 O O . GLY A 1 365 ? 6.990 1.942 -9.883 1.000 73.005 365 GLY A O 1
ATOM 2586 N N . LYS A 1 366 ? 7.330 1.624 -12.106 1.000 64.572 366 LYS A N 1
ATOM 2587 C CA . LYS A 1 366 ? 7.346 0.134 -12.080 1.000 65.913 366 LYS A CA 1
ATOM 2588 C C . LYS A 1 366 ? 8.774 -0.406 -12.282 1.000 62.326 366 LYS A C 1
ATOM 2589 O O . LYS A 1 366 ? 8.925 -1.637 -12.356 1.000 57.206 366 LYS A O 1
ATOM 2595 N N . TYR A 1 367 ? 9.785 0.470 -12.313 1.000 55.956 367 TYR A N 1
ATOM 2596 C CA . TYR A 1 367 ? 11.222 0.103 -12.230 1.000 53.861 367 TYR A CA 1
ATOM 2597 C C . TYR A 1 367 ? 11.627 0.131 -10.752 1.000 51.452 367 TYR A C 1
ATOM 2598 O O . TYR A 1 367 ? 11.808 1.226 -10.211 1.000 54.452 367 TYR A O 1
ATOM 2607 N N . ARG A 1 368 ? 11.777 -1.042 -10.121 1.000 50.701 368 ARG A N 1
ATOM 2608 C CA . ARG A 1 368 ? 11.856 -1.191 -8.642 1.000 51.381 368 ARG A CA 1
ATOM 2609 C C . ARG A 1 368 ? 13.276 -1.530 -8.179 1.000 53.791 368 ARG A C 1
ATOM 2610 O O . ARG A 1 368 ? 13.939 -2.323 -8.857 1.000 58.920 368 ARG A O 1
ATOM 2618 N N . GLN A 1 369 ? 13.687 -1.003 -7.022 1.000 56.242 369 GLN A N 1
ATOM 2619 C CA . GLN A 1 369 ? 14.951 -1.367 -6.331 1.000 58.903 369 GLN A CA 1
ATOM 2620 C C . GLN A 1 369 ? 14.632 -2.488 -5.349 1.000 57.057 369 GLN A C 1
ATOM 2621 O O . GLN A 1 369 ? 13.975 -2.198 -4.360 1.000 57.576 369 GLN A O 1
ATOM 2627 N N . GLU A 1 370 ? 15.064 -3.717 -5.626 1.000 51.823 370 GLU A N 1
ATOM 2628 C CA . GLU A 1 370 ? 14.749 -4.893 -4.783 1.000 50.256 370 GLU A CA 1
ATOM 2629 C C . GLU A 1 370 ? 16.001 -5.265 -3.991 1.000 50.368 370 GLU A C 1
ATOM 2630 O O . GLU A 1 370 ? 17.126 -5.006 -4.489 1.000 49.318 370 GLU A O 1
ATOM 2636 N N . GLY A 1 371 ? 15.805 -5.841 -2.799 1.000 50.271 371 GLY A N 1
ATOM 2637 C CA . GLY A 1 371 ? 16.880 -6.151 -1.837 1.000 47.385 371 GLY A CA 1
ATOM 2638 C C . GLY A 1 371 ? 17.168 -7.642 -1.724 1.000 51.244 371 GLY A C 1
ATOM 2639 O O . GLY A 1 371 ? 16.706 -8.415 -2.584 1.000 53.258 371 GLY A O 1
ATOM 2640 N N . LYS A 1 372 ? 17.911 -8.015 -0.676 1.000 50.971 372 LYS A N 1
ATOM 2641 C CA . LYS A 1 372 ? 18.444 -9.376 -0.412 1.000 54.132 372 LYS A CA 1
ATOM 2642 C C . LYS A 1 372 ? 17.298 -10.386 -0.250 1.000 51.480 372 LYS A C 1
ATOM 2643 O O . LYS A 1 372 ? 17.554 -11.572 -0.495 1.000 47.969 372 LYS A O 1
ATOM 2646 N N . THR A 1 373 ? 16.098 -9.959 0.162 1.000 51.033 373 THR A N 1
ATOM 2647 C CA . THR A 1 373 ? 14.971 -10.881 0.480 1.000 53.181 373 THR A CA 1
ATOM 2648 C C . THR A 1 373 ? 14.017 -11.010 -0.714 1.000 50.494 373 THR A C 1
ATOM 2649 O O . THR A 1 373 ? 13.081 -11.822 -0.643 1.000 53.170 373 THR A O 1
ATOM 2653 N N . TYR A 1 374 ? 14.210 -10.242 -1.781 1.000 48.997 374 TYR A N 1
ATOM 2654 C CA . TYR A 1 374 ? 13.332 -10.343 -2.970 1.000 48.693 374 TYR A CA 1
ATOM 2655 C C . TYR A 1 374 ? 13.471 -11.739 -3.582 1.000 48.955 374 TYR A C 1
ATOM 2656 O O . TYR A 1 374 ? 14.614 -12.213 -3.749 1.000 47.930 374 TYR A O 1
ATOM 2665 N N . VAL A 1 375 ? 12.334 -12.359 -3.902 1.000 47.920 375 VAL A N 1
ATOM 2666 C CA . VAL A 1 375 ? 12.258 -13.700 -4.542 1.000 51.516 375 VAL A CA 1
ATOM 2667 C C . VAL A 1 375 ? 12.052 -13.468 -6.035 1.000 51.627 375 VAL A C 1
ATOM 2668 O O . VAL A 1 375 ? 11.024 -12.895 -6.405 1.000 45.777 375 VAL A O 1
ATOM 2672 N N . VAL A 1 376 ? 13.009 -13.895 -6.854 1.000 47.390 376 VAL A N 1
ATOM 2673 C CA . VAL A 1 376 ? 13.000 -13.578 -8.302 1.000 43.862 376 VAL A CA 1
ATOM 2674 C C . VAL A 1 376 ? 11.791 -14.281 -8.901 1.000 42.917 376 VAL A C 1
ATOM 2675 O O . VAL A 1 376 ? 11.571 -15.438 -8.569 1.000 45.970 376 VAL A O 1
ATOM 2679 N N . GLN A 1 377 ? 11.089 -13.598 -9.796 1.000 42.150 377 GLN A N 1
ATOM 2680 C CA . GLN A 1 377 ? 9.890 -14.098 -10.506 1.000 47.249 377 GLN A CA 1
ATOM 2681 C C . GLN A 1 377 ? 10.266 -14.399 -11.955 1.000 49.589 377 GLN A C 1
ATOM 2682 O O . GLN A 1 377 ? 11.119 -13.674 -12.526 1.000 50.142 377 GLN A O 1
ATOM 2688 N N . ASP A 1 378 ? 9.647 -15.437 -12.514 1.000 47.765 378 ASP A N 1
ATOM 2689 C CA . ASP A 1 378 ? 9.788 -15.833 -13.935 1.000 49.398 378 ASP A CA 1
ATOM 2690 C C . ASP A 1 378 ? 9.524 -14.589 -14.781 1.000 46.498 378 ASP A C 1
ATOM 2691 O O . ASP A 1 378 ? 8.542 -13.883 -14.514 1.000 46.687 378 ASP A O 1
ATOM 2696 N N . GLY A 1 379 ? 10.411 -14.304 -15.727 1.000 46.523 379 GLY A N 1
ATOM 2697 C CA . GLY A 1 379 ? 10.261 -13.187 -16.677 1.000 44.578 379 GLY A CA 1
ATOM 2698 C C . GLY A 1 379 ? 10.849 -11.888 -16.162 1.000 42.727 379 GLY A C 1
ATOM 2699 O O . GLY A 1 379 ? 10.805 -10.916 -16.929 1.000 43.474 379 GLY A O 1
ATOM 2700 N N . ASP A 1 380 ? 11.407 -11.843 -14.941 1.000 40.062 380 ASP A N 1
ATOM 2701 C CA . ASP A 1 380 ? 11.982 -10.580 -14.392 1.000 40.664 380 ASP A CA 1
ATOM 2702 C C . ASP A 1 380 ? 13.118 -10.128 -15.316 1.000 42.853 380 ASP A C 1
ATOM 2703 O O . ASP A 1 380 ? 13.868 -10.992 -15.796 1.000 43.409 380 ASP A O 1
ATOM 2708 N N . ILE A 1 381 ? 13.199 -8.822 -15.580 1.000 42.954 381 ILE A N 1
ATOM 2709 C CA . ILE A 1 381 ? 14.339 -8.145 -16.265 1.000 41.079 381 ILE A CA 1
ATOM 2710 C C . ILE A 1 381 ? 15.133 -7.427 -15.168 1.000 40.116 381 ILE A C 1
ATOM 2711 O O . ILE A 1 381 ? 14.575 -6.514 -14.533 1.000 40.577 381 ILE A O 1
ATOM 2716 N N . ILE A 1 382 ? 16.351 -7.875 -14.899 1.000 36.467 382 ILE A N 1
ATOM 2717 C CA . ILE A 1 382 ? 17.109 -7.473 -13.681 1.000 40.978 382 ILE A CA 1
ATOM 2718 C C . ILE A 1 382 ? 18.412 -6.787 -14.094 1.000 41.968 382 ILE A C 1
ATOM 2719 O O . ILE A 1 382 ? 19.124 -7.318 -14.975 1.000 42.640 382 ILE A O 1
ATOM 2724 N N . PHE A 1 383 ? 18.662 -5.621 -13.492 1.000 42.283 383 PHE A N 1
ATOM 2725 C CA . PHE A 1 383 ? 19.944 -4.884 -13.537 1.000 44.110 383 PHE A CA 1
ATOM 2726 C C . PHE A 1 383 ? 20.551 -4.929 -12.139 1.000 41.629 383 PHE A C 1
ATOM 2727 O O . PHE A 1 383 ? 20.098 -4.174 -11.268 1.000 41.924 383 PHE A O 1
ATOM 2735 N N . PHE A 1 384 ? 21.532 -5.807 -11.939 1.000 41.543 384 PHE A N 1
ATOM 2736 C CA . PHE A 1 384 ? 22.191 -6.067 -10.637 1.000 42.761 384 PHE A CA 1
ATOM 2737 C C . PHE A 1 384 ? 23.232 -4.984 -10.343 1.000 46.472 384 PHE A C 1
ATOM 2738 O O . PHE A 1 384 ? 23.995 -4.625 -11.238 1.000 47.288 384 PHE A O 1
ATOM 2746 N N . LYS A 1 385 ? 23.271 -4.530 -9.091 1.000 49.629 385 LYS A N 1
ATOM 2747 C CA . LYS A 1 385 ? 24.261 -3.556 -8.564 1.000 54.933 385 LYS A CA 1
ATOM 2748 C C . LYS A 1 385 ? 25.108 -4.282 -7.513 1.000 55.420 385 LYS A C 1
ATOM 2749 O O . LYS A 1 385 ? 24.512 -4.958 -6.652 1.000 56.428 385 LYS A O 1
ATOM 2754 N N . PHE A 1 386 ? 26.439 -4.191 -7.593 1.000 53.977 386 PHE A N 1
ATOM 2755 C CA . PHE A 1 386 ? 27.353 -4.825 -6.610 1.000 59.618 386 PHE A CA 1
ATOM 2756 C C . PHE A 1 386 ? 28.551 -3.931 -6.287 1.000 64.208 386 PHE A C 1
ATOM 2757 O O . PHE A 1 386 ? 28.894 -3.024 -7.075 1.000 60.258 386 PHE A O 1
ATOM 2765 N N . ASN A 1 387 ? 29.172 -4.235 -5.142 1.000 68.763 387 ASN A N 1
ATOM 2766 C CA . ASN A 1 387 ? 30.392 -3.582 -4.601 1.000 64.796 387 ASN A CA 1
ATOM 2767 C C . ASN A 1 387 ? 31.621 -4.334 -5.117 1.000 65.974 387 ASN A C 1
ATOM 2768 O O . ASN A 1 387 ? 31.761 -5.537 -4.783 1.000 62.528 387 ASN A O 1
ATOM 2773 N N . VAL A 1 388 ? 32.491 -3.648 -5.864 1.000 68.400 388 VAL A N 1
ATOM 2774 C CA . VAL A 1 388 ? 33.683 -4.261 -6.533 1.000 78.554 388 VAL A CA 1
ATOM 2775 C C . VAL A 1 388 ? 34.554 -5.003 -5.503 1.000 81.681 388 VAL A C 1
ATOM 2776 O O . VAL A 1 388 ? 35.236 -5.962 -5.919 1.000 84.524 388 VAL A O 1
ATOM 2780 N N . SER A 1 389 ? 34.535 -4.601 -4.223 1.000 82.855 389 SER A N 1
ATOM 2781 C CA . SER A 1 389 ? 35.279 -5.265 -3.112 1.000 86.000 389 SER A CA 1
ATOM 2782 C C . SER A 1 389 ? 34.358 -5.475 -1.904 1.000 86.071 389 SER A C 1
ATOM 2783 O O . SER A 1 389 ? 33.396 -6.244 -1.954 1.000 83.033 389 SER A O 1
#

Nearest PDB structures (foldseek):
  7y9i-assembly1_A  TM=1.003E+00  e=7.251E-75  Arabidopsis thaliana
  5ee9-assembly2_B  TM=9.154E-01  e=2.086E-58  Oryza sativa Japonica Group
  5ee3-assembly1_A  TM=9.274E-01  e=6.730E-58  Oryza sativa Japonica Group
  5ee0-assembly1_A  TM=9.182E-01  e=2.636E-58  Oryza sativa Japonica Group
  5ee3-assembly2_B  TM=9.177E-01  e=3.747E-58  Oryza sativa Japonica Group

InterPro domains:
  IPR004095 TGS [PS51880] (303-386)
  IPR004396 Ribosome-binding ATPase YchF/Obg-like ATPase 1 [MF_00944] (24-388)
  IPR004396 Ribosome-binding ATPase YchF/Obg-like ATPase 1 [PIRSF006641] (23-388)
  IPR004396 Ribosome-binding ATPase YchF/Obg-like ATPase 1 [TIGR00092] (25-388)
  IPR006073 GTP binding domain [PF01926] (26-137)
  IPR006073 GTP binding domain [PR00326] (27-47)
  IPR006073 GTP binding domain [PR00326] (48-66)
  IPR006073 GTP binding domain [PR00326] (92-107)
  IPR006073 GTP binding domain [PR00326] (109-127)
  IPR012675 Beta-grasp domain superfamily [G3DSA:3.10.20.30] (70-387)
  IPR012676 TGS-like [SSF81271] (304-388)
  IPR013029 YchF, C-terminal domain [PF06071] (304-387)
  IPR013029 YchF, C-terminal domain [cd04867] (302-386)
  IPR023192 TGS-like domain superfamily [G3DSA:1.10.150.300] (135-223)
  IPR027417 P-loop containing nucleoside triphosphate hydrolase [G3DSA:3.40.50.300] (25-303)
  IPR027417 P-loop containing nucleoside triphosphate hydrolase [SSF52540] (25-325)
  IPR031167 OBG-type guanine nucleotide-binding (G) domain [PS51710] (25-282)
  IPR041706 YchF, N-terminal [cd01900] (27-301)

GO terms:
  GO:0005524 ATP binding (F, IDA)
  GO:0005525 GTP binding (F, IDA)
  GO:0005829 cytosol (C, IDA)
  GO:0009651 response to salt stress (P, IDA)
  GO:1901001 negative regulation of response to salt stress (P, IMP)
  GO:0005515 protein binding (F, IPI)
  GO:0005634 nucleus (C, HDA)
  GO:0005829 cytosol (C, HDA)
  GO:0009506 plasmodesma (C, HDA)